Protein AF-A0A524GTL2-F1 (afdb_monomer)

Radius of gyration: 24.65 Å; Cα contacts (8 Å, |Δi|>4): 822; chains: 1; bounding box: 61×49×67 Å

Nearest PDB structures (foldseek):
  7qe2-assembly1_A  TM=8.805E-01  e=3.936E-35  unidentified
  7qe1-assembly2_B  TM=8.884E-01  e=6.178E-34  unidentified
  7qea-assembly1_A  TM=8.733E-01  e=6.178E-34  synthetic construct
  7qe2-assembly2_B  TM=8.692E-01  e=3.198E-34  unidentified
  7qee-assembly1_A  TM=8.647E-01  e=1.814E-33  synthetic construct

Sequence (425 aa):
WSRVNGTFGEDAEWVAKMIREIVLGFQGEKLSPASVALTMKHFPGGGSGEKGQDSHFEWGKKEIYPGGMFRNNLIPFQSAVDAGTSAIMPYYSLPSGTEYEEVGYAFNKGILSDLLRTQMGFRGIINSDTGPIDRMPWGVESLSVTERYKKALEAGVNIFSGISDPSGILEAVNNKMVDISLIDNSVLLLLKEKFDLGLFENPYVDADAAEKVVNNEKFKERAALALRKSIVLLRNENNALPVKPGTKVYFESLQRNARPDQPAQANIYTANDNKYPVEFVKTPAEAGLVILWVTPTGNALFGSTRTPISLSLSKNSVNVEYVNKLSAGKATILVINYTNPWVIDEVYNDKTRANIKGVLATFGTTADALLDVITGKFDPSGKMPFATPVSDSAVDNQKEDVPGYLEGEGYALFNYNEGISYTKQ

pLDDT: mean 94.94, std 6.56, range [44.84, 98.88]

Mean predicted aligned error: 4.25 Å

Structure (mmCIF, N/CA/C/O backbone):
data_AF-A0A524GTL2-F1
#
_entry.id   AF-A0A524GTL2-F1
#
loop_
_atom_site.group_PDB
_atom_site.id
_atom_site.type_symbol
_atom_site.label_atom_id
_atom_site.label_alt_id
_atom_site.label_comp_id
_atom_site.label_asym_id
_atom_site.label_entity_id
_atom_site.label_seq_id
_atom_site.pdbx_PDB_ins_code
_atom_site.Cartn_x
_atom_site.Cartn_y
_atom_site.Cartn_z
_atom_site.occupancy
_atom_site.B_iso_or_equiv
_atom_site.auth_seq_id
_atom_site.auth_comp_id
_atom_site.auth_asym_id
_atom_site.auth_atom_id
_atom_site.pdbx_PDB_model_num
ATOM 1 N N . TRP A 1 1 ? 7.852 4.822 7.003 1.00 87.94 1 TRP A N 1
ATOM 2 C CA . TRP A 1 1 ? 7.791 5.243 5.587 1.00 87.94 1 TRP A CA 1
ATOM 3 C C . TRP A 1 1 ? 6.389 5.728 5.243 1.00 87.94 1 TRP A C 1
ATOM 5 O O . TRP A 1 1 ? 5.437 5.182 5.771 1.00 87.94 1 TRP A O 1
ATOM 15 N N . SER A 1 2 ? 6.217 6.763 4.415 1.00 87.12 2 SER A N 1
ATOM 16 C CA . SER A 1 2 ? 4.901 7.399 4.180 1.00 87.12 2 SER A CA 1
ATOM 17 C C . SER A 1 2 ? 3.965 6.618 3.246 1.00 87.12 2 SER A C 1
ATOM 19 O O . SER A 1 2 ? 2.797 6.983 3.120 1.00 87.12 2 SER A O 1
ATOM 21 N N . ARG A 1 3 ? 4.458 5.558 2.593 1.00 91.19 3 ARG A N 1
ATOM 22 C CA . ARG A 1 3 ? 3.738 4.810 1.548 1.00 91.19 3 ARG A CA 1
ATOM 23 C C . ARG A 1 3 ? 3.329 3.393 1.967 1.00 91.19 3 ARG A C 1
ATOM 25 O O . ARG A 1 3 ? 2.987 2.591 1.104 1.00 91.19 3 ARG A O 1
ATOM 32 N N . VAL A 1 4 ? 3.334 3.082 3.268 1.00 92.06 4 VAL A N 1
ATOM 33 C CA . VAL A 1 4 ? 2.961 1.748 3.787 1.00 92.06 4 VAL A CA 1
ATOM 34 C C . VAL A 1 4 ? 1.544 1.344 3.367 1.00 92.06 4 VAL A C 1
ATOM 36 O O . VAL A 1 4 ? 1.322 0.206 2.981 1.00 92.06 4 VAL A O 1
ATOM 39 N N . ASN A 1 5 ? 0.589 2.275 3.335 1.00 90.56 5 ASN A N 1
ATOM 40 C CA . ASN A 1 5 ? -0.774 2.006 2.857 1.00 90.56 5 ASN A CA 1
ATOM 41 C C . ASN A 1 5 ? -0.875 1.667 1.354 1.00 90.56 5 ASN A C 1
ATOM 43 O O . ASN A 1 5 ? -1.958 1.326 0.887 1.00 90.56 5 ASN A O 1
ATOM 47 N N . GLY A 1 6 ? 0.216 1.800 0.596 1.00 92.12 6 GLY A N 1
ATOM 48 C CA . GLY A 1 6 ? 0.333 1.337 -0.786 1.00 92.12 6 GLY A CA 1
ATOM 49 C C . GLY A 1 6 ? 0.912 -0.075 -0.918 1.00 92.12 6 GLY A C 1
ATOM 50 O O . GLY A 1 6 ? 1.176 -0.495 -2.043 1.00 92.12 6 GLY A O 1
ATOM 51 N N . THR A 1 7 ? 1.149 -0.783 0.193 1.00 94.56 7 THR A N 1
ATOM 52 C CA . THR A 1 7 ? 1.686 -2.152 0.226 1.00 94.56 7 THR A CA 1
ATOM 53 C C . THR A 1 7 ? 0.664 -3.143 0.796 1.00 94.56 7 THR A C 1
ATOM 55 O O . THR A 1 7 ? -0.445 -2.772 1.180 1.00 94.56 7 THR A O 1
ATOM 58 N N . PHE A 1 8 ? 1.035 -4.427 0.838 1.00 95.31 8 PHE A N 1
ATOM 59 C CA . PHE A 1 8 ? 0.186 -5.522 1.324 1.00 95.31 8 PHE A CA 1
ATOM 60 C C . PHE A 1 8 ? 0.637 -6.108 2.673 1.00 95.31 8 PHE A C 1
ATOM 62 O O . PHE A 1 8 ? 0.138 -7.157 3.081 1.00 95.31 8 PHE A O 1
ATOM 69 N N . GLY A 1 9 ? 1.560 -5.437 3.369 1.00 95.25 9 GLY A N 1
ATOM 70 C CA . GLY A 1 9 ? 2.116 -5.897 4.642 1.00 95.25 9 GLY A CA 1
ATOM 71 C C . GLY A 1 9 ? 3.628 -6.086 4.620 1.00 95.25 9 GLY A C 1
ATOM 72 O O . GLY A 1 9 ? 4.304 -5.628 3.700 1.00 95.25 9 GLY A O 1
ATOM 73 N N . GLU A 1 10 ? 4.141 -6.744 5.658 1.00 96.19 10 GLU A N 1
ATOM 74 C CA . GLU A 1 10 ? 5.584 -6.924 5.889 1.00 96.19 10 GLU A CA 1
ATOM 75 C C . GLU A 1 10 ? 6.111 -8.337 5.573 1.00 96.19 10 GLU A C 1
ATOM 77 O O . GLU A 1 10 ? 7.320 -8.539 5.531 1.00 96.19 10 GLU A O 1
ATOM 82 N N . ASP A 1 11 ? 5.231 -9.315 5.329 1.00 97.06 11 ASP A N 1
ATOM 83 C CA . ASP A 1 11 ? 5.621 -10.688 4.977 1.00 97.06 11 ASP A CA 1
ATOM 84 C C . ASP A 1 11 ? 5.718 -10.874 3.459 1.00 97.06 11 ASP A C 1
ATOM 86 O O . ASP A 1 11 ? 4.713 -10.897 2.744 1.00 97.06 11 ASP A O 1
ATOM 90 N N . ALA A 1 12 ? 6.940 -11.030 2.957 1.00 97.31 12 ALA A N 1
ATOM 91 C CA . ALA A 1 12 ? 7.216 -11.064 1.525 1.00 97.31 12 ALA A CA 1
ATOM 92 C C . ALA A 1 12 ? 6.508 -12.218 0.784 1.00 97.31 12 ALA A C 1
ATOM 94 O O . ALA A 1 12 ? 6.062 -12.037 -0.349 1.00 97.31 12 ALA A O 1
ATOM 95 N N . GLU A 1 13 ? 6.345 -13.377 1.427 1.00 97.94 13 GLU A N 1
ATOM 96 C CA . GLU A 1 13 ? 5.665 -14.549 0.856 1.00 97.94 13 GLU A CA 1
ATOM 97 C C . GLU A 1 13 ? 4.151 -14.337 0.733 1.00 97.94 13 GLU A C 1
ATOM 99 O O . GLU A 1 13 ? 3.527 -14.680 -0.276 1.00 97.94 13 GLU A O 1
ATOM 104 N N . TRP A 1 14 ? 3.528 -13.739 1.748 1.00 97.38 14 TRP A N 1
ATOM 105 C CA . TRP A 1 14 ? 2.128 -13.339 1.690 1.00 97.38 14 TRP A CA 1
ATOM 106 C C . TRP A 1 14 ? 1.883 -12.277 0.621 1.00 97.38 14 TRP A C 1
ATOM 108 O O . TRP A 1 14 ? 0.950 -12.410 -0.179 1.00 97.38 14 TRP A O 1
ATOM 118 N N . VAL A 1 15 ? 2.758 -11.270 0.540 1.00 97.81 15 VAL A N 1
ATOM 119 C CA . VAL A 1 15 ? 2.696 -10.260 -0.520 1.00 97.81 15 VAL A CA 1
ATOM 120 C C . VAL A 1 15 ? 2.851 -10.918 -1.896 1.00 97.81 15 VAL A C 1
ATOM 122 O O . VAL A 1 15 ? 2.058 -10.630 -2.790 1.00 97.81 15 VAL A O 1
ATOM 125 N N . ALA A 1 16 ? 3.779 -11.861 -2.077 1.00 98.62 16 ALA A N 1
ATOM 126 C CA . ALA A 1 16 ? 3.943 -12.597 -3.332 1.00 98.62 16 ALA A CA 1
ATOM 127 C C . ALA A 1 16 ? 2.675 -13.341 -3.771 1.00 98.62 16 ALA A C 1
ATOM 129 O O . ALA A 1 16 ? 2.325 -13.295 -4.955 1.00 98.62 16 ALA A O 1
ATOM 130 N N . LYS A 1 17 ? 1.953 -13.977 -2.839 1.00 98.56 17 LYS A N 1
ATOM 131 C CA . LYS A 1 17 ? 0.665 -14.630 -3.134 1.00 98.56 17 LYS A CA 1
ATOM 132 C C . LYS A 1 17 ? -0.374 -13.623 -3.618 1.00 98.56 17 LYS A C 1
ATOM 134 O O . LYS A 1 17 ? -1.024 -13.869 -4.627 1.00 98.56 17 LYS A O 1
ATOM 139 N N . MET A 1 18 ? -0.503 -12.473 -2.953 1.00 97.94 18 MET A N 1
ATOM 140 C CA . MET A 1 18 ? -1.433 -11.427 -3.397 1.00 97.94 18 MET A CA 1
ATOM 141 C C . MET A 1 18 ? -1.066 -10.867 -4.770 1.00 97.94 18 MET A C 1
ATOM 143 O O . MET A 1 18 ? -1.935 -10.709 -5.626 1.00 97.94 18 MET A O 1
ATOM 147 N N . ILE A 1 19 ? 0.218 -10.581 -4.989 1.00 98.38 19 ILE A N 1
ATOM 148 C CA . ILE A 1 19 ? 0.713 -10.019 -6.244 1.00 98.38 19 ILE A CA 1
ATOM 149 C C . ILE A 1 19 ? 0.426 -10.949 -7.422 1.00 98.38 19 ILE A C 1
ATOM 151 O O . ILE A 1 19 ? -0.027 -10.471 -8.462 1.00 98.38 19 ILE A O 1
ATOM 155 N N . ARG A 1 20 ? 0.599 -12.265 -7.251 1.00 98.62 20 ARG A N 1
ATOM 156 C CA . ARG A 1 20 ? 0.225 -13.248 -8.274 1.00 98.62 20 ARG A CA 1
ATOM 157 C C . ARG A 1 20 ? -1.241 -13.113 -8.679 1.00 98.62 20 ARG A C 1
ATOM 159 O O . ARG A 1 20 ? -1.534 -12.997 -9.866 1.00 98.62 20 ARG A O 1
ATOM 166 N N . GLU A 1 21 ? -2.149 -13.094 -7.705 1.00 98.38 21 GLU A N 1
ATOM 167 C CA . GLU A 1 21 ? -3.589 -13.012 -7.972 1.00 98.38 21 GLU A CA 1
ATOM 168 C C . GLU A 1 21 ? -3.996 -11.665 -8.584 1.00 98.38 21 GLU A C 1
ATOM 170 O O . GLU A 1 21 ? -4.882 -11.618 -9.435 1.00 98.38 21 GLU A O 1
ATOM 175 N N . ILE A 1 22 ? -3.327 -10.567 -8.216 1.00 98.12 22 ILE A N 1
ATOM 176 C CA . ILE A 1 22 ? -3.539 -9.255 -8.845 1.00 98.12 22 ILE A CA 1
ATOM 177 C C . ILE A 1 22 ? -3.121 -9.298 -10.317 1.00 98.12 22 ILE A C 1
ATOM 179 O O . ILE A 1 22 ? -3.891 -8.874 -11.179 1.00 98.12 22 ILE A O 1
ATOM 183 N N . VAL A 1 23 ? -1.936 -9.836 -10.622 1.00 98.50 23 VAL A N 1
ATOM 184 C CA . VAL A 1 23 ? -1.455 -9.952 -12.006 1.00 98.50 23 VAL A CA 1
ATOM 185 C C . VAL A 1 23 ? -2.403 -10.809 -12.837 1.00 98.50 23 VAL A C 1
ATOM 187 O O . VAL A 1 23 ? -2.877 -10.349 -13.874 1.00 98.50 23 VAL A O 1
ATOM 190 N N . LEU A 1 24 ? -2.755 -12.004 -12.361 1.00 98.44 24 LEU A N 1
ATOM 191 C CA . LEU A 1 24 ? -3.663 -12.901 -13.080 1.00 98.44 24 LEU A CA 1
ATOM 192 C C . LEU A 1 24 ? -5.078 -12.321 -13.210 1.00 98.44 24 LEU A C 1
ATOM 194 O O . LEU A 1 24 ? -5.721 -12.513 -14.238 1.00 98.44 24 LEU A O 1
ATOM 198 N N . GLY A 1 25 ? -5.558 -11.583 -12.207 1.00 97.94 25 GLY A N 1
ATOM 199 C CA . GLY A 1 25 ? -6.886 -10.975 -12.221 1.00 97.94 25 GLY A CA 1
ATOM 200 C C . GLY A 1 25 ? -7.049 -9.864 -13.261 1.00 97.94 25 GLY A C 1
ATOM 201 O O . GLY A 1 25 ? -8.108 -9.769 -13.877 1.00 97.94 25 GLY A O 1
ATOM 202 N N . PHE A 1 26 ? -6.017 -9.039 -13.473 1.00 98.19 26 PHE A N 1
ATOM 203 C CA . PHE A 1 26 ? -6.049 -7.963 -14.473 1.00 98.19 26 PHE A CA 1
ATOM 204 C C . PHE A 1 26 ? -5.565 -8.409 -15.854 1.00 98.19 26 PHE A C 1
ATOM 206 O O . PHE A 1 26 ? -6.129 -7.990 -16.864 1.00 98.19 26 PHE A O 1
ATOM 213 N N . GLN A 1 27 ? -4.524 -9.241 -15.918 1.00 98.06 27 GLN A N 1
ATOM 214 C CA . GLN A 1 27 ? -3.888 -9.607 -17.183 1.00 98.06 27 GLN A CA 1
ATOM 215 C C . GLN A 1 27 ? -4.369 -10.943 -17.751 1.00 98.06 27 GLN A C 1
ATOM 217 O O . GLN A 1 27 ? -4.301 -11.125 -18.965 1.00 98.06 27 GLN A O 1
ATOM 222 N N . GLY A 1 28 ? -4.837 -11.866 -16.908 1.00 97.38 28 GLY A N 1
ATOM 223 C CA . GLY A 1 28 ? -4.909 -13.290 -17.239 1.00 97.38 28 GLY A CA 1
ATOM 224 C C . GLY A 1 28 ? -3.524 -13.951 -17.263 1.00 97.38 28 GLY A C 1
ATOM 225 O O . GLY A 1 28 ? -2.511 -13.317 -16.980 1.00 97.38 28 GLY A O 1
ATOM 226 N N . GLU A 1 29 ? -3.466 -15.234 -17.633 1.00 95.69 29 GLU A N 1
ATOM 227 C CA . GLU A 1 29 ? -2.191 -15.959 -17.814 1.00 95.69 29 GLU A CA 1
ATOM 228 C C . GLU A 1 29 ? -1.361 -15.420 -18.993 1.00 95.69 29 GLU A C 1
ATOM 230 O O . GLU A 1 29 ? -0.150 -15.627 -19.064 1.00 95.69 29 GLU A O 1
ATOM 235 N N . LYS A 1 30 ? -2.027 -14.759 -19.947 1.00 95.50 30 LYS A N 1
ATOM 236 C CA . LYS A 1 30 ? -1.441 -14.077 -21.103 1.00 95.50 30 LYS A CA 1
ATOM 237 C C . LYS A 1 30 ? -2.279 -12.847 -21.424 1.00 95.50 30 LYS A C 1
ATOM 239 O O . LYS A 1 30 ? -3.502 -12.898 -21.300 1.00 95.50 30 LYS A O 1
ATOM 244 N N . LEU A 1 31 ? -1.624 -11.788 -21.895 1.00 97.75 31 LEU A N 1
ATOM 245 C CA . LEU A 1 31 ? -2.317 -10.605 -22.394 1.00 97.75 31 LEU A CA 1
ATOM 246 C C . LEU A 1 31 ? -3.233 -10.957 -23.572 1.00 97.75 31 LEU A C 1
ATOM 248 O O . LEU A 1 31 ? -2.922 -11.815 -24.399 1.00 97.75 31 LEU A O 1
ATOM 252 N N . SER A 1 32 ? -4.372 -10.281 -23.605 1.00 96.88 32 SER A N 1
ATOM 253 C CA . SER A 1 32 ? -5.416 -10.403 -24.613 1.00 96.88 32 SER A CA 1
ATOM 254 C C . SER A 1 32 ? -6.155 -9.065 -24.743 1.00 96.88 32 SER A C 1
ATOM 256 O O . SER A 1 32 ? -6.003 -8.205 -23.871 1.00 96.88 32 SER A O 1
ATOM 258 N N . PRO A 1 33 ? -7.053 -8.902 -25.729 1.00 95.94 33 PRO A N 1
ATOM 259 C CA . PRO A 1 33 ? -7.898 -7.709 -25.828 1.00 95.94 33 PRO A CA 1
ATOM 260 C C . PRO A 1 33 ? -8.838 -7.462 -24.635 1.00 95.94 33 PRO A C 1
ATOM 262 O O . PRO A 1 33 ? -9.408 -6.383 -24.518 1.00 95.94 33 PRO A O 1
ATOM 265 N N . ALA A 1 34 ? -9.027 -8.449 -23.751 1.00 93.31 34 ALA A N 1
ATOM 266 C CA . ALA A 1 34 ? -9.810 -8.300 -22.521 1.00 93.31 34 ALA A CA 1
ATOM 267 C C . ALA A 1 34 ? -8.952 -7.948 -21.290 1.00 93.31 34 ALA A C 1
ATOM 269 O O . ALA A 1 34 ? -9.491 -7.754 -20.200 1.00 93.31 34 ALA A O 1
ATOM 270 N N . SER A 1 35 ? -7.628 -7.910 -21.444 1.00 96.88 35 SER A N 1
ATOM 271 C CA . SER A 1 35 ? -6.674 -7.711 -20.357 1.00 96.88 35 SER A CA 1
ATOM 272 C C . SER A 1 35 ? -6.424 -6.227 -20.082 1.00 96.88 35 SER A C 1
ATOM 274 O O . SER A 1 35 ? -6.511 -5.379 -20.967 1.00 96.88 35 SER A O 1
ATOM 276 N N . VAL A 1 36 ? -6.007 -5.924 -18.855 1.00 96.94 36 VAL A N 1
ATOM 277 C CA . VAL A 1 36 ? -5.366 -4.656 -18.493 1.00 96.94 36 VAL A CA 1
ATOM 278 C C . VAL A 1 36 ? -3.912 -4.954 -18.146 1.00 96.94 36 VAL A C 1
ATOM 280 O O . VAL A 1 36 ? -3.643 -5.594 -17.131 1.00 96.94 36 VAL A O 1
ATOM 283 N N . ALA A 1 37 ? -2.973 -4.507 -18.982 1.00 98.00 37 ALA A N 1
ATOM 284 C CA . ALA A 1 37 ? -1.544 -4.660 -18.714 1.00 98.00 37 ALA A CA 1
ATOM 285 C C . ALA A 1 37 ? -1.134 -3.875 -17.455 1.00 98.00 37 ALA A C 1
ATOM 287 O O . ALA A 1 37 ? -1.457 -2.694 -17.305 1.00 98.00 37 ALA A O 1
ATOM 288 N N . LEU A 1 38 ? -0.426 -4.536 -16.538 1.00 98.19 38 LEU A N 1
ATOM 289 C CA . LEU A 1 38 ? 0.009 -3.958 -15.272 1.00 98.19 38 LEU A CA 1
ATOM 290 C C . LEU A 1 38 ? 1.479 -3.545 -15.310 1.00 98.19 38 LEU A C 1
ATOM 292 O O . LEU A 1 38 ? 2.327 -4.205 -15.910 1.00 98.19 38 LEU A O 1
ATOM 296 N N . THR A 1 39 ? 1.786 -2.480 -14.568 1.00 98.12 39 THR A N 1
ATOM 297 C CA . THR A 1 39 ? 3.154 -2.124 -14.180 1.00 98.12 39 THR A CA 1
ATOM 298 C C . THR A 1 39 ? 3.351 -2.403 -12.694 1.00 98.12 39 THR A C 1
ATOM 300 O O . THR A 1 39 ? 2.794 -1.696 -11.851 1.00 98.12 39 THR A O 1
ATOM 303 N N . MET A 1 40 ? 4.150 -3.418 -12.366 1.00 97.81 40 MET A N 1
ATOM 304 C CA . MET A 1 40 ? 4.504 -3.743 -10.986 1.00 97.81 40 MET A CA 1
ATOM 305 C C . MET A 1 40 ? 5.538 -2.749 -10.451 1.00 97.81 40 MET A C 1
ATOM 307 O O . MET A 1 40 ? 6.499 -2.421 -11.151 1.00 97.81 40 MET A O 1
ATOM 311 N N . LYS A 1 41 ? 5.360 -2.256 -9.220 1.00 97.25 41 LYS A N 1
ATOM 312 C CA . LYS A 1 41 ? 6.210 -1.188 -8.677 1.00 97.25 41 LYS A CA 1
ATOM 313 C C . LYS A 1 41 ? 6.375 -1.233 -7.153 1.00 97.25 41 LYS A C 1
ATOM 315 O O . LYS A 1 41 ? 5.486 -1.712 -6.461 1.00 97.25 41 LYS A O 1
ATOM 320 N N . HIS A 1 42 ? 7.459 -0.702 -6.589 1.00 97.44 42 HIS A N 1
ATOM 321 C CA . HIS A 1 42 ? 8.635 -0.135 -7.273 1.00 97.44 42 HIS A CA 1
ATOM 322 C C . HIS A 1 42 ? 9.821 -1.071 -7.027 1.00 97.44 42 HIS A C 1
ATOM 324 O O . HIS A 1 42 ? 10.095 -1.398 -5.879 1.00 97.44 42 HIS A O 1
ATOM 330 N N . PHE A 1 43 ? 10.458 -1.566 -8.086 1.00 98.62 43 PHE A N 1
ATOM 331 C CA . PHE A 1 43 ? 11.513 -2.577 -8.019 1.00 98.62 43 PHE A CA 1
ATOM 332 C C . PHE A 1 43 ? 12.842 -1.972 -7.533 1.00 98.62 43 PHE A C 1
ATOM 334 O O . PHE A 1 43 ? 13.206 -0.899 -8.021 1.00 98.62 43 PHE A O 1
ATOM 341 N N . PRO A 1 44 ? 13.599 -2.636 -6.638 1.00 96.56 44 PRO A N 1
ATOM 342 C CA . PRO A 1 44 ? 13.373 -3.963 -6.051 1.00 96.56 44 PRO A CA 1
ATOM 343 C C . PRO A 1 44 ? 12.563 -3.961 -4.746 1.00 96.56 44 PRO A C 1
ATOM 345 O O . PRO A 1 44 ? 12.362 -5.015 -4.158 1.00 96.56 44 PRO A O 1
ATOM 348 N N . GLY A 1 45 ? 12.111 -2.801 -4.289 1.00 93.75 45 GLY A N 1
ATOM 349 C CA . GLY A 1 45 ? 11.430 -2.568 -3.023 1.00 93.75 45 GLY A CA 1
ATOM 350 C C . GLY A 1 45 ? 11.471 -1.072 -2.715 1.00 93.75 45 GLY A C 1
ATOM 351 O O . GLY A 1 45 ? 12.130 -0.323 -3.428 1.00 93.75 45 GLY A O 1
ATOM 352 N N . GLY A 1 46 ? 10.710 -0.638 -1.710 1.00 90.81 46 GLY A N 1
ATOM 353 C CA . GLY A 1 46 ? 10.760 0.739 -1.192 1.00 90.81 46 GLY A CA 1
ATOM 354 C C . GLY A 1 46 ? 10.794 0.829 0.335 1.00 90.81 46 GLY A C 1
ATOM 355 O O . GLY A 1 46 ? 10.893 1.919 0.896 1.00 90.81 46 GLY A O 1
ATOM 356 N N . GLY A 1 47 ? 10.629 -0.312 1.015 1.00 90.00 47 GLY A N 1
ATOM 357 C CA . GLY A 1 47 ? 10.406 -0.372 2.459 1.00 90.00 47 GLY A CA 1
ATOM 358 C C . GLY A 1 47 ? 11.656 -0.088 3.287 1.00 90.00 47 GLY A C 1
ATOM 359 O O . GLY A 1 47 ? 11.526 0.380 4.412 1.00 90.00 47 GLY A O 1
ATOM 360 N N . SER A 1 48 ? 12.839 -0.296 2.705 1.00 94.88 48 SER A N 1
ATOM 361 C CA . SER A 1 48 ? 14.156 -0.190 3.345 1.00 94.88 48 SER A CA 1
ATOM 362 C C . SER A 1 48 ? 14.791 1.205 3.235 1.00 94.88 48 SER A C 1
ATOM 364 O O . SER A 1 48 ? 16.003 1.370 3.402 1.00 94.88 48 SER A O 1
ATOM 366 N N . GLY A 1 49 ? 13.990 2.230 2.925 1.00 95.62 49 GLY A N 1
ATOM 367 C CA . GLY A 1 49 ? 14.456 3.615 2.870 1.00 95.62 49 GLY A CA 1
ATOM 368 C C . GLY A 1 49 ? 15.046 4.057 4.211 1.00 95.62 49 GLY A C 1
ATOM 369 O O . GLY A 1 49 ? 14.407 3.886 5.250 1.00 95.62 49 GLY A O 1
ATOM 370 N N . GLU A 1 50 ? 16.241 4.653 4.191 1.00 95.44 50 GLU A N 1
ATOM 371 C CA . GLU A 1 50 ? 16.956 5.109 5.391 1.00 95.44 50 GLU A CA 1
ATOM 372 C C . GLU A 1 50 ? 16.042 5.995 6.259 1.00 95.44 50 GLU A C 1
ATOM 374 O O . GLU A 1 50 ? 15.481 6.995 5.788 1.00 95.44 50 GLU A O 1
ATOM 379 N N . LYS A 1 51 ? 15.855 5.618 7.535 1.00 93.38 51 LYS A N 1
ATOM 380 C CA . LYS A 1 51 ? 14.952 6.305 8.486 1.00 93.38 51 LYS A CA 1
ATOM 381 C C . LYS A 1 51 ? 13.496 6.426 8.003 1.00 93.38 51 LYS A C 1
ATOM 383 O O . LYS A 1 51 ? 12.762 7.329 8.416 1.00 93.38 51 LYS A O 1
ATOM 388 N N . GLY A 1 52 ? 13.081 5.563 7.077 1.00 92.75 52 GLY A N 1
ATOM 389 C CA . GLY A 1 52 ? 11.767 5.569 6.444 1.00 92.75 52 GLY A CA 1
ATOM 390 C C . GLY A 1 52 ? 11.475 6.799 5.577 1.00 92.75 52 GLY A C 1
ATOM 391 O O . GLY A 1 52 ? 10.302 7.040 5.276 1.00 92.75 52 GLY A O 1
ATOM 392 N N . GLN A 1 53 ? 12.482 7.600 5.215 1.00 93.94 53 GLN A N 1
ATOM 393 C CA . GLN A 1 53 ? 12.308 8.785 4.372 1.00 93.94 53 GLN A CA 1
ATOM 394 C C . GLN A 1 53 ? 12.020 8.393 2.920 1.00 93.94 53 GLN A C 1
ATOM 396 O O . GLN A 1 53 ? 12.416 7.330 2.456 1.00 93.94 53 GLN A O 1
ATOM 401 N N . ASP A 1 54 ? 11.305 9.256 2.200 1.00 94.00 54 ASP A N 1
ATOM 402 C CA . ASP A 1 54 ? 10.893 8.959 0.830 1.00 94.00 54 ASP A CA 1
ATOM 403 C C . ASP A 1 54 ? 11.857 9.534 -0.217 1.00 94.00 54 ASP A C 1
ATOM 405 O O . ASP A 1 54 ? 12.352 10.658 -0.091 1.00 94.00 54 ASP A O 1
ATOM 409 N N . SER A 1 55 ? 12.085 8.764 -1.277 1.00 94.94 55 SER A N 1
ATOM 410 C CA . SER A 1 55 ? 13.110 9.012 -2.292 1.00 94.94 55 SER A CA 1
ATOM 411 C C . SER A 1 55 ? 12.743 10.059 -3.339 1.00 94.94 55 SER A C 1
ATOM 413 O O . SER A 1 55 ? 13.553 10.338 -4.220 1.00 94.94 55 SER A O 1
ATOM 415 N N . HIS A 1 56 ? 11.578 10.703 -3.224 1.00 94.88 56 HIS A N 1
ATOM 416 C CA . HIS A 1 56 ? 11.336 11.980 -3.908 1.00 94.88 56 HIS A CA 1
ATOM 417 C C . HIS A 1 56 ? 12.253 13.104 -3.401 1.00 94.88 56 HIS A C 1
ATOM 419 O O . HIS A 1 56 ? 12.387 14.131 -4.065 1.00 94.88 56 HIS A O 1
ATOM 425 N N . PHE A 1 57 ? 12.878 12.930 -2.235 1.00 94.81 57 PHE A N 1
ATOM 426 C CA . PHE A 1 57 ? 13.732 13.932 -1.614 1.00 94.81 57 PHE A CA 1
ATOM 427 C C . PHE A 1 57 ? 15.165 13.436 -1.464 1.00 94.81 57 PHE A C 1
ATOM 429 O O . PHE A 1 57 ? 15.410 12.260 -1.199 1.00 94.81 57 PHE A O 1
ATOM 436 N N . GLU A 1 58 ? 16.119 14.366 -1.534 1.00 94.81 58 GLU A N 1
ATOM 437 C CA . GLU A 1 58 ? 17.547 14.057 -1.418 1.00 94.81 58 GLU A CA 1
ATOM 438 C C . GLU A 1 58 ? 17.883 13.312 -0.114 1.00 94.81 58 GLU A C 1
ATOM 440 O O . GLU A 1 58 ? 18.700 12.397 -0.107 1.00 94.81 58 GLU A O 1
ATOM 445 N N . TRP A 1 59 ? 17.229 13.661 0.996 1.00 94.75 59 TRP A N 1
ATOM 446 C CA . TRP A 1 59 ? 17.458 13.027 2.300 1.00 94.75 59 TRP A CA 1
ATOM 447 C C . TRP A 1 59 ? 16.799 11.649 2.458 1.00 94.75 59 TRP A C 1
ATOM 449 O O . TRP A 1 59 ? 17.004 11.016 3.488 1.00 94.75 59 TRP A O 1
ATOM 459 N N . GLY A 1 60 ? 15.996 11.206 1.486 1.00 95.00 60 GLY A N 1
ATOM 460 C CA . GLY A 1 60 ? 15.384 9.874 1.445 1.00 95.00 60 GLY A CA 1
ATOM 461 C C . GLY A 1 60 ? 15.856 9.033 0.261 1.00 95.00 60 GLY A C 1
ATOM 462 O O . GLY A 1 60 ? 15.230 8.030 -0.071 1.00 95.00 60 GLY A O 1
ATOM 463 N N . LYS A 1 61 ? 16.934 9.440 -0.423 1.00 96.50 61 LYS A N 1
ATOM 464 C CA . LYS A 1 61 ? 17.399 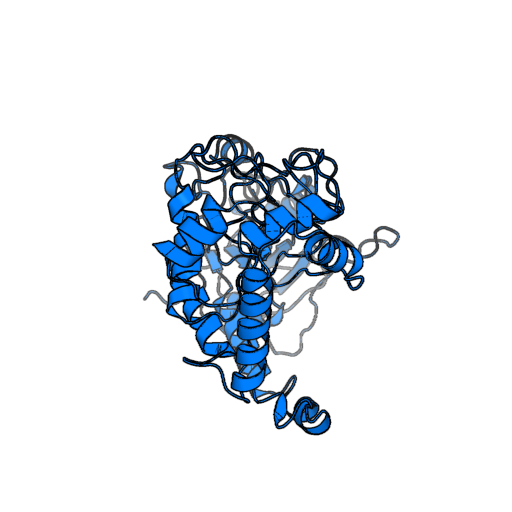8.771 -1.647 1.00 96.50 61 LYS A CA 1
ATOM 465 C C . LYS A 1 61 ? 18.015 7.392 -1.423 1.00 96.50 61 LYS A C 1
ATOM 467 O O . LYS A 1 61 ? 18.140 6.637 -2.380 1.00 96.50 61 LYS A O 1
ATOM 472 N N . LYS A 1 62 ? 18.418 7.068 -0.195 1.00 97.88 62 LYS A N 1
ATOM 473 C CA . LYS A 1 62 ? 19.117 5.823 0.127 1.00 97.88 62 LYS A CA 1
ATOM 474 C C . LYS A 1 62 ? 18.152 4.751 0.605 1.00 97.88 62 LYS A C 1
ATOM 476 O O . LYS A 1 62 ? 17.372 4.991 1.523 1.00 97.88 62 LYS A O 1
ATOM 481 N N . GLU A 1 63 ? 18.292 3.561 0.047 1.00 97.62 63 GLU A N 1
ATOM 482 C CA . GLU A 1 63 ? 17.875 2.325 0.700 1.00 97.62 63 GLU A CA 1
ATOM 483 C C . GLU A 1 63 ? 19.080 1.643 1.329 1.00 97.62 63 GLU A C 1
ATOM 485 O O . GLU A 1 63 ? 20.156 1.600 0.729 1.00 97.62 63 GLU A O 1
ATOM 490 N N . ILE A 1 64 ? 18.888 1.122 2.537 1.00 97.69 64 ILE A N 1
ATOM 491 C CA . ILE A 1 64 ? 19.923 0.456 3.324 1.00 97.69 64 ILE A CA 1
ATOM 492 C C . ILE A 1 64 ? 19.406 -0.882 3.838 1.00 97.69 64 ILE A C 1
ATOM 494 O O . ILE A 1 64 ? 18.215 -1.052 4.068 1.00 97.69 64 ILE A O 1
ATOM 498 N N . TYR A 1 65 ? 20.313 -1.839 4.023 1.00 97.38 65 TYR A N 1
ATOM 499 C CA . TYR A 1 65 ? 19.951 -3.218 4.365 1.00 97.38 65 TYR A CA 1
ATOM 500 C C . TYR A 1 65 ? 20.723 -3.734 5.592 1.00 97.38 65 TYR A C 1
ATOM 502 O O . TYR A 1 65 ? 21.491 -4.694 5.478 1.00 97.38 65 TYR A O 1
ATOM 510 N N . PRO A 1 66 ? 20.593 -3.091 6.770 1.00 96.75 66 PRO A N 1
ATOM 511 C CA . PRO A 1 66 ? 21.325 -3.485 7.980 1.00 96.75 66 PRO A CA 1
ATOM 512 C C . PRO A 1 66 ? 20.949 -4.880 8.518 1.00 96.75 66 PRO A C 1
ATOM 514 O O . PRO A 1 66 ? 21.691 -5.462 9.316 1.00 96.75 66 PRO A O 1
ATOM 517 N N . GLY A 1 67 ? 19.803 -5.428 8.114 1.00 96.12 67 GLY A N 1
ATOM 518 C CA . GLY A 1 67 ? 19.364 -6.797 8.368 1.00 96.12 67 GLY A CA 1
ATOM 519 C C . GLY A 1 67 ? 19.803 -7.812 7.312 1.00 96.12 67 GLY A C 1
ATOM 520 O O . GLY A 1 67 ? 19.628 -9.010 7.526 1.00 96.12 67 GLY A O 1
ATOM 521 N N . GLY A 1 68 ? 20.383 -7.369 6.193 1.00 96.12 68 GLY A N 1
ATOM 522 C CA . GLY A 1 68 ? 20.779 -8.238 5.084 1.00 96.12 68 GLY A CA 1
ATOM 523 C C . GLY A 1 68 ? 19.598 -8.806 4.286 1.00 96.12 68 GLY A C 1
ATOM 524 O O . GLY A 1 68 ? 19.747 -9.824 3.613 1.00 96.12 68 GLY A O 1
ATOM 525 N N . MET A 1 69 ? 18.428 -8.164 4.336 1.00 95.75 69 MET A N 1
ATOM 526 C CA . MET A 1 69 ? 17.170 -8.657 3.759 1.00 95.75 69 MET A CA 1
ATOM 527 C C . MET A 1 69 ? 16.860 -8.086 2.368 1.00 95.75 69 MET A C 1
ATOM 529 O O . MET A 1 69 ? 15.711 -8.089 1.920 1.00 95.75 69 MET A O 1
ATOM 533 N N . PHE A 1 70 ? 17.878 -7.650 1.618 1.00 96.62 70 PHE A N 1
ATOM 534 C CA . PHE A 1 70 ? 17.706 -7.221 0.222 1.00 96.62 70 PHE A CA 1
ATOM 535 C C . PHE A 1 70 ? 16.944 -8.266 -0.609 1.00 96.62 70 PHE A C 1
ATOM 537 O O . PHE A 1 70 ? 15.997 -7.940 -1.321 1.00 96.62 70 PHE A O 1
ATOM 544 N N . ARG A 1 71 ? 17.295 -9.551 -0.466 1.00 95.69 71 ARG A N 1
ATOM 545 C CA . ARG A 1 71 ? 16.656 -10.641 -1.222 1.00 95.69 71 ARG A CA 1
ATOM 546 C C . ARG A 1 71 ? 15.183 -10.845 -0.863 1.00 95.69 71 ARG A C 1
ATOM 548 O O . ARG A 1 71 ? 14.418 -11.204 -1.752 1.00 95.69 71 ARG A O 1
ATOM 555 N N . ASN A 1 72 ? 14.762 -10.561 0.372 1.00 95.56 72 ASN A N 1
ATOM 556 C CA . ASN A 1 72 ? 13.354 -10.658 0.770 1.00 95.56 72 ASN A CA 1
ATOM 557 C C . ASN A 1 72 ? 12.472 -9.705 -0.045 1.00 95.56 72 ASN A C 1
ATOM 559 O O . ASN A 1 72 ? 11.362 -10.068 -0.428 1.00 95.56 72 ASN A O 1
ATOM 563 N N . ASN A 1 73 ? 12.988 -8.519 -0.376 1.00 95.62 73 ASN A N 1
ATOM 564 C CA . ASN A 1 73 ? 12.261 -7.522 -1.159 1.00 95.62 73 ASN A CA 1
ATOM 565 C C . ASN A 1 73 ? 11.992 -7.996 -2.604 1.00 95.62 73 ASN A C 1
ATOM 567 O O . ASN A 1 73 ? 11.019 -7.569 -3.218 1.00 95.62 73 ASN A O 1
ATOM 571 N N . LEU A 1 74 ? 12.779 -8.948 -3.125 1.00 98.12 74 LEU A N 1
ATOM 572 C CA . LEU A 1 74 ? 12.619 -9.491 -4.479 1.00 98.12 74 LEU A CA 1
ATOM 573 C C . LEU A 1 74 ? 11.491 -10.523 -4.604 1.00 98.12 74 LEU A C 1
ATOM 575 O O . LEU A 1 74 ? 11.000 -10.738 -5.712 1.00 98.12 74 LEU A O 1
ATOM 579 N N . ILE A 1 75 ? 11.079 -11.163 -3.504 1.00 98.56 75 ILE A N 1
ATOM 580 C CA . ILE A 1 75 ? 10.123 -12.285 -3.515 1.00 98.56 75 ILE A CA 1
ATOM 581 C C . ILE A 1 75 ? 8.784 -11.894 -4.181 1.00 98.56 75 ILE A C 1
ATOM 583 O O . ILE A 1 75 ? 8.353 -12.596 -5.103 1.00 98.56 75 ILE A O 1
ATOM 587 N N . PRO A 1 76 ? 8.151 -10.747 -3.847 1.00 98.44 76 PRO A N 1
ATOM 588 C CA . PRO A 1 76 ? 6.943 -10.301 -4.541 1.00 98.44 76 PRO A CA 1
ATOM 589 C C . PRO A 1 76 ? 7.138 -10.047 -6.036 1.00 98.44 76 PRO A C 1
ATOM 591 O O . PRO A 1 76 ? 6.247 -10.335 -6.835 1.00 98.44 76 PRO A O 1
ATOM 594 N N . PHE A 1 77 ? 8.301 -9.524 -6.431 1.00 98.75 77 PHE A N 1
ATOM 595 C CA . PHE A 1 77 ? 8.598 -9.243 -7.833 1.00 98.75 77 PHE A CA 1
ATOM 596 C C . PHE A 1 77 ? 8.848 -10.516 -8.630 1.00 98.75 77 PHE A C 1
ATOM 598 O O . PHE A 1 77 ? 8.378 -10.596 -9.760 1.00 98.75 77 PHE A O 1
ATOM 605 N N . GLN A 1 78 ? 9.506 -11.529 -8.053 1.00 98.81 78 GLN A N 1
ATOM 606 C CA . GLN A 1 78 ? 9.628 -12.830 -8.711 1.00 98.81 78 GLN A CA 1
ATOM 607 C C . GLN A 1 78 ? 8.242 -13.428 -8.970 1.00 98.81 78 GLN A C 1
ATOM 609 O O . GLN A 1 78 ? 7.957 -13.838 -10.089 1.00 98.81 78 GLN A O 1
ATOM 614 N N . SER A 1 79 ? 7.338 -13.364 -7.988 1.00 98.75 79 SER A N 1
ATOM 615 C CA . SER A 1 79 ? 5.950 -13.807 -8.167 1.00 98.75 79 SER A CA 1
ATOM 616 C C . SER A 1 79 ? 5.220 -13.043 -9.281 1.00 98.75 79 SER A C 1
ATOM 618 O O . SER A 1 79 ? 4.491 -13.642 -10.073 1.00 98.75 79 SER A O 1
ATOM 620 N N . ALA A 1 80 ? 5.451 -11.730 -9.403 1.00 98.62 80 ALA A N 1
ATOM 621 C CA . ALA A 1 80 ? 4.914 -10.928 -10.503 1.00 98.62 80 ALA A CA 1
ATOM 622 C C . ALA A 1 80 ? 5.475 -11.355 -11.870 1.00 98.62 80 ALA A C 1
ATOM 624 O O . ALA A 1 80 ? 4.722 -11.436 -12.841 1.00 98.62 80 ALA A O 1
ATOM 625 N N . VAL A 1 81 ? 6.782 -11.629 -11.949 1.00 98.69 81 VAL A N 1
ATOM 626 C CA . VAL A 1 81 ? 7.447 -12.123 -13.164 1.00 98.69 81 VAL A CA 1
ATOM 627 C C . VAL A 1 81 ? 6.883 -13.488 -13.560 1.00 98.69 81 VAL A C 1
ATOM 629 O O . VAL A 1 81 ? 6.483 -13.664 -14.709 1.00 98.69 81 VAL A O 1
ATOM 632 N N . ASP A 1 82 ? 6.757 -14.410 -12.607 1.00 98.56 82 ASP A N 1
ATOM 633 C CA . ASP A 1 82 ? 6.223 -15.759 -12.824 1.00 98.56 82 ASP A CA 1
ATOM 634 C C . ASP A 1 82 ? 4.733 -15.747 -13.204 1.00 98.56 82 ASP A C 1
ATOM 636 O O . ASP A 1 82 ? 4.248 -16.641 -13.898 1.00 98.56 82 ASP A O 1
ATOM 640 N N . ALA A 1 83 ? 3.982 -14.739 -12.748 1.00 98.50 83 ALA A N 1
ATOM 641 C CA . ALA A 1 83 ? 2.596 -14.497 -13.148 1.00 98.50 83 ALA A CA 1
ATOM 642 C C . ALA A 1 83 ? 2.471 -13.781 -14.508 1.00 98.50 83 ALA A C 1
ATOM 644 O O . ALA A 1 83 ? 1.361 -13.623 -15.010 1.00 98.50 83 ALA A O 1
ATOM 645 N N . GLY A 1 84 ? 3.587 -13.355 -15.109 1.00 97.88 84 GLY A N 1
ATOM 646 C CA . GLY A 1 84 ? 3.616 -12.727 -16.426 1.00 97.88 84 GLY A CA 1
ATOM 647 C C . GLY A 1 84 ? 3.305 -11.230 -16.429 1.00 97.88 84 GLY A C 1
ATOM 648 O O . GLY A 1 84 ? 2.741 -10.748 -17.409 1.00 97.88 84 GLY A O 1
ATOM 649 N N . THR A 1 85 ? 3.638 -10.481 -15.365 1.00 98.50 85 THR A N 1
ATOM 650 C CA . THR A 1 85 ? 3.452 -9.014 -15.323 1.00 98.50 85 THR A CA 1
ATOM 651 C C . THR A 1 85 ? 4.027 -8.345 -16.575 1.00 98.50 85 THR A C 1
ATOM 653 O O . THR A 1 85 ? 5.145 -8.656 -16.988 1.00 98.50 85 THR A O 1
ATOM 656 N N . SER A 1 86 ? 3.274 -7.429 -17.189 1.00 98.50 86 SER A N 1
ATOM 657 C CA . SER A 1 86 ? 3.673 -6.836 -18.473 1.00 98.50 86 SER A CA 1
ATOM 658 C C . SER A 1 86 ? 4.842 -5.862 -18.332 1.00 98.50 86 SER A C 1
ATOM 660 O O . SER A 1 86 ? 5.790 -5.867 -1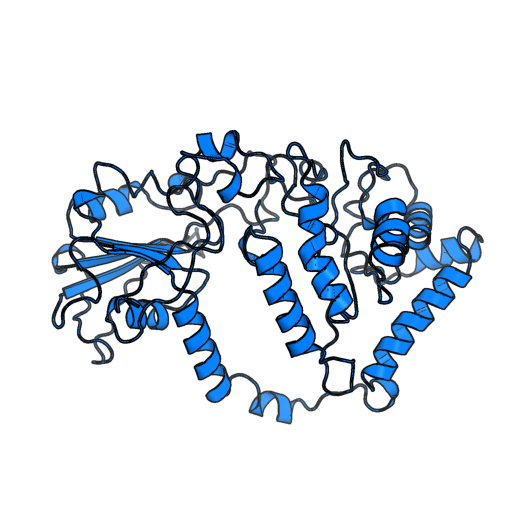9.123 1.00 98.50 86 SER A O 1
ATOM 662 N N . ALA A 1 87 ? 4.806 -5.047 -17.279 1.00 98.69 87 ALA A N 1
ATOM 663 C CA . ALA A 1 87 ? 5.819 -4.045 -17.009 1.00 98.69 87 ALA A CA 1
ATOM 664 C C . ALA A 1 87 ? 6.274 -4.060 -15.544 1.00 98.69 87 ALA A C 1
ATOM 666 O O . ALA A 1 87 ? 5.536 -4.469 -14.642 1.00 98.69 87 ALA A O 1
ATOM 667 N N . ILE A 1 88 ? 7.493 -3.574 -15.313 1.00 98.81 88 ILE A N 1
ATOM 668 C CA . ILE A 1 88 ? 8.068 -3.301 -13.992 1.00 98.81 88 ILE A CA 1
ATOM 669 C C . ILE A 1 88 ? 8.621 -1.878 -13.980 1.00 98.81 88 ILE A C 1
ATOM 671 O O . ILE A 1 88 ? 9.194 -1.407 -14.962 1.00 98.81 88 ILE A O 1
ATOM 675 N N . MET A 1 89 ? 8.447 -1.192 -12.857 1.00 98.75 89 MET A N 1
ATOM 676 C CA . MET A 1 89 ? 8.931 0.164 -12.632 1.00 98.75 89 MET A CA 1
ATOM 677 C C . MET A 1 89 ? 9.954 0.164 -11.496 1.00 98.75 89 MET A C 1
ATOM 679 O O . MET A 1 89 ? 9.605 -0.303 -10.410 1.00 98.75 89 MET A O 1
ATOM 683 N N . PRO A 1 90 ? 11.198 0.634 -11.709 1.00 98.38 90 PRO A N 1
ATOM 684 C CA . PRO A 1 90 ? 12.181 0.743 -10.651 1.00 98.38 90 PRO A CA 1
ATOM 685 C C . PRO A 1 90 ? 11.825 1.865 -9.684 1.00 98.38 90 PRO A C 1
ATOM 687 O O . PRO A 1 90 ? 11.102 2.799 -10.026 1.00 98.38 90 PRO A O 1
ATOM 690 N N . TYR A 1 91 ? 12.337 1.765 -8.464 1.00 97.06 91 TYR A N 1
ATOM 691 C CA . TYR A 1 91 ? 12.177 2.815 -7.473 1.00 97.06 91 TYR A CA 1
ATOM 692 C C . TYR A 1 91 ? 13.162 3.968 -7.701 1.00 97.06 91 TYR A C 1
ATOM 694 O O . TYR A 1 91 ? 14.176 3.818 -8.382 1.00 97.06 91 TYR A O 1
ATOM 702 N N . TYR A 1 92 ? 12.859 5.142 -7.143 1.00 96.44 92 TYR A N 1
ATOM 703 C CA . TYR A 1 92 ? 13.703 6.328 -7.304 1.00 96.44 92 TYR A CA 1
ATOM 704 C C . TYR A 1 92 ? 15.037 6.196 -6.568 1.00 96.44 92 TYR A C 1
ATOM 706 O O . TYR A 1 92 ? 16.019 6.793 -6.996 1.00 96.44 92 TYR A O 1
ATOM 714 N N . SER A 1 93 ? 15.054 5.462 -5.451 1.00 97.31 93 SER A N 1
ATOM 715 C CA . SER A 1 93 ? 16.196 5.321 -4.546 1.00 97.31 93 SER A CA 1
ATOM 716 C C . SER A 1 93 ? 17.414 4.653 -5.187 1.00 97.31 93 SER A C 1
ATOM 718 O O . SER A 1 93 ? 17.366 4.141 -6.306 1.00 97.31 93 SER A O 1
ATOM 720 N N . LEU A 1 94 ? 18.514 4.660 -4.434 1.00 98.00 94 LEU A N 1
ATOM 721 C CA . LEU A 1 94 ? 19.746 3.936 -4.725 1.00 98.00 94 LEU A CA 1
ATOM 722 C C . LEU A 1 94 ? 20.061 2.902 -3.624 1.00 98.00 94 LEU A C 1
ATOM 724 O O . LEU A 1 94 ? 19.728 3.146 -2.457 1.00 98.00 94 LEU A O 1
ATOM 728 N N . PRO A 1 95 ? 20.734 1.786 -3.960 1.00 97.88 95 PRO A N 1
ATOM 729 C CA . PRO A 1 95 ? 21.074 0.724 -3.012 1.00 97.88 95 PRO A CA 1
ATOM 730 C C . PRO A 1 95 ? 22.394 1.022 -2.275 1.00 97.88 95 PRO A C 1
ATOM 732 O O . PRO A 1 95 ? 23.471 0.614 -2.715 1.00 97.88 95 PRO A O 1
ATOM 735 N N . SER A 1 96 ? 22.333 1.733 -1.147 1.00 97.50 96 SER A N 1
ATOM 736 C CA . SER A 1 96 ? 23.538 2.198 -0.449 1.00 97.50 96 SER A CA 1
ATOM 737 C C . SER A 1 96 ? 24.201 1.099 0.383 1.00 97.50 96 SER A C 1
ATOM 739 O O . SER A 1 96 ? 23.532 0.338 1.081 1.00 97.50 96 SER A O 1
ATOM 741 N N . GLY A 1 97 ? 25.533 1.022 0.324 1.00 95.62 97 GLY A N 1
ATOM 742 C CA . GLY A 1 97 ? 26.322 0.028 1.058 1.00 95.62 97 GLY A CA 1
ATOM 743 C C . GLY A 1 97 ? 26.124 -1.414 0.578 1.00 95.62 97 GLY A C 1
ATOM 744 O O . GLY A 1 97 ? 26.416 -2.348 1.323 1.00 95.62 97 GLY A O 1
ATOM 745 N N . THR A 1 98 ? 25.615 -1.603 -0.642 1.00 96.38 98 THR A N 1
ATOM 746 C CA . THR A 1 98 ? 25.436 -2.920 -1.273 1.00 96.38 98 THR A CA 1
ATOM 747 C C . THR A 1 98 ? 26.548 -3.211 -2.290 1.00 96.38 98 THR A C 1
ATOM 749 O O . THR A 1 98 ? 27.451 -2.402 -2.488 1.00 96.38 98 THR A O 1
ATOM 752 N N . GLU A 1 99 ? 26.496 -4.372 -2.951 1.00 96.38 99 GLU A N 1
ATOM 753 C CA . GLU A 1 99 ? 27.399 -4.708 -4.067 1.00 96.38 99 GLU A CA 1
ATOM 754 C C . GLU A 1 99 ? 27.080 -3.953 -5.372 1.00 96.38 99 GLU A C 1
ATOM 756 O O . GLU A 1 99 ? 27.885 -3.955 -6.304 1.00 96.38 99 GLU A O 1
ATOM 761 N N . TYR A 1 100 ? 25.905 -3.322 -5.456 1.00 98.06 100 TYR A N 1
ATOM 762 C CA . TYR A 1 100 ? 25.452 -2.612 -6.646 1.00 98.06 100 TYR A CA 1
ATOM 763 C C . TYR A 1 100 ? 25.963 -1.170 -6.661 1.00 98.06 100 TYR A C 1
ATOM 765 O O . TYR A 1 100 ? 26.237 -0.569 -5.626 1.00 98.06 100 TYR A O 1
ATOM 773 N N . GLU A 1 101 ? 26.054 -0.592 -7.859 1.00 98.44 101 GLU A N 1
ATOM 774 C CA . GLU A 1 101 ? 26.419 0.816 -8.031 1.00 98.44 101 GLU A CA 1
ATOM 775 C C . GLU A 1 101 ? 25.454 1.730 -7.246 1.00 98.44 101 GLU A C 1
ATOM 777 O O . GLU A 1 101 ? 24.236 1.581 -7.352 1.00 98.44 101 GLU A O 1
ATOM 782 N N . GLU A 1 102 ? 25.978 2.698 -6.486 1.00 98.06 102 GLU A N 1
ATOM 783 C CA . GLU A 1 102 ? 25.182 3.651 -5.693 1.00 98.06 102 GLU A CA 1
ATOM 784 C C . GLU A 1 102 ? 24.557 4.760 -6.564 1.00 98.06 102 GLU A C 1
ATOM 786 O O . GLU A 1 102 ? 24.783 5.955 -6.375 1.00 98.06 102 GLU A O 1
ATOM 791 N N . VAL A 1 103 ? 23.749 4.353 -7.538 1.00 98.69 103 VAL A N 1
ATOM 792 C CA . VAL A 1 103 ? 22.945 5.217 -8.411 1.00 98.69 103 VAL A CA 1
ATOM 793 C C . VAL A 1 103 ? 21.481 4.809 -8.331 1.00 98.69 103 VAL A C 1
ATOM 795 O O . VAL A 1 103 ? 21.172 3.660 -8.003 1.00 98.69 103 VAL A O 1
ATOM 798 N N . GLY A 1 104 ? 20.579 5.743 -8.645 1.00 98.50 104 GLY A N 1
ATOM 799 C CA . GLY A 1 104 ? 19.142 5.477 -8.683 1.00 98.50 104 GLY A CA 1
ATOM 800 C C . GLY A 1 104 ? 18.821 4.234 -9.520 1.00 98.50 104 GLY A C 1
ATOM 801 O O . GLY A 1 104 ? 19.464 4.011 -10.550 1.00 98.50 104 GLY A O 1
ATOM 802 N N . TYR A 1 105 ? 17.842 3.416 -9.120 1.00 98.56 105 TYR A N 1
ATOM 803 C CA . TYR A 1 105 ? 17.626 2.111 -9.766 1.00 98.56 105 TYR A CA 1
ATOM 804 C C . TYR A 1 105 ? 17.312 2.191 -11.262 1.00 98.56 105 TYR A C 1
ATOM 806 O O . TYR A 1 105 ? 17.678 1.279 -11.999 1.00 98.56 105 TYR A O 1
ATOM 814 N N . ALA A 1 106 ? 16.725 3.292 -11.741 1.00 98.50 106 ALA A N 1
ATOM 815 C CA . ALA A 1 106 ? 16.533 3.544 -13.174 1.00 98.50 106 ALA A CA 1
ATOM 816 C C . ALA A 1 106 ? 17.854 3.595 -13.978 1.00 98.50 106 ALA A C 1
ATOM 818 O O . ALA A 1 106 ? 17.848 3.391 -15.188 1.00 98.50 106 ALA A O 1
ATOM 819 N N . PHE A 1 107 ? 18.984 3.849 -13.316 1.00 98.75 107 PHE A N 1
ATOM 820 C CA . PHE A 1 107 ? 20.325 3.929 -13.900 1.00 98.75 107 PHE A CA 1
ATOM 821 C C . PHE A 1 107 ? 21.201 2.710 -13.577 1.00 98.75 107 PHE A C 1
ATOM 823 O O . PHE A 1 107 ? 22.359 2.659 -13.996 1.00 98.75 107 PHE A O 1
ATOM 830 N N . ASN A 1 108 ? 20.686 1.746 -12.809 1.00 98.75 108 ASN A N 1
ATOM 831 C CA . ASN A 1 108 ? 21.486 0.676 -12.227 1.00 98.75 108 ASN A CA 1
ATOM 832 C C . ASN A 1 108 ? 21.436 -0.599 -13.084 1.00 98.75 108 ASN A C 1
ATOM 834 O O . ASN A 1 108 ? 20.495 -1.392 -13.007 1.00 98.75 108 ASN A O 1
ATOM 838 N N . LYS A 1 109 ? 22.475 -0.814 -13.900 1.00 98.62 109 LYS A N 1
ATOM 839 C CA . LYS A 1 109 ? 22.568 -1.974 -14.803 1.00 98.62 109 LYS A CA 1
ATOM 840 C C . LYS A 1 109 ? 22.608 -3.315 -14.060 1.00 98.62 109 LYS A C 1
ATOM 842 O O . LYS A 1 109 ? 21.951 -4.256 -14.501 1.00 98.62 109 LYS A O 1
ATOM 847 N N . GLY A 1 110 ? 23.310 -3.387 -12.927 1.00 98.69 110 GLY A N 1
ATOM 848 C CA . GLY A 1 110 ? 23.383 -4.608 -12.116 1.00 98.69 110 GLY A CA 1
ATOM 849 C C . GLY A 1 110 ? 22.012 -5.042 -11.590 1.00 98.69 110 GLY A C 1
ATOM 850 O O . GLY A 1 110 ? 21.685 -6.225 -11.572 1.00 98.69 110 GLY A O 1
ATOM 851 N N . ILE A 1 111 ? 21.161 -4.078 -11.239 1.00 98.75 111 ILE A N 1
ATOM 852 C CA . ILE A 1 111 ? 19.801 -4.343 -10.759 1.00 98.75 111 ILE A CA 1
ATOM 853 C C . ILE A 1 111 ? 18.832 -4.638 -11.916 1.00 98.75 111 ILE A C 1
ATOM 855 O O . ILE A 1 111 ? 18.074 -5.606 -11.863 1.00 98.75 111 ILE A O 1
ATOM 859 N N . LEU A 1 112 ? 18.832 -3.828 -12.977 1.00 98.88 112 LEU A N 1
ATOM 860 C CA . LEU A 1 112 ? 17.830 -3.947 -14.043 1.00 98.88 112 LEU A CA 1
ATOM 861 C C . LEU A 1 112 ? 18.167 -5.014 -15.090 1.00 98.88 112 LEU A C 1
ATOM 863 O O . LEU A 1 112 ? 17.298 -5.789 -15.488 1.00 98.88 112 LEU A O 1
ATOM 867 N N . SER A 1 113 ? 19.413 -5.074 -15.552 1.00 98.44 113 SER A N 1
ATOM 868 C CA . SER A 1 113 ? 19.823 -6.034 -16.580 1.00 98.44 113 SER A CA 1
ATOM 869 C C . SER A 1 113 ? 20.253 -7.364 -15.970 1.00 98.44 113 SER A C 1
ATOM 871 O O . SER A 1 113 ? 19.750 -8.421 -16.365 1.00 98.44 113 SER A O 1
ATOM 873 N N . ASP A 1 114 ? 21.152 -7.332 -14.989 1.00 98.69 114 ASP A N 1
ATOM 874 C CA . ASP A 1 114 ? 21.754 -8.569 -14.486 1.00 98.69 114 ASP A CA 1
ATOM 875 C C . ASP A 1 114 ? 20.800 -9.286 -13.521 1.00 98.69 114 ASP A C 1
ATOM 877 O O . ASP A 1 114 ? 20.508 -10.469 -13.700 1.00 98.69 114 ASP A O 1
ATOM 881 N N . LEU A 1 115 ? 20.235 -8.582 -12.540 1.00 98.81 115 LEU A N 1
ATOM 882 C CA . LEU A 1 115 ? 19.289 -9.178 -11.598 1.00 98.81 115 LEU A CA 1
ATOM 883 C C . LEU A 1 115 ? 17.896 -9.381 -12.219 1.00 98.81 115 LEU A C 1
ATOM 885 O O . LEU A 1 115 ? 17.453 -10.519 -12.360 1.00 98.81 115 LEU A O 1
ATOM 889 N N . LEU A 1 116 ? 17.199 -8.312 -12.616 1.00 98.81 116 LEU A N 1
ATOM 890 C CA . LEU A 1 116 ? 15.798 -8.420 -13.041 1.00 98.81 116 LEU A CA 1
ATOM 891 C C . LEU A 1 116 ? 15.621 -9.175 -14.367 1.00 98.81 116 LEU A C 1
ATOM 893 O O . LEU A 1 116 ? 14.832 -10.119 -14.454 1.00 98.81 116 LEU A O 1
ATOM 897 N N . ARG A 1 117 ? 16.329 -8.774 -15.430 1.00 98.38 117 ARG A N 1
ATOM 898 C CA . ARG A 1 117 ? 16.181 -9.447 -16.731 1.00 98.38 117 ARG A CA 1
ATOM 899 C C . ARG A 1 117 ? 16.849 -10.815 -16.740 1.00 98.38 117 ARG A C 1
ATOM 901 O O . ARG A 1 117 ? 16.222 -11.785 -17.167 1.00 98.38 117 ARG A O 1
ATOM 908 N N . THR A 1 118 ? 18.101 -10.913 -16.304 1.00 98.62 118 THR A N 1
ATOM 909 C CA . THR A 1 118 ? 18.869 -12.154 -16.477 1.00 98.62 118 THR A CA 1
ATOM 910 C C . THR A 1 118 ? 18.551 -13.178 -15.393 1.00 98.62 118 THR A C 1
ATOM 912 O O . THR A 1 118 ? 18.076 -14.261 -15.727 1.00 98.62 118 THR A O 1
ATOM 915 N N . GLN A 1 119 ? 18.755 -12.849 -14.113 1.00 98.62 119 GLN A N 1
ATOM 916 C CA . GLN A 1 119 ? 18.570 -13.811 -13.017 1.00 98.62 119 GLN A CA 1
ATOM 917 C C . GLN A 1 119 ? 17.092 -14.123 -12.742 1.00 98.62 119 GLN A C 1
ATOM 919 O O . GLN A 1 119 ? 16.739 -15.290 -12.611 1.00 98.62 119 GLN A O 1
ATOM 924 N N . MET A 1 120 ? 16.227 -13.105 -12.677 1.00 98.75 120 MET A N 1
ATOM 925 C CA . MET A 1 120 ? 14.799 -13.284 -12.364 1.00 98.75 120 MET A CA 1
ATOM 926 C C . MET A 1 120 ? 13.951 -13.647 -13.590 1.00 98.75 120 MET A C 1
ATOM 928 O O . MET A 1 120 ? 12.799 -14.051 -13.453 1.00 98.75 120 MET A O 1
ATOM 932 N N . GLY A 1 121 ? 14.505 -13.513 -14.798 1.00 98.69 121 GLY A N 1
ATOM 933 C CA . GLY A 1 121 ? 13.842 -13.940 -16.027 1.00 98.69 121 GLY A CA 1
ATOM 934 C C . GLY A 1 121 ? 12.797 -12.965 -16.574 1.00 98.69 121 GLY A C 1
ATOM 935 O O . GLY A 1 121 ? 12.023 -13.352 -17.447 1.00 98.69 121 GLY A O 1
ATOM 936 N N . PHE A 1 122 ? 12.774 -11.701 -16.139 1.00 98.75 122 PHE A N 1
ATOM 937 C CA . PHE A 1 122 ? 11.802 -10.730 -16.646 1.00 98.75 122 PHE A CA 1
ATOM 938 C C . PHE A 1 122 ? 12.004 -10.436 -18.142 1.00 98.75 122 PHE A C 1
ATOM 940 O O . PHE A 1 122 ? 13.125 -10.214 -18.616 1.00 98.75 122 PHE A O 1
ATOM 947 N N . ARG A 1 123 ? 10.908 -10.435 -18.909 1.00 97.25 123 ARG A N 1
ATOM 948 C CA . ARG A 1 123 ? 10.906 -10.215 -20.371 1.00 97.25 123 ARG A CA 1
ATOM 949 C C . ARG A 1 123 ? 10.051 -9.033 -20.817 1.00 97.25 123 ARG A C 1
ATOM 951 O O . ARG A 1 123 ? 9.983 -8.766 -22.010 1.00 97.25 123 ARG A O 1
ATOM 958 N N . GLY A 1 124 ? 9.409 -8.348 -19.878 1.00 98.25 124 GLY A N 1
ATOM 959 C CA . GLY A 1 124 ? 8.528 -7.230 -20.166 1.00 98.25 124 GLY A CA 1
ATOM 960 C C . GLY A 1 124 ? 9.246 -5.885 -20.259 1.00 98.25 124 GLY A C 1
ATOM 961 O O . GLY A 1 124 ? 10.477 -5.788 -20.388 1.00 98.25 124 GLY A O 1
ATOM 962 N N . ILE A 1 125 ? 8.428 -4.842 -20.175 1.00 98.81 125 ILE A N 1
ATOM 963 C CA . ILE A 1 125 ? 8.821 -3.438 -20.279 1.00 98.81 125 ILE A CA 1
ATOM 964 C C . ILE A 1 125 ? 9.364 -2.946 -18.933 1.00 98.81 125 ILE A C 1
ATOM 966 O O . ILE A 1 125 ? 8.743 -3.150 -17.891 1.00 98.81 125 ILE A O 1
ATOM 970 N N . ILE A 1 126 ? 10.497 -2.243 -18.946 1.00 98.81 126 ILE A N 1
ATOM 971 C CA . ILE A 1 126 ? 10.976 -1.481 -17.786 1.00 98.81 126 ILE A CA 1
ATOM 972 C C . ILE A 1 126 ? 10.601 -0.007 -17.977 1.00 98.81 126 ILE A C 1
ATOM 974 O O . ILE A 1 126 ? 11.101 0.657 -18.886 1.00 98.81 126 ILE A O 1
ATOM 978 N N . ASN A 1 127 ? 9.709 0.500 -17.130 1.00 98.12 127 ASN A N 1
ATOM 979 C CA . ASN A 1 127 ? 9.245 1.889 -17.129 1.00 98.12 127 ASN A CA 1
ATOM 980 C C . ASN A 1 127 ? 9.990 2.673 -16.047 1.00 98.12 127 ASN A C 1
ATOM 982 O O . ASN A 1 127 ? 9.894 2.286 -14.898 1.00 98.12 127 ASN A O 1
ATOM 986 N N . SER A 1 128 ? 10.662 3.779 -16.371 1.00 96.88 128 SER A N 1
ATOM 987 C CA . SER A 1 128 ? 11.535 4.522 -15.449 1.00 96.88 128 SER A CA 1
ATOM 988 C C . SER A 1 128 ? 10.893 5.030 -14.158 1.00 96.88 128 SER A C 1
ATOM 990 O O . SER A 1 128 ? 11.634 5.323 -13.231 1.00 96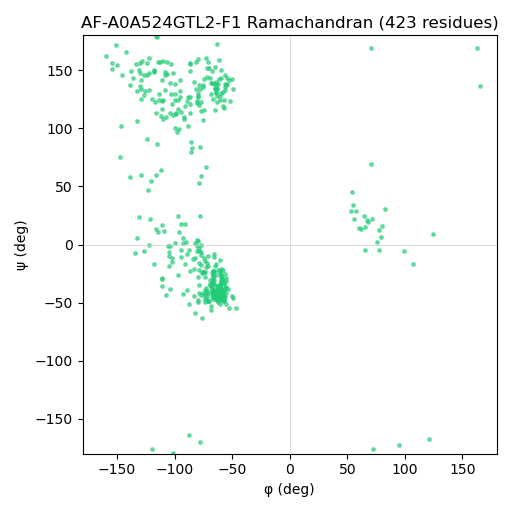.88 128 SER A O 1
ATOM 992 N N . ASP A 1 129 ? 9.567 5.182 -14.107 1.00 95.19 129 ASP A N 1
ATOM 993 C CA . ASP A 1 129 ? 8.873 6.122 -13.210 1.00 95.19 129 ASP A CA 1
ATOM 994 C C . ASP A 1 129 ? 9.091 7.599 -13.612 1.00 95.19 129 ASP A C 1
ATOM 996 O O . ASP A 1 129 ? 9.869 7.917 -14.514 1.00 95.19 129 ASP A O 1
ATOM 1000 N N . THR A 1 130 ? 8.341 8.515 -13.004 1.00 94.38 130 THR A N 1
ATOM 1001 C CA . THR A 1 130 ? 8.349 9.953 -13.284 1.00 94.38 130 THR A CA 1
ATOM 1002 C C . THR A 1 130 ? 9.429 10.655 -12.480 1.00 94.38 130 THR A C 1
ATOM 1004 O O . THR A 1 130 ? 9.384 10.659 -11.254 1.00 94.38 130 THR A O 1
ATOM 1007 N N . GLY A 1 131 ? 10.365 11.317 -13.158 1.00 93.25 131 GLY A N 1
ATOM 1008 C CA . GLY A 1 131 ? 11.345 12.179 -12.497 1.00 93.25 131 GLY A CA 1
ATOM 1009 C C . GLY A 1 131 ? 12.803 11.703 -12.395 1.00 93.25 131 GLY A C 1
ATOM 1010 O O . GLY A 1 131 ? 13.638 12.570 -12.143 1.00 93.25 131 GLY A O 1
ATOM 1011 N N . PRO A 1 132 ? 13.194 10.421 -12.585 1.00 95.50 132 PRO A N 1
ATOM 1012 C CA . PRO A 1 132 ? 14.604 10.034 -12.447 1.00 95.50 132 PRO A CA 1
ATOM 1013 C C . PRO A 1 132 ? 15.572 10.827 -13.333 1.00 95.50 132 PRO A C 1
ATOM 1015 O O . PRO A 1 132 ? 16.706 11.061 -12.937 1.00 95.50 132 PRO A O 1
ATOM 1018 N N . ILE A 1 133 ? 15.141 11.268 -14.519 1.00 95.81 133 ILE A N 1
ATOM 1019 C CA . ILE A 1 133 ? 16.002 12.005 -15.456 1.00 95.81 133 ILE A CA 1
ATOM 1020 C C . ILE A 1 133 ? 16.246 13.455 -15.011 1.00 95.81 133 ILE A C 1
ATOM 1022 O O . ILE A 1 133 ? 17.378 13.943 -15.091 1.00 95.81 133 ILE A O 1
ATOM 1026 N N . ASP A 1 134 ? 15.205 14.152 -14.553 1.00 92.44 134 ASP A N 1
ATOM 1027 C CA . ASP A 1 134 ? 15.193 15.605 -14.349 1.00 92.44 134 ASP A CA 1
ATOM 1028 C C . ASP A 1 134 ? 15.138 16.031 -12.873 1.00 92.44 134 ASP A C 1
ATOM 1030 O O . ASP A 1 134 ? 15.763 17.026 -12.510 1.00 92.44 134 ASP A O 1
ATOM 1034 N N . ARG A 1 135 ? 14.426 15.292 -12.015 1.00 93.75 135 ARG A N 1
ATOM 1035 C CA . ARG A 1 135 ? 14.131 15.695 -10.626 1.00 93.75 135 ARG A CA 1
ATOM 1036 C C . ARG A 1 135 ? 14.905 14.907 -9.580 1.00 93.75 135 ARG A C 1
ATOM 1038 O O . ARG A 1 135 ? 15.421 15.500 -8.639 1.00 93.75 135 ARG A O 1
ATOM 1045 N N . MET A 1 136 ? 14.988 13.590 -9.753 1.00 95.88 136 MET A N 1
ATOM 1046 C CA . MET A 1 136 ? 15.629 12.665 -8.813 1.00 95.88 136 MET A CA 1
ATOM 1047 C C . MET A 1 136 ? 16.784 11.879 -9.468 1.00 95.88 136 MET A C 1
ATOM 1049 O O . MET A 1 136 ? 16.764 10.647 -9.439 1.00 95.88 136 MET A O 1
ATOM 1053 N N . PRO A 1 137 ? 17.795 12.537 -10.078 1.00 97.25 137 PRO A N 1
ATOM 1054 C CA . PRO A 1 137 ? 18.915 11.863 -10.738 1.00 97.25 137 PRO A CA 1
ATOM 1055 C C . PRO A 1 137 ? 19.956 11.363 -9.722 1.00 97.25 137 PRO A C 1
ATOM 1057 O O . PRO A 1 137 ? 21.135 11.707 -9.803 1.00 97.25 137 PRO A O 1
ATOM 1060 N N . TRP A 1 138 ? 19.519 10.596 -8.720 1.00 98.31 138 TRP A N 1
ATOM 1061 C CA . TRP A 1 138 ? 20.349 10.229 -7.575 1.00 98.31 138 TRP A CA 1
ATOM 1062 C C . TRP A 1 138 ? 21.600 9.448 -7.988 1.00 98.31 138 TRP A C 1
ATOM 1064 O O . TRP A 1 138 ? 21.517 8.448 -8.704 1.00 98.31 138 TRP A O 1
ATOM 1074 N N . GLY A 1 139 ? 22.761 9.915 -7.524 1.00 97.94 139 GLY A N 1
ATOM 1075 C CA . GLY A 1 139 ? 24.077 9.341 -7.826 1.00 97.94 139 GLY A CA 1
ATOM 1076 C C . GLY A 1 139 ? 24.624 9.698 -9.215 1.00 97.94 139 GLY A C 1
ATOM 1077 O O . GLY A 1 139 ? 25.758 9.348 -9.533 1.00 97.94 139 GLY A O 1
ATOM 1078 N N . VAL A 1 140 ? 23.846 10.391 -10.051 1.00 98.38 140 VAL A N 1
ATOM 1079 C CA . VAL A 1 140 ? 24.224 10.808 -11.412 1.00 98.38 140 VAL A CA 1
ATOM 1080 C C . VAL A 1 140 ? 23.945 12.293 -11.650 1.00 98.38 140 VAL A C 1
ATOM 1082 O O . VAL A 1 140 ? 23.784 12.743 -12.787 1.00 98.38 140 VAL A O 1
ATOM 1085 N N . GLU A 1 141 ? 23.900 13.077 -10.573 1.00 97.75 141 GLU A N 1
ATOM 1086 C CA . GLU A 1 141 ? 23.580 14.502 -10.600 1.00 97.75 141 GLU A CA 1
ATOM 1087 C C . GLU A 1 141 ? 24.557 15.293 -11.494 1.00 97.75 141 GLU A C 1
ATOM 1089 O O . GLU A 1 141 ? 24.161 16.276 -12.119 1.00 97.75 141 GLU A O 1
ATOM 1094 N N . SER A 1 142 ? 25.812 14.843 -11.604 1.00 97.75 142 SER A N 1
ATOM 1095 C CA . SER A 1 142 ? 26.855 15.461 -12.434 1.00 97.75 142 SER A CA 1
ATOM 1096 C C . SER A 1 142 ? 26.738 15.169 -13.933 1.00 97.75 142 SER A C 1
ATOM 1098 O O . SER A 1 142 ? 27.337 15.893 -14.726 1.00 97.75 142 SER 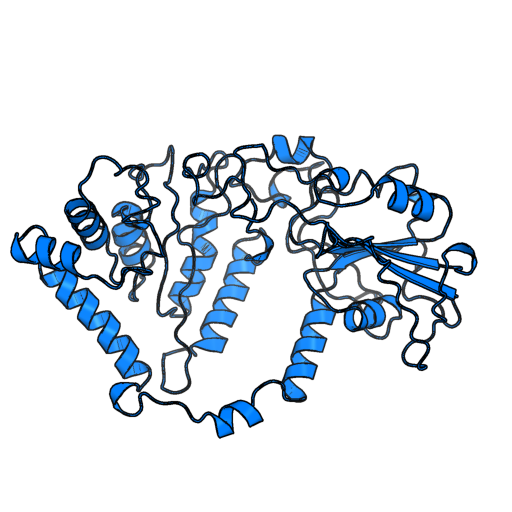A O 1
ATOM 1100 N N . LEU A 1 143 ? 25.986 14.137 -14.332 1.00 97.94 143 LEU A N 1
ATOM 1101 C CA . LEU A 1 143 ? 25.768 13.817 -15.741 1.00 97.94 143 LEU A CA 1
ATOM 1102 C C . LEU A 1 143 ? 24.843 14.850 -16.384 1.00 97.94 143 LEU A C 1
ATOM 1104 O O . LEU A 1 143 ? 23.871 15.301 -15.769 1.00 97.94 143 LEU A O 1
ATOM 1108 N N . SER A 1 144 ? 25.099 15.164 -17.652 1.00 96.06 144 SER A N 1
ATOM 1109 C CA . SER A 1 144 ? 24.131 15.865 -18.494 1.00 96.06 144 SER A CA 1
ATOM 1110 C C . SER A 1 144 ? 22.847 15.043 -18.651 1.00 96.06 144 SER A C 1
ATOM 1112 O O . SER A 1 144 ? 22.832 13.822 -18.489 1.00 96.06 144 SER A O 1
ATOM 1114 N N . VAL A 1 145 ? 21.745 15.704 -19.012 1.00 95.00 145 VAL A N 1
ATOM 1115 C CA . VAL A 1 145 ? 20.458 15.030 -19.265 1.00 95.00 145 VAL A CA 1
ATOM 1116 C C . VAL A 1 145 ? 20.606 13.918 -20.315 1.00 95.00 145 VAL A C 1
ATOM 1118 O O . VAL A 1 145 ? 20.097 12.814 -20.126 1.00 95.00 145 VAL A O 1
ATOM 1121 N N . THR A 1 146 ? 21.363 14.171 -21.380 1.00 95.88 146 THR A N 1
ATOM 1122 C CA . THR A 1 146 ? 21.612 13.217 -22.471 1.00 95.88 146 THR A CA 1
ATOM 1123 C C . THR A 1 146 ? 22.434 12.010 -22.002 1.00 95.88 146 THR A C 1
ATOM 1125 O O . THR A 1 146 ? 22.118 10.868 -22.342 1.00 95.88 146 THR A O 1
ATOM 1128 N N . GLU A 1 147 ? 23.427 12.214 -21.132 1.00 97.50 147 GLU A N 1
ATOM 1129 C CA . GLU A 1 147 ? 24.170 11.116 -20.492 1.00 97.50 147 GLU A CA 1
ATOM 1130 C C . GLU A 1 147 ? 23.303 10.299 -19.519 1.00 97.50 147 GLU A C 1
ATOM 1132 O O . GLU A 1 147 ? 23.480 9.083 -19.416 1.00 97.50 147 GLU A O 1
ATOM 1137 N N . ARG A 1 148 ? 22.325 10.919 -18.845 1.00 97.75 148 ARG A N 1
ATOM 1138 C CA . ARG A 1 148 ? 21.358 10.196 -17.998 1.00 97.75 148 ARG A CA 1
ATOM 1139 C C . ARG A 1 148 ? 20.444 9.300 -18.830 1.00 97.75 148 ARG A C 1
ATOM 1141 O O . ARG A 1 148 ? 20.246 8.143 -18.459 1.00 97.75 148 ARG A O 1
ATOM 1148 N N . TYR A 1 149 ? 19.948 9.780 -19.974 1.00 97.38 149 TYR A N 1
ATOM 1149 C CA . TYR A 1 149 ? 19.202 8.940 -20.920 1.00 97.38 149 TYR A CA 1
ATOM 1150 C C . TYR A 1 149 ? 20.038 7.757 -21.403 1.00 97.38 149 TYR A C 1
ATOM 1152 O O . TYR A 1 149 ? 19.563 6.622 -21.353 1.00 97.38 149 TYR A O 1
ATOM 1160 N N . LYS A 1 150 ? 21.296 8.004 -21.799 1.00 97.69 150 LYS A N 1
ATOM 1161 C CA . LYS A 1 150 ? 22.242 6.943 -22.172 1.00 97.69 150 LYS A CA 1
ATOM 1162 C C . LYS A 1 150 ? 22.346 5.885 -21.073 1.00 97.69 150 LYS A C 1
ATOM 1164 O O . LYS A 1 150 ? 22.115 4.709 -21.340 1.00 97.69 150 LYS A O 1
ATOM 1169 N N . LYS A 1 151 ? 22.654 6.298 -19.839 1.00 98.56 151 LYS A N 1
ATOM 1170 C CA . LYS A 1 151 ? 22.860 5.369 -18.720 1.00 98.56 151 LYS A CA 1
ATOM 1171 C C . LYS A 1 151 ? 21.594 4.568 -18.391 1.00 98.56 151 LYS A C 1
ATOM 1173 O O . LYS A 1 151 ? 21.691 3.370 -18.151 1.00 98.56 151 LYS A O 1
ATOM 1178 N N . ALA A 1 152 ? 20.414 5.189 -18.418 1.00 98.38 152 ALA A N 1
ATOM 1179 C CA . ALA A 1 152 ? 19.148 4.496 -18.170 1.00 98.38 152 ALA A CA 1
ATOM 1180 C C . ALA A 1 152 ? 18.797 3.477 -19.273 1.00 98.38 152 ALA A C 1
ATOM 1182 O O . ALA A 1 152 ? 18.380 2.355 -18.971 1.00 98.38 152 ALA A O 1
ATOM 1183 N N . LEU A 1 153 ? 19.016 3.829 -20.546 1.00 98.19 153 LEU A N 1
ATOM 1184 C CA . LEU A 1 153 ? 18.848 2.908 -21.679 1.00 98.19 153 LEU A CA 1
ATOM 1185 C C . LEU A 1 153 ? 19.795 1.705 -21.561 1.00 98.19 153 LEU A C 1
ATOM 1187 O O . LEU A 1 153 ? 19.358 0.563 -21.680 1.00 98.19 153 LEU A O 1
ATOM 1191 N N . GLU A 1 154 ? 21.074 1.948 -21.263 1.00 98.31 154 GLU A N 1
ATOM 1192 C CA . GLU A 1 154 ? 22.084 0.898 -21.063 1.00 98.31 154 GLU A CA 1
ATOM 1193 C C . GLU A 1 154 ? 21.821 0.034 -19.817 1.00 98.31 154 GLU A C 1
ATOM 1195 O O . GLU A 1 154 ? 22.231 -1.129 -19.780 1.00 98.31 154 GLU A O 1
ATOM 1200 N N . ALA A 1 155 ? 21.139 0.577 -18.802 1.00 98.69 155 ALA A N 1
ATOM 1201 C CA . ALA A 1 155 ? 20.686 -0.183 -17.642 1.00 98.69 155 ALA A CA 1
ATOM 1202 C C . ALA A 1 155 ? 19.497 -1.100 -17.976 1.00 98.69 155 ALA A C 1
ATOM 1204 O O . ALA A 1 155 ? 19.357 -2.159 -17.363 1.00 98.69 155 ALA A O 1
ATOM 1205 N N . GLY A 1 156 ? 18.678 -0.735 -18.968 1.00 98.12 156 GLY A N 1
ATOM 1206 C CA . GLY A 1 156 ? 17.591 -1.563 -19.497 1.00 98.12 156 GLY A CA 1
ATOM 1207 C C . GLY A 1 156 ? 16.204 -0.915 -19.486 1.00 98.12 156 GLY A C 1
ATOM 1208 O O . GLY A 1 156 ? 15.229 -1.626 -19.756 1.00 98.12 156 GLY A O 1
ATOM 1209 N N . VAL A 1 157 ? 16.096 0.383 -19.177 1.00 98.50 157 VAL A N 1
ATOM 1210 C CA . VAL A 1 157 ? 14.843 1.154 -19.255 1.00 98.50 157 VAL A CA 1
ATOM 1211 C C . VAL A 1 157 ? 14.343 1.205 -20.701 1.00 98.50 157 VAL A C 1
ATOM 1213 O O . VAL A 1 157 ? 15.113 1.462 -21.621 1.00 98.50 157 VAL A O 1
ATOM 1216 N N . ASN A 1 158 ? 13.041 0.980 -20.898 1.00 98.25 158 ASN A N 1
ATOM 1217 C CA . ASN A 1 158 ? 12.387 1.008 -22.212 1.00 98.25 158 ASN A CA 1
ATOM 1218 C C . ASN A 1 158 ? 11.437 2.196 -22.391 1.00 98.25 158 ASN A C 1
ATOM 1220 O O . ASN A 1 158 ? 11.210 2.630 -23.517 1.00 98.25 158 ASN A O 1
ATOM 1224 N N . ILE A 1 159 ? 10.851 2.696 -21.298 1.00 95.81 159 ILE A N 1
ATOM 1225 C CA . ILE A 1 159 ? 9.911 3.824 -21.309 1.00 95.81 159 ILE A CA 1
ATOM 1226 C C . ILE A 1 159 ? 10.345 4.851 -20.275 1.00 95.81 159 ILE A C 1
ATOM 1228 O O . ILE A 1 159 ? 10.593 4.498 -19.124 1.00 95.81 159 ILE A O 1
ATOM 1232 N N . PHE A 1 160 ? 10.357 6.120 -20.680 1.00 95.75 160 PHE A N 1
ATOM 1233 C CA . PHE A 1 160 ? 10.576 7.261 -19.800 1.00 95.75 160 PHE A CA 1
ATOM 1234 C C . PHE A 1 160 ? 9.239 7.934 -19.479 1.00 95.75 160 PHE A C 1
ATOM 1236 O O . PHE A 1 160 ? 8.598 8.501 -20.363 1.00 95.75 160 PHE A O 1
ATOM 1243 N N . SER A 1 161 ? 8.792 7.839 -18.226 1.00 94.19 161 SER A N 1
ATOM 1244 C CA . SER A 1 161 ? 7.506 8.402 -17.793 1.00 94.19 161 SER A CA 1
ATOM 1245 C C . SER A 1 161 ? 7.612 9.869 -17.375 1.00 94.19 161 SER A C 1
ATOM 1247 O O . SER A 1 161 ? 8.622 10.317 -16.838 1.00 94.19 161 SER A O 1
ATOM 1249 N N . GLY A 1 162 ? 6.525 10.618 -17.583 1.00 90.25 162 GLY A N 1
ATOM 1250 C CA . GLY A 1 162 ? 6.398 12.009 -17.135 1.00 90.25 162 GLY A CA 1
ATOM 1251 C C . GLY A 1 162 ? 7.104 13.049 -18.010 1.00 90.25 162 GLY A C 1
ATOM 1252 O O . GLY A 1 162 ? 7.112 14.223 -17.649 1.00 90.25 162 GLY A O 1
ATOM 1253 N N . ILE A 1 163 ? 7.659 12.641 -19.156 1.00 86.00 163 ILE A N 1
ATOM 1254 C CA . ILE A 1 163 ? 8.337 13.512 -20.123 1.00 86.00 163 ILE A CA 1
ATOM 1255 C C . ILE A 1 163 ? 7.755 13.237 -21.512 1.00 86.00 163 ILE A C 1
ATOM 1257 O O . ILE A 1 163 ? 7.731 12.096 -21.962 1.00 86.00 163 ILE A O 1
ATOM 1261 N N . SER A 1 164 ? 7.276 14.279 -22.195 1.00 88.19 164 SER A N 1
ATOM 1262 C CA . SER A 1 164 ? 6.769 14.183 -23.573 1.00 88.19 164 SER A CA 1
ATOM 1263 C C . SER A 1 164 ? 7.751 14.701 -24.625 1.00 88.19 164 SER A C 1
ATOM 1265 O O . SER A 1 164 ? 7.508 14.510 -25.812 1.00 88.19 164 SER A O 1
ATOM 1267 N N . ASP A 1 165 ? 8.824 15.382 -24.211 1.00 90.50 165 ASP A N 1
ATOM 1268 C CA . ASP A 1 165 ? 9.871 15.869 -25.111 1.00 90.50 165 ASP A CA 1
ATOM 1269 C C . ASP A 1 165 ? 10.939 14.778 -25.339 1.00 90.50 165 ASP A C 1
ATOM 1271 O O . ASP A 1 165 ? 11.661 14.433 -24.400 1.00 90.50 165 ASP A O 1
ATOM 1275 N N . PRO A 1 166 ? 11.070 14.227 -26.563 1.00 91.19 166 PRO A N 1
ATOM 1276 C CA . PRO A 1 166 ? 12.040 13.179 -26.865 1.00 91.19 166 PRO A CA 1
ATOM 1277 C C . PRO A 1 166 ? 13.451 13.716 -27.158 1.00 91.19 166 PRO A C 1
ATOM 1279 O O . PRO A 1 166 ? 14.333 12.917 -27.479 1.00 91.19 166 PRO A O 1
ATOM 1282 N N . SER A 1 167 ? 13.680 15.035 -27.095 1.00 92.44 167 SER A N 1
ATOM 1283 C CA . SER A 1 167 ? 14.926 15.690 -27.521 1.00 92.44 167 SER A CA 1
ATOM 1284 C C . SER A 1 167 ? 16.192 15.039 -26.955 1.00 92.44 167 SER A C 1
ATOM 1286 O O . SER A 1 167 ? 17.104 14.733 -27.721 1.00 92.44 167 SER A O 1
ATOM 1288 N N . GLY A 1 168 ? 16.224 14.731 -25.656 1.00 91.19 168 GLY A N 1
ATOM 1289 C CA . GLY A 1 168 ? 17.385 14.097 -25.019 1.00 91.19 168 GLY A CA 1
ATOM 1290 C C . GLY A 1 168 ? 17.665 12.665 -25.498 1.00 91.19 168 GLY A C 1
ATOM 1291 O O . GLY A 1 168 ? 18.824 12.275 -25.627 1.00 91.19 168 GLY A O 1
ATOM 1292 N N . ILE A 1 169 ? 16.629 11.886 -25.832 1.00 93.19 169 ILE A N 1
ATOM 1293 C CA . ILE A 1 169 ? 16.801 10.541 -26.413 1.00 93.19 169 ILE A CA 1
ATOM 1294 C C . ILE A 1 169 ? 17.295 10.661 -27.858 1.00 93.19 169 ILE A C 1
ATOM 1296 O O . ILE A 1 169 ? 18.219 9.955 -28.259 1.00 93.19 169 ILE A O 1
ATOM 1300 N N . LEU A 1 170 ? 16.706 11.577 -28.636 1.00 95.12 170 LEU A N 1
ATO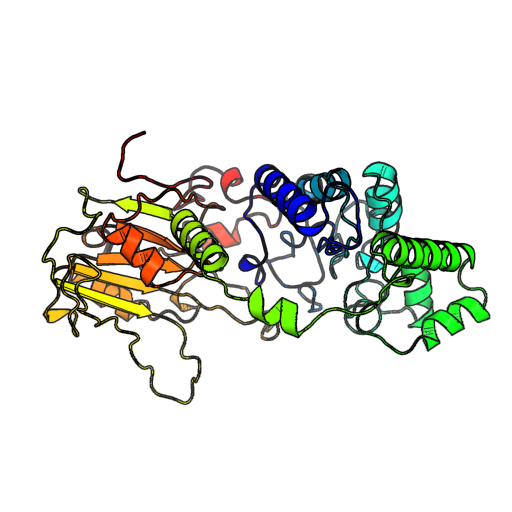M 1301 C CA . LEU A 1 170 ? 17.118 11.834 -30.017 1.00 95.12 170 LEU A CA 1
ATOM 1302 C C . LEU A 1 170 ? 18.572 12.298 -30.089 1.00 95.12 170 LEU A C 1
ATOM 1304 O O . LEU A 1 170 ? 19.312 11.839 -30.953 1.00 95.12 170 LEU A O 1
ATOM 1308 N N . GLU A 1 171 ? 18.998 13.170 -29.177 1.00 95.94 171 GLU A N 1
ATOM 1309 C CA . GLU A 1 171 ? 20.388 13.608 -29.085 1.00 95.94 171 GLU A CA 1
ATOM 1310 C C . GLU A 1 171 ? 21.325 12.429 -28.795 1.00 95.94 171 GLU A C 1
ATOM 1312 O O . GLU A 1 171 ? 22.307 12.246 -29.516 1.00 95.94 171 GLU A O 1
ATOM 1317 N N . ALA A 1 172 ? 20.997 11.583 -27.810 1.00 95.12 172 ALA A N 1
ATOM 1318 C CA . ALA A 1 172 ? 21.799 10.405 -27.484 1.00 95.12 172 ALA A CA 1
ATOM 1319 C C . ALA A 1 172 ? 21.958 9.460 -28.691 1.00 95.12 172 ALA A C 1
ATOM 1321 O O . ALA A 1 172 ? 23.051 8.951 -28.945 1.00 95.12 172 ALA A O 1
ATOM 1322 N N . VAL A 1 173 ? 20.894 9.255 -29.474 1.00 95.19 173 VAL A N 1
ATOM 1323 C CA . VAL A 1 173 ? 20.928 8.418 -30.684 1.00 95.19 173 VAL A CA 1
ATOM 1324 C C . VAL A 1 173 ? 21.715 9.086 -31.817 1.00 95.19 173 VAL A C 1
ATOM 1326 O O . VAL A 1 173 ? 22.606 8.463 -32.395 1.00 95.19 173 VAL A O 1
ATOM 1329 N N . ASN A 1 174 ? 21.442 10.358 -32.120 1.00 96.25 174 ASN A N 1
ATOM 1330 C CA . ASN A 1 174 ? 22.090 11.091 -33.214 1.00 96.25 174 ASN A CA 1
ATOM 1331 C C . ASN A 1 174 ? 23.600 11.243 -32.994 1.00 96.25 174 ASN A C 1
ATOM 1333 O O . ASN A 1 174 ? 24.382 11.125 -33.940 1.00 96.25 174 ASN A O 1
ATOM 1337 N N . ASN A 1 175 ? 24.012 11.427 -31.739 1.00 96.69 175 ASN A N 1
ATOM 1338 C CA . ASN A 1 175 ? 25.417 11.489 -31.342 1.00 96.69 175 ASN A CA 1
ATOM 1339 C C . ASN A 1 175 ? 26.063 10.099 -31.196 1.00 96.69 175 ASN A C 1
ATOM 1341 O O . ASN A 1 175 ? 27.226 10.011 -30.806 1.00 96.69 175 ASN A O 1
ATOM 1345 N N . LYS A 1 176 ? 25.339 9.012 -31.512 1.00 96.69 176 LYS A N 1
ATOM 1346 C CA . LYS A 1 176 ? 25.795 7.614 -31.394 1.00 96.69 176 LYS A CA 1
ATOM 1347 C C . LYS A 1 176 ? 26.283 7.260 -29.985 1.00 96.69 176 LYS A C 1
ATOM 1349 O O . LYS A 1 176 ? 27.211 6.472 -29.820 1.00 96.69 176 LYS A O 1
ATOM 1354 N N . MET A 1 177 ? 25.665 7.860 -28.969 1.00 97.31 177 MET A N 1
ATOM 1355 C CA . MET A 1 177 ? 25.983 7.614 -27.564 1.00 97.31 177 MET A CA 1
ATOM 1356 C C . MET A 1 177 ? 25.406 6.286 -27.070 1.00 97.31 177 MET A C 1
ATOM 1358 O O . MET A 1 177 ? 25.932 5.730 -26.114 1.00 97.31 177 MET A O 1
ATOM 1362 N N . VAL A 1 178 ? 24.339 5.787 -27.696 1.00 95.75 178 VAL A N 1
ATOM 1363 C CA . VAL A 1 178 ? 23.685 4.513 -27.364 1.00 95.75 178 VAL A CA 1
ATOM 1364 C C . VAL A 1 178 ? 23.670 3.585 -28.571 1.00 95.75 178 VAL A C 1
ATOM 1366 O O . VAL A 1 178 ? 23.566 4.043 -29.711 1.00 95.75 178 VAL A O 1
ATOM 1369 N N . ASP A 1 179 ? 23.746 2.278 -28.323 1.00 96.56 179 ASP A N 1
ATOM 1370 C CA . ASP A 1 179 ? 23.484 1.282 -29.359 1.00 96.56 179 ASP A CA 1
ATOM 1371 C C . ASP A 1 179 ? 22.001 1.339 -29.757 1.00 96.56 179 ASP A C 1
ATOM 1373 O O . ASP A 1 179 ? 21.110 1.220 -28.910 1.00 96.56 179 ASP A O 1
ATOM 1377 N N . ILE A 1 180 ? 21.738 1.515 -31.055 1.00 96.44 180 ILE A N 1
ATOM 1378 C CA . ILE A 1 180 ? 20.383 1.594 -31.607 1.00 96.44 180 ILE A CA 1
ATOM 1379 C C . ILE A 1 180 ? 19.574 0.321 -31.329 1.00 96.44 180 ILE A C 1
ATOM 1381 O O . ILE A 1 180 ? 18.356 0.396 -31.181 1.00 96.44 180 ILE A O 1
ATOM 1385 N N . SER A 1 181 ? 20.240 -0.823 -31.140 1.00 97.50 181 SER A N 1
ATOM 1386 C CA . SER A 1 181 ? 19.581 -2.084 -30.789 1.00 97.50 181 SER A CA 1
ATOM 1387 C C . SER A 1 181 ? 18.784 -2.005 -29.475 1.00 97.50 181 SER A C 1
ATOM 1389 O O . SER A 1 181 ? 17.763 -2.681 -29.328 1.00 97.50 181 SER A O 1
ATOM 1391 N N . LEU A 1 182 ? 19.182 -1.134 -28.535 1.00 97.44 182 LEU A N 1
ATOM 1392 C CA . LEU A 1 182 ? 18.444 -0.887 -27.289 1.00 97.44 182 LEU A CA 1
ATOM 1393 C C . LEU A 1 182 ? 17.111 -0.172 -27.547 1.00 97.44 182 LEU A C 1
ATOM 1395 O O . LEU A 1 182 ? 16.106 -0.454 -26.883 1.00 97.44 182 LEU A O 1
ATOM 1399 N N . ILE A 1 183 ? 17.092 0.733 -28.529 1.00 97.19 183 ILE A N 1
ATOM 1400 C CA . ILE A 1 183 ? 15.879 1.424 -28.972 1.00 97.19 183 ILE A CA 1
ATOM 1401 C C . ILE A 1 183 ? 14.976 0.444 -29.716 1.00 97.19 183 ILE A C 1
ATOM 1403 O O . ILE A 1 183 ? 13.804 0.334 -29.364 1.00 97.19 183 ILE A O 1
ATOM 1407 N N . ASP A 1 184 ? 15.524 -0.322 -30.661 1.00 98.12 184 ASP A N 1
ATOM 1408 C CA . ASP A 1 184 ? 14.769 -1.319 -31.428 1.00 98.12 184 ASP A CA 1
ATOM 1409 C C . ASP A 1 184 ? 14.110 -2.355 -30.509 1.00 98.12 184 ASP A C 1
ATOM 1411 O O . ASP A 1 184 ? 12.923 -2.654 -30.649 1.00 98.12 184 ASP A O 1
ATOM 1415 N N . ASN A 1 185 ? 14.841 -2.851 -29.505 1.00 98.00 185 ASN A N 1
ATOM 1416 C CA . ASN A 1 185 ? 14.290 -3.768 -28.512 1.00 98.00 185 ASN A CA 1
ATOM 1417 C C . ASN A 1 185 ? 13.189 -3.114 -27.660 1.00 98.00 185 ASN A C 1
ATOM 1419 O O . ASN A 1 185 ? 12.176 -3.747 -27.367 1.00 98.00 185 ASN A O 1
ATOM 1423 N N . SER A 1 186 ? 13.353 -1.845 -27.277 1.00 98.19 186 SER A N 1
ATOM 1424 C CA . SER A 1 186 ? 12.311 -1.113 -26.547 1.00 98.19 186 SER A CA 1
ATOM 1425 C C . SER A 1 186 ? 11.048 -0.983 -27.401 1.00 98.19 186 SER A C 1
ATOM 1427 O O . SER A 1 186 ? 9.969 -1.371 -26.962 1.00 98.19 186 SER A O 1
ATOM 1429 N N . VAL A 1 187 ? 11.180 -0.542 -28.655 1.00 98.19 187 VAL A N 1
ATOM 1430 C CA . VAL A 1 187 ? 10.065 -0.441 -29.609 1.00 98.19 187 VAL A CA 1
ATOM 1431 C C . VAL A 1 187 ? 9.382 -1.795 -29.805 1.00 98.19 187 VAL A C 1
ATOM 1433 O O . VAL A 1 187 ? 8.155 -1.857 -29.751 1.00 98.19 187 VAL A O 1
ATOM 1436 N N . LEU A 1 188 ? 10.143 -2.883 -29.957 1.00 98.56 188 LEU A N 1
ATOM 1437 C CA . LEU A 1 188 ? 9.600 -4.236 -30.075 1.00 98.56 188 LEU A CA 1
ATOM 1438 C C . LEU A 1 188 ? 8.721 -4.609 -28.874 1.00 98.56 188 LEU A C 1
ATOM 1440 O O . LEU A 1 188 ? 7.602 -5.075 -29.076 1.00 98.56 188 LEU A O 1
ATOM 1444 N N . LEU A 1 189 ? 9.193 -4.388 -27.643 1.00 98.44 189 LEU A N 1
ATOM 1445 C CA . LEU A 1 189 ? 8.432 -4.705 -26.428 1.00 98.44 189 LEU A CA 1
ATOM 1446 C C . LEU A 1 189 ? 7.130 -3.897 -26.343 1.00 98.44 189 LEU A C 1
ATOM 1448 O O . LEU A 1 189 ? 6.071 -4.469 -26.086 1.00 98.44 189 LEU A O 1
ATOM 1452 N N . LEU A 1 190 ? 7.193 -2.590 -26.618 1.00 98.19 190 LEU A N 1
ATOM 1453 C CA . LEU A 1 190 ? 6.017 -1.714 -26.605 1.00 98.19 190 LEU A CA 1
ATOM 1454 C C . LEU A 1 190 ? 5.000 -2.092 -27.688 1.00 98.19 190 LEU A C 1
ATOM 1456 O O . LEU A 1 190 ? 3.796 -2.077 -27.442 1.00 98.19 190 LEU A O 1
ATOM 1460 N N . LEU A 1 191 ? 5.463 -2.393 -28.904 1.00 98.56 191 LEU A N 1
ATOM 1461 C CA . LEU A 1 191 ? 4.579 -2.808 -29.991 1.00 98.56 191 LEU A CA 1
ATOM 1462 C C . LEU A 1 191 ? 3.959 -4.169 -29.692 1.00 98.56 191 LEU A C 1
ATOM 1464 O O . LEU A 1 191 ? 2.760 -4.330 -29.891 1.00 98.56 191 LEU A O 1
ATOM 1468 N N . LYS A 1 192 ? 4.742 -5.121 -29.173 1.00 98.19 192 LYS A N 1
ATOM 1469 C CA . LYS A 1 192 ? 4.244 -6.444 -28.798 1.00 98.19 192 LYS A CA 1
ATOM 1470 C C . LYS A 1 192 ? 3.119 -6.347 -27.765 1.00 98.19 192 LYS A C 1
ATOM 1472 O O . LYS A 1 192 ? 2.077 -6.949 -27.986 1.00 98.19 192 LYS A O 1
ATOM 1477 N N . GLU A 1 193 ? 3.294 -5.571 -26.693 1.00 98.12 193 GLU A N 1
ATOM 1478 C CA . GLU A 1 193 ? 2.239 -5.357 -25.688 1.00 98.12 193 GLU A CA 1
ATOM 1479 C C . GLU A 1 193 ? 0.958 -4.808 -26.338 1.00 98.12 193 GLU A C 1
ATOM 1481 O O . GLU A 1 193 ? -0.132 -5.328 -26.109 1.00 98.12 193 GLU A O 1
ATOM 1486 N N . LYS A 1 194 ? 1.085 -3.811 -27.224 1.00 98.19 194 LYS A N 1
ATOM 1487 C CA . LYS A 1 194 ? -0.054 -3.235 -27.958 1.00 98.19 194 LYS A CA 1
ATOM 1488 C C . LYS A 1 194 ? -0.747 -4.241 -28.883 1.00 98.19 194 LYS A C 1
ATOM 1490 O O . LYS A 1 194 ? -1.972 -4.206 -28.978 1.00 98.19 194 LYS A O 1
ATOM 1495 N N . PHE A 1 195 ? 0.008 -5.113 -29.555 1.00 98.19 195 PHE A N 1
ATOM 1496 C CA . PHE A 1 195 ? -0.546 -6.195 -30.378 1.00 98.19 195 PHE A CA 1
ATOM 1497 C C . PHE A 1 195 ? -1.251 -7.252 -29.528 1.00 98.19 195 PHE A C 1
ATOM 1499 O O . PHE A 1 195 ? -2.369 -7.636 -29.856 1.00 98.19 195 PHE A O 1
ATOM 1506 N N . ASP A 1 196 ? -0.647 -7.692 -28.420 1.00 97.69 196 ASP A N 1
ATOM 1507 C CA . ASP A 1 196 ? -1.268 -8.676 -27.525 1.00 97.69 196 ASP A CA 1
ATOM 1508 C C . ASP A 1 196 ? -2.596 -8.143 -26.941 1.00 97.69 196 ASP A C 1
ATOM 1510 O O . ASP A 1 196 ? -3.558 -8.893 -26.774 1.00 97.69 196 ASP A O 1
ATOM 1514 N N . LEU A 1 197 ? -2.668 -6.834 -26.670 1.00 98.06 197 LEU A N 1
ATOM 1515 C CA . LEU A 1 197 ? -3.875 -6.131 -26.218 1.00 98.06 197 LEU A CA 1
ATOM 1516 C C . LEU A 1 197 ? -4.876 -5.813 -27.348 1.00 98.06 197 LEU A C 1
ATOM 1518 O O . LEU A 1 197 ? -5.936 -5.256 -27.077 1.00 98.06 197 LEU A O 1
ATOM 1522 N N . GLY A 1 198 ? -4.567 -6.125 -28.609 1.00 97.38 198 GLY A N 1
ATOM 1523 C CA . GLY A 1 198 ? -5.448 -5.861 -29.753 1.00 97.38 198 GLY A CA 1
ATOM 1524 C C . GLY A 1 198 ? -5.659 -4.378 -30.081 1.00 97.38 198 GLY A C 1
ATOM 1525 O O . GLY A 1 198 ? -6.647 -4.021 -30.722 1.00 97.38 198 GLY A O 1
ATOM 1526 N N . LEU A 1 199 ? -4.754 -3.492 -29.646 1.00 97.69 199 LEU A N 1
ATOM 1527 C CA . LEU A 1 199 ? -4.902 -2.040 -29.829 1.00 97.69 199 LEU A CA 1
ATOM 1528 C C . LEU A 1 199 ? -4.708 -1.591 -31.284 1.00 97.69 199 LEU A C 1
ATOM 1530 O O . LEU A 1 199 ? -5.081 -0.472 -31.630 1.00 97.69 199 LEU A O 1
ATOM 1534 N N . PHE A 1 200 ? -4.128 -2.437 -32.139 1.00 97.44 200 PHE A N 1
ATOM 1535 C CA . PHE A 1 200 ? -4.045 -2.182 -33.580 1.00 97.44 200 PHE A CA 1
ATOM 1536 C C . PHE A 1 200 ? -5.365 -2.488 -34.292 1.00 97.44 200 PHE A C 1
ATOM 1538 O O . PHE A 1 200 ? -5.729 -1.778 -35.228 1.00 97.44 200 PHE A O 1
ATOM 1545 N N . GLU A 1 201 ? -6.095 -3.504 -33.833 1.00 96.44 201 GLU A N 1
ATOM 1546 C CA . GLU A 1 201 ? -7.406 -3.874 -34.366 1.00 96.44 201 GLU A CA 1
ATOM 1547 C C . GLU A 1 201 ? -8.504 -2.948 -33.839 1.00 96.44 201 GLU A C 1
ATOM 1549 O O . GLU A 1 201 ? -9.381 -2.532 -34.596 1.00 96.44 201 GLU A O 1
ATOM 1554 N N . ASN A 1 202 ? -8.456 -2.611 -32.549 1.00 95.44 202 ASN A N 1
ATOM 1555 C CA . ASN A 1 202 ? -9.379 -1.667 -31.937 1.00 95.44 202 ASN A CA 1
ATOM 1556 C C . ASN A 1 202 ? -8.696 -0.860 -30.815 1.00 95.44 202 ASN A C 1
ATOM 1558 O O . ASN A 1 202 ? -8.575 -1.351 -29.692 1.00 95.44 202 ASN A O 1
ATOM 1562 N N . PRO A 1 203 ? -8.305 0.400 -31.071 1.00 94.88 203 PRO A N 1
ATOM 1563 C CA . PRO A 1 203 ? -7.684 1.250 -30.058 1.00 94.88 203 PRO A CA 1
ATOM 1564 C C . PRO A 1 203 ? -8.696 1.910 -29.104 1.00 94.88 203 PRO A C 1
ATOM 1566 O O . PRO A 1 203 ? -8.287 2.675 -28.229 1.00 94.88 203 PRO A O 1
ATOM 1569 N N . TYR A 1 204 ? -10.003 1.681 -29.282 1.00 93.12 204 TYR A N 1
ATOM 1570 C CA . TYR A 1 204 ? -11.062 2.397 -28.570 1.00 93.12 204 TYR A CA 1
ATOM 1571 C C . TYR A 1 204 ? -11.867 1.500 -27.625 1.00 93.12 204 TYR A C 1
ATOM 1573 O O . TYR A 1 204 ? -11.975 0.286 -27.803 1.00 93.12 204 TYR A O 1
ATOM 1581 N N . VAL A 1 205 ? -12.487 2.139 -26.633 1.00 89.38 205 VAL A N 1
ATOM 1582 C CA . VAL A 1 205 ? -13.412 1.520 -25.674 1.00 89.38 205 VAL A CA 1
ATOM 1583 C C . VAL A 1 205 ? -14.847 1.989 -25.919 1.00 89.38 205 VAL A C 1
ATOM 1585 O O . VAL A 1 205 ? -15.067 3.063 -26.477 1.00 89.38 205 VAL A O 1
ATOM 1588 N N . ASP A 1 206 ? -15.822 1.201 -25.465 1.00 91.56 206 ASP A N 1
ATOM 1589 C CA . ASP A 1 206 ? -17.241 1.572 -25.457 1.00 91.56 206 ASP A CA 1
ATOM 1590 C C . ASP A 1 206 ? -17.604 2.229 -24.113 1.00 91.56 206 ASP A C 1
ATOM 1592 O O . ASP A 1 206 ? -17.661 1.568 -23.070 1.00 91.56 206 ASP A O 1
ATOM 1596 N N . ALA A 1 207 ? -17.824 3.546 -24.137 1.00 93.44 207 ALA A N 1
ATOM 1597 C CA . ALA A 1 207 ? -18.163 4.327 -22.950 1.00 93.44 207 ALA A CA 1
ATOM 1598 C C . ALA A 1 207 ? -19.552 3.972 -22.385 1.00 93.44 207 ALA A C 1
ATOM 1600 O O . ALA A 1 207 ? -19.698 3.837 -21.169 1.00 93.44 207 ALA A O 1
ATOM 1601 N N . ASP A 1 208 ? -20.543 3.731 -23.248 1.00 93.94 208 ASP A N 1
ATOM 1602 C CA . ASP A 1 208 ? -21.909 3.391 -22.835 1.00 93.94 208 ASP A CA 1
ATOM 1603 C C . ASP A 1 208 ? -21.960 1.996 -22.193 1.00 93.94 208 ASP A C 1
ATOM 1605 O O . ASP A 1 208 ? -22.737 1.736 -21.268 1.00 93.94 208 ASP A O 1
ATOM 1609 N N . ALA A 1 209 ? -21.128 1.065 -22.671 1.00 92.19 209 ALA A N 1
ATOM 1610 C CA . ALA A 1 209 ? -20.949 -0.230 -22.025 1.00 92.19 209 ALA A CA 1
ATOM 1611 C C . ALA A 1 209 ? -20.259 -0.093 -20.660 1.00 92.19 209 ALA A C 1
ATOM 1613 O O . ALA A 1 209 ? -20.674 -0.750 -19.701 1.00 92.19 209 ALA A O 1
ATOM 1614 N N . ALA A 1 210 ? -19.246 0.771 -20.544 1.00 92.50 210 ALA A N 1
ATOM 1615 C CA . ALA A 1 210 ? -18.535 0.997 -19.288 1.00 92.50 210 ALA A CA 1
ATOM 1616 C C . ALA A 1 210 ? -19.467 1.528 -18.185 1.00 92.50 210 ALA A C 1
ATOM 1618 O O . ALA A 1 210 ? -19.419 1.022 -17.062 1.00 92.50 210 ALA A O 1
ATOM 1619 N N . GLU A 1 211 ? -20.372 2.461 -18.498 1.00 91.75 211 GLU A N 1
ATOM 1620 C CA . GLU A 1 211 ? -21.352 2.986 -17.532 1.00 91.75 211 GLU A CA 1
ATOM 1621 C C . GLU A 1 211 ? -22.279 1.903 -16.961 1.00 91.75 211 GLU A C 1
ATOM 1623 O O . GLU A 1 211 ? -22.662 1.962 -15.794 1.00 91.75 211 GLU A O 1
ATOM 1628 N N . LYS A 1 212 ? -22.598 0.870 -17.749 1.00 90.94 212 LYS A N 1
ATOM 1629 C CA . LYS A 1 212 ? -23.417 -0.269 -17.296 1.00 90.94 212 LYS A CA 1
ATOM 1630 C C . LYS A 1 212 ? -22.641 -1.234 -16.396 1.00 90.94 212 LYS A C 1
ATOM 1632 O O . LYS A 1 212 ? -23.248 -1.986 -15.632 1.00 90.94 212 LYS A O 1
ATOM 1637 N N . VAL A 1 213 ? -21.311 -1.253 -16.503 1.00 91.69 213 VAL A N 1
ATOM 1638 C CA . VAL A 1 213 ? -20.427 -2.160 -15.754 1.00 91.69 213 VAL A CA 1
ATOM 1639 C C . VAL A 1 213 ? -19.937 -1.520 -14.456 1.00 91.69 213 VAL A C 1
ATOM 1641 O O . VAL A 1 213 ? -19.900 -2.191 -13.422 1.00 91.69 213 VAL A O 1
ATOM 1644 N N . VAL A 1 214 ? -19.556 -0.244 -14.480 1.00 93.06 214 VAL A N 1
ATOM 1645 C CA . VAL A 1 214 ? -19.013 0.462 -13.313 1.00 93.06 214 VAL A CA 1
ATOM 1646 C C . VAL A 1 214 ? -20.085 0.600 -12.229 1.00 93.06 214 VAL A C 1
ATOM 1648 O O . VAL A 1 214 ? -21.240 0.900 -12.502 1.00 93.06 214 VAL A O 1
ATOM 1651 N N . ASN A 1 215 ? -19.695 0.388 -10.966 1.00 91.69 215 ASN A N 1
ATOM 1652 C CA . ASN A 1 215 ? -20.565 0.576 -9.798 1.00 91.69 215 ASN A CA 1
ATOM 1653 C C . ASN A 1 215 ? -21.869 -0.259 -9.812 1.00 91.69 215 ASN A C 1
ATOM 1655 O O . ASN A 1 215 ? -22.877 0.141 -9.226 1.00 91.69 215 ASN A O 1
ATOM 1659 N N . ASN A 1 216 ? -21.862 -1.429 -10.460 1.00 94.25 216 ASN A N 1
ATOM 1660 C CA . ASN A 1 216 ? -22.994 -2.355 -10.408 1.00 94.25 216 ASN A CA 1
ATOM 1661 C C . ASN A 1 216 ? -23.114 -3.052 -9.034 1.00 94.25 216 ASN A C 1
ATOM 1663 O O . ASN A 1 216 ? -22.147 -3.144 -8.273 1.00 94.25 216 ASN A O 1
ATOM 1667 N N . GLU A 1 217 ? -24.296 -3.596 -8.736 1.00 95.31 217 GLU A N 1
ATOM 1668 C CA . GLU A 1 217 ? -24.594 -4.220 -7.437 1.00 95.31 217 GLU A CA 1
ATOM 1669 C C . GLU A 1 217 ? -23.694 -5.419 -7.111 1.00 95.31 217 GLU A C 1
ATOM 1671 O O . GLU A 1 217 ? -23.183 -5.520 -5.999 1.00 95.31 217 GLU A O 1
ATOM 1676 N N . LYS A 1 218 ? -23.376 -6.275 -8.088 1.00 95.56 218 LYS A N 1
ATOM 1677 C CA . LYS A 1 218 ? -22.480 -7.427 -7.880 1.00 95.56 218 LYS A CA 1
ATOM 1678 C C . LYS A 1 218 ? -21.068 -6.992 -7.472 1.00 95.56 218 LYS A C 1
ATOM 1680 O O . LYS A 1 218 ? -20.409 -7.662 -6.676 1.00 95.56 218 LYS A O 1
ATOM 1685 N N . PHE A 1 219 ? -20.570 -5.886 -8.022 1.00 95.25 219 PHE A N 1
ATOM 1686 C CA . PHE A 1 219 ? -19.273 -5.327 -7.642 1.00 95.25 219 PHE A CA 1
ATOM 1687 C C . PHE A 1 219 ? -19.330 -4.657 -6.271 1.00 95.25 219 PHE A C 1
ATOM 1689 O O . PHE A 1 219 ? -18.412 -4.862 -5.477 1.00 95.25 219 PHE A O 1
ATOM 1696 N N . LYS A 1 220 ? -20.420 -3.949 -5.946 1.00 95.38 220 LYS A N 1
ATOM 1697 C CA . LYS A 1 220 ? -20.646 -3.408 -4.597 1.00 95.38 220 LYS A CA 1
ATOM 1698 C C . LYS A 1 220 ? -20.697 -4.510 -3.541 1.00 95.38 220 LYS A C 1
ATOM 1700 O O . LYS A 1 220 ? -20.067 -4.368 -2.500 1.00 95.38 220 LYS A O 1
ATOM 1705 N N . GLU A 1 221 ? -21.365 -5.629 -3.813 1.00 96.50 221 GLU A N 1
ATOM 1706 C CA . GLU A 1 221 ? -21.416 -6.789 -2.913 1.00 96.50 221 GLU A CA 1
ATOM 1707 C C . GLU A 1 221 ? -20.025 -7.384 -2.661 1.00 96.50 221 GLU A C 1
ATOM 1709 O O . GLU A 1 221 ? -19.653 -7.647 -1.513 1.00 96.50 221 GLU A O 1
ATOM 1714 N N . ARG A 1 222 ? -19.223 -7.558 -3.722 1.00 96.75 222 ARG A N 1
ATOM 1715 C CA . ARG A 1 222 ? -17.835 -8.034 -3.609 1.00 96.75 222 ARG A CA 1
ATOM 1716 C C . ARG A 1 222 ? -16.958 -7.054 -2.834 1.00 96.75 222 ARG A C 1
ATOM 1718 O O . ARG A 1 222 ? -16.195 -7.490 -1.974 1.00 96.75 222 ARG A O 1
ATOM 1725 N N . ALA A 1 223 ? -17.097 -5.754 -3.090 1.00 96.69 223 ALA A N 1
ATOM 1726 C CA . ALA A 1 223 ? -16.390 -4.713 -2.354 1.00 96.69 223 ALA A CA 1
ATOM 1727 C C . ALA A 1 223 ? -16.787 -4.717 -0.869 1.00 96.69 223 ALA A C 1
ATOM 1729 O O . ALA A 1 223 ? -15.920 -4.776 -0.006 1.00 96.69 223 ALA A O 1
ATOM 1730 N N . ALA A 1 224 ? -18.084 -4.764 -0.553 1.00 97.12 224 ALA A N 1
ATOM 1731 C CA . ALA A 1 224 ? -18.579 -4.841 0.820 1.00 97.12 224 ALA A CA 1
ATOM 1732 C C . ALA A 1 224 ? -18.097 -6.108 1.546 1.00 97.12 224 ALA A C 1
ATOM 1734 O O . ALA A 1 224 ? -17.802 -6.076 2.740 1.00 97.12 224 ALA A O 1
ATOM 1735 N N . LEU A 1 225 ? -17.994 -7.243 0.846 1.00 98.19 225 LEU A N 1
ATOM 1736 C CA . LEU A 1 225 ? -17.394 -8.453 1.406 1.00 98.19 225 LEU A CA 1
ATOM 1737 C C . LEU A 1 225 ? -15.897 -8.270 1.692 1.00 98.19 225 LEU A C 1
ATOM 1739 O O . LEU A 1 225 ? -15.451 -8.646 2.773 1.00 98.19 225 LEU A O 1
ATOM 1743 N N . ALA A 1 226 ? -15.134 -7.686 0.765 1.00 97.75 226 ALA A N 1
ATOM 1744 C CA . ALA A 1 226 ? -13.710 -7.415 0.962 1.00 97.75 226 ALA A CA 1
ATOM 1745 C C . ALA A 1 226 ? -13.471 -6.468 2.151 1.00 97.75 226 ALA A C 1
ATOM 1747 O O . ALA A 1 226 ? -12.661 -6.779 3.020 1.00 97.75 226 ALA A O 1
ATOM 1748 N N . LEU A 1 227 ? -14.251 -5.386 2.247 1.00 98.31 227 LEU A N 1
ATOM 1749 C CA . LEU A 1 227 ? -14.201 -4.417 3.346 1.00 98.31 227 LEU A CA 1
ATOM 1750 C C . LEU A 1 227 ? -14.504 -5.033 4.718 1.00 98.31 227 LEU A C 1
ATOM 1752 O O . LEU A 1 227 ? -13.934 -4.608 5.719 1.00 98.31 227 LEU A O 1
ATOM 1756 N N . ARG A 1 228 ? -15.402 -6.023 4.782 1.00 98.50 228 ARG A N 1
ATOM 1757 C CA . ARG A 1 228 ? -15.695 -6.765 6.020 1.00 98.50 228 ARG A CA 1
ATOM 1758 C C . ARG A 1 228 ? -14.586 -7.755 6.366 1.00 98.50 228 ARG A C 1
ATOM 1760 O O . ARG A 1 228 ? -14.169 -7.827 7.518 1.00 98.50 228 ARG A O 1
ATOM 1767 N N . LYS A 1 229 ? -14.058 -8.467 5.364 1.00 98.06 229 LYS A N 1
ATOM 1768 C CA . LYS A 1 229 ? -12.945 -9.417 5.530 1.00 98.06 229 LYS A CA 1
ATOM 1769 C C . LYS A 1 229 ? -11.620 -8.753 5.911 1.00 98.06 229 LYS A C 1
ATOM 1771 O O . LYS A 1 229 ? -10.768 -9.436 6.469 1.00 98.06 229 LYS A O 1
ATOM 1776 N N . SER A 1 230 ? -11.439 -7.463 5.624 1.00 97.81 230 SER A N 1
ATOM 1777 C CA . SER A 1 230 ? -10.220 -6.721 5.969 1.00 97.81 230 SER A CA 1
ATOM 1778 C C . SER A 1 230 ? -10.190 -6.207 7.412 1.00 97.81 230 SER A C 1
ATOM 1780 O O . SER A 1 230 ? -9.151 -5.732 7.858 1.00 97.81 230 SER A O 1
ATOM 1782 N N . ILE A 1 231 ? -11.308 -6.244 8.142 1.00 98.75 231 ILE A N 1
ATOM 1783 C CA . ILE A 1 231 ? -11.370 -5.765 9.529 1.00 98.75 231 ILE A CA 1
ATOM 1784 C C . ILE A 1 231 ? -10.803 -6.837 10.460 1.00 98.75 231 ILE A C 1
ATOM 1786 O O . ILE A 1 231 ? -11.198 -8.004 10.397 1.00 98.75 231 ILE A O 1
ATOM 1790 N N . VAL A 1 232 ? -9.896 -6.428 11.345 1.00 98.81 232 VAL A N 1
ATOM 1791 C CA . VAL A 1 232 ? -9.212 -7.317 12.291 1.00 98.81 232 VAL A CA 1
ATOM 1792 C C . VAL A 1 232 ? -9.701 -7.014 13.698 1.00 98.81 232 VAL A C 1
ATOM 1794 O O . VAL A 1 232 ? -9.603 -5.878 14.159 1.00 98.81 232 VAL A O 1
ATOM 1797 N N . LEU A 1 233 ? -10.202 -8.025 14.404 1.00 98.81 233 LEU A N 1
ATOM 1798 C CA . LEU A 1 233 ? -10.493 -7.931 15.833 1.00 98.81 233 LEU A CA 1
ATOM 1799 C C . LEU A 1 233 ? -9.258 -8.373 16.624 1.00 98.81 233 LEU A C 1
ATOM 1801 O O . LEU A 1 233 ? -8.820 -9.512 16.501 1.00 98.81 233 LEU A O 1
ATOM 1805 N N . LEU A 1 234 ? -8.701 -7.478 17.436 1.00 98.56 234 LEU A N 1
ATOM 1806 C CA . LEU A 1 234 ? -7.431 -7.685 18.141 1.00 98.56 234 LEU A CA 1
ATOM 1807 C C . LEU A 1 234 ? -7.630 -7.997 19.621 1.00 98.56 234 LEU A C 1
ATOM 1809 O O . LEU A 1 234 ? -6.924 -8.821 20.194 1.00 98.56 234 LEU A O 1
ATOM 1813 N N . ARG A 1 235 ? -8.603 -7.352 20.263 1.00 98.12 235 ARG A N 1
ATOM 1814 C CA . ARG A 1 235 ? -8.954 -7.593 21.670 1.00 98.12 235 ARG A CA 1
ATOM 1815 C C . ARG A 1 235 ? -10.466 -7.664 21.810 1.00 98.12 235 ARG A C 1
ATOM 1817 O O . ARG A 1 235 ? -11.173 -6.915 21.136 1.00 98.12 235 ARG A O 1
ATOM 1824 N N . ASN A 1 236 ? -10.947 -8.539 22.687 1.00 97.75 236 ASN A N 1
ATOM 1825 C CA . ASN A 1 236 ? -12.370 -8.706 22.983 1.00 97.75 236 ASN A CA 1
ATOM 1826 C C . ASN A 1 236 ? -12.568 -9.104 24.453 1.00 97.75 236 ASN A C 1
ATOM 1828 O O . ASN A 1 236 ? -12.816 -10.263 24.788 1.00 97.75 236 ASN A O 1
ATOM 1832 N N . GLU A 1 237 ? -12.415 -8.132 25.343 1.00 97.25 237 GLU A N 1
ATOM 1833 C CA . GLU A 1 237 ? -12.447 -8.347 26.785 1.00 97.25 237 GLU A CA 1
ATOM 1834 C C . GLU A 1 237 ? -13.851 -8.734 27.248 1.00 97.25 237 GLU A C 1
ATOM 1836 O O . GLU A 1 237 ? -14.835 -8.051 26.954 1.00 97.25 237 GLU A O 1
ATOM 1841 N N . ASN A 1 238 ? -13.947 -9.821 28.017 1.00 94.19 238 ASN A N 1
ATOM 1842 C CA . ASN A 1 238 ? -15.209 -10.353 28.544 1.00 94.19 238 ASN A CA 1
ATOM 1843 C C . ASN A 1 238 ? -16.292 -10.591 27.470 1.00 94.19 238 ASN A C 1
ATOM 1845 O O . ASN A 1 238 ? -17.482 -10.509 27.778 1.00 94.19 238 ASN A O 1
ATOM 1849 N N . ASN A 1 239 ? -15.892 -10.879 26.224 1.00 95.25 239 ASN A N 1
ATOM 1850 C CA . ASN A 1 239 ? -16.799 -11.040 25.081 1.00 95.25 239 ASN A CA 1
ATOM 1851 C C . ASN A 1 239 ? -17.733 -9.828 24.892 1.00 95.25 239 ASN A C 1
ATOM 1853 O O . ASN A 1 239 ? -18.943 -9.979 24.719 1.00 95.25 239 ASN A O 1
ATOM 1857 N N . ALA A 1 240 ? -17.183 -8.614 24.982 1.00 96.50 240 ALA A N 1
ATOM 1858 C CA . ALA A 1 240 ? -17.939 -7.379 24.778 1.00 96.50 240 ALA A CA 1
ATOM 1859 C C . ALA A 1 240 ? -18.456 -7.205 23.340 1.00 96.50 240 ALA A C 1
ATOM 1861 O O . ALA A 1 240 ? -19.431 -6.483 23.127 1.00 96.50 240 ALA A O 1
ATOM 1862 N N . LEU A 1 241 ? -17.807 -7.858 22.373 1.00 97.69 241 LEU A N 1
ATOM 1863 C CA . LEU A 1 241 ? -18.244 -7.958 20.988 1.00 97.69 241 LEU A CA 1
ATOM 1864 C C . LEU A 1 241 ? -18.675 -9.401 20.651 1.00 97.69 241 LEU A C 1
ATOM 1866 O O . LEU A 1 241 ? -17.997 -10.338 21.088 1.00 97.69 241 LEU A O 1
ATOM 1870 N N . PRO A 1 242 ? -19.745 -9.587 19.851 1.00 98.06 242 PRO A N 1
ATOM 1871 C CA . PRO A 1 242 ? -20.573 -8.542 19.237 1.00 98.06 242 PRO A CA 1
ATOM 1872 C C . PRO A 1 242 ? -21.443 -7.785 20.254 1.00 98.06 242 PRO A C 1
ATOM 1874 O O . PRO A 1 242 ? -21.815 -8.314 21.302 1.00 98.06 242 PRO A O 1
ATOM 1877 N N . VAL A 1 243 ? -21.754 -6.522 19.953 1.00 97.62 243 VAL A N 1
ATOM 1878 C CA . VAL A 1 243 ? -22.511 -5.645 20.860 1.00 97.62 243 VAL A CA 1
ATOM 1879 C C . VAL A 1 243 ? -23.919 -6.192 21.089 1.00 97.62 243 VAL A C 1
ATOM 1881 O O . VAL A 1 243 ? -24.628 -6.555 20.150 1.00 97.62 243 VAL A O 1
ATOM 1884 N N . LYS A 1 244 ? -24.350 -6.209 22.355 1.00 96.75 244 LYS A N 1
ATOM 1885 C CA . LYS A 1 244 ? -25.680 -6.694 22.742 1.00 96.75 244 LYS A CA 1
ATOM 1886 C C . LYS A 1 244 ? -26.795 -5.818 22.150 1.00 96.75 244 LYS A C 1
ATOM 1888 O O . LYS A 1 244 ? -26.675 -4.587 22.198 1.00 96.75 244 LYS A O 1
ATOM 1893 N N . PRO A 1 245 ? -27.907 -6.415 21.683 1.00 97.38 245 PRO A N 1
ATOM 1894 C CA . PRO A 1 245 ? -29.058 -5.660 21.213 1.00 97.38 245 PRO A CA 1
ATOM 1895 C C . PRO A 1 245 ? -29.594 -4.652 22.241 1.00 97.38 245 PRO A C 1
ATOM 1897 O O . PRO A 1 245 ? -29.587 -4.922 23.441 1.00 97.38 245 PRO A O 1
ATOM 1900 N N . GLY A 1 246 ? -30.058 -3.493 21.774 1.00 96.81 246 GLY A N 1
ATOM 1901 C CA . GLY A 1 246 ? -30.586 -2.406 22.606 1.00 96.81 246 GLY A CA 1
ATOM 1902 C C . GLY A 1 246 ? -29.522 -1.579 23.335 1.00 96.81 246 GLY A C 1
ATOM 1903 O O . GLY A 1 246 ? -29.864 -0.664 24.082 1.00 96.81 246 GLY A O 1
ATOM 1904 N N . THR A 1 247 ? -28.230 -1.866 23.139 1.00 98.12 247 THR A N 1
ATOM 1905 C CA . THR A 1 247 ? -27.158 -1.039 23.709 1.00 98.12 247 THR A CA 1
ATOM 1906 C C . THR A 1 247 ? -27.204 0.365 23.108 1.00 98.12 247 THR A C 1
ATOM 1908 O O . THR A 1 247 ? -27.233 0.514 21.886 1.00 98.12 247 THR A O 1
ATOM 1911 N N . LYS A 1 248 ? -27.147 1.392 23.964 1.00 98.50 248 LYS A N 1
ATOM 1912 C CA . LYS A 1 248 ? -26.952 2.784 23.542 1.00 98.50 248 LYS A CA 1
ATOM 1913 C C . LYS A 1 248 ? -25.493 3.027 23.182 1.00 98.50 248 LYS A C 1
ATOM 1915 O O . LYS A 1 248 ? -24.626 2.949 24.058 1.00 98.50 248 LYS A O 1
ATOM 1920 N N . VAL A 1 249 ? -25.235 3.316 21.914 1.00 98.56 249 VAL A N 1
ATOM 1921 C CA . VAL A 1 249 ? -23.902 3.450 21.331 1.00 98.56 249 VAL A CA 1
ATOM 1922 C C . VAL A 1 249 ? -23.654 4.892 20.911 1.00 98.56 249 VAL A C 1
ATOM 1924 O O . VAL A 1 249 ? -24.388 5.449 20.101 1.00 98.56 249 VAL A O 1
ATOM 1927 N N . TYR A 1 250 ? -22.582 5.487 21.421 1.00 98.44 250 TYR A N 1
ATOM 1928 C CA . TYR A 1 250 ? -22.012 6.695 20.831 1.00 98.44 250 TYR A CA 1
ATOM 1929 C C . TYR A 1 250 ? -20.895 6.277 19.880 1.00 98.44 250 TYR A C 1
ATOM 1931 O O . TYR A 1 250 ? -19.899 5.718 20.333 1.00 98.44 250 TYR A O 1
ATOM 1939 N N . PHE A 1 251 ? -21.063 6.510 18.579 1.00 98.31 251 PHE A N 1
ATOM 1940 C CA . PHE A 1 251 ? -20.061 6.171 17.570 1.00 98.31 251 PHE A CA 1
ATOM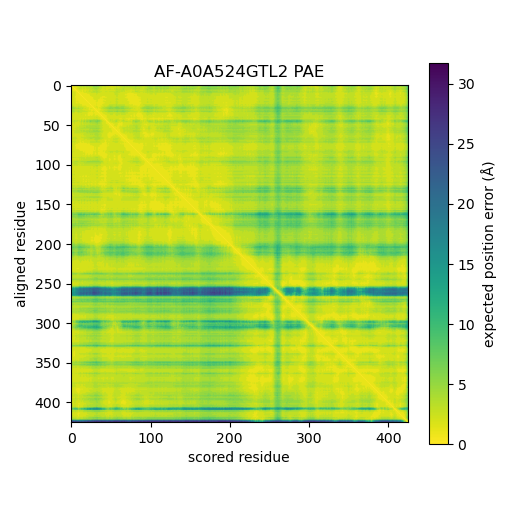 1941 C C . PHE A 1 251 ? -19.543 7.442 16.904 1.00 98.31 251 PHE A C 1
ATOM 1943 O O . PHE A 1 251 ? -20.276 8.127 16.192 1.00 98.31 251 PHE A O 1
ATOM 1950 N N . GLU A 1 252 ? -18.266 7.737 17.134 1.00 97.25 252 GLU A N 1
ATOM 1951 C CA . GLU A 1 252 ? -17.577 8.887 16.564 1.00 97.25 252 GLU A CA 1
ATOM 1952 C C . GLU A 1 252 ? -16.348 8.452 15.758 1.00 97.25 252 GLU A C 1
ATOM 1954 O O . GLU A 1 252 ? -15.526 7.653 16.217 1.00 97.25 252 GLU A O 1
ATOM 1959 N N . SER A 1 253 ? -16.217 9.015 14.555 1.00 95.56 253 SER A N 1
ATOM 1960 C CA . SER A 1 253 ? -15.020 8.901 13.724 1.00 95.56 253 SER A CA 1
ATOM 1961 C C . SER A 1 253 ? -14.126 10.128 13.908 1.00 95.56 253 SER A C 1
ATOM 1963 O O . SER A 1 253 ? -14.489 11.253 13.557 1.00 95.56 253 SER A O 1
ATOM 1965 N N . LEU A 1 254 ? -12.924 9.899 14.427 1.00 93.12 254 LEU A N 1
ATOM 1966 C CA . LEU A 1 254 ? -11.909 10.901 14.721 1.00 93.12 254 LEU A CA 1
ATOM 1967 C C . LEU A 1 254 ? -10.880 10.925 13.593 1.00 93.12 254 LEU A C 1
ATOM 1969 O O . LEU A 1 254 ? -9.981 10.089 13.534 1.00 93.12 254 LEU A O 1
ATOM 1973 N N . GLN A 1 255 ? -11.014 11.893 12.693 1.00 85.81 255 GLN A N 1
ATOM 1974 C CA . GLN A 1 255 ? -10.119 12.097 11.554 1.00 85.81 255 GLN A CA 1
ATOM 1975 C C . GLN A 1 255 ? -9.659 13.553 11.496 1.00 85.81 255 GLN A C 1
ATOM 1977 O O . GLN A 1 255 ? -10.340 14.446 12.005 1.00 85.81 255 GLN A O 1
ATOM 1982 N N . ARG A 1 256 ? -8.511 13.805 10.857 1.00 78.69 256 ARG A N 1
ATOM 1983 C CA . ARG A 1 256 ? -8.023 15.168 10.625 1.00 78.69 256 ARG A CA 1
ATOM 1984 C C . ARG A 1 256 ? -9.084 15.977 9.872 1.00 78.69 256 ARG A C 1
ATOM 1986 O O . ARG A 1 256 ? -9.627 15.511 8.871 1.00 78.69 256 ARG A O 1
ATOM 1993 N N . ASN A 1 257 ? -9.329 17.214 10.304 1.00 68.25 257 ASN A N 1
ATOM 1994 C CA . ASN A 1 257 ? -10.162 18.143 9.542 1.00 68.25 257 ASN A CA 1
ATOM 1995 C C . ASN A 1 257 ? -9.578 18.336 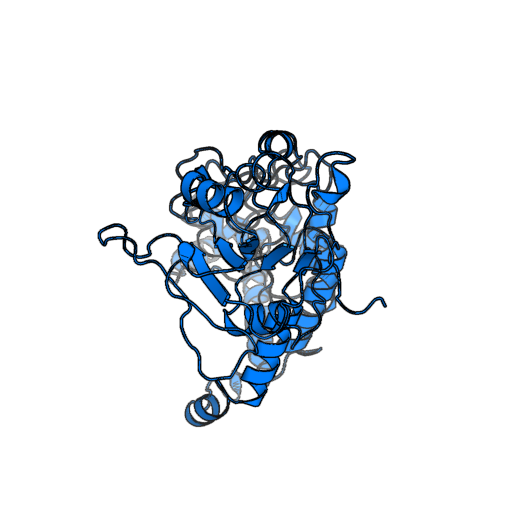8.140 1.00 68.25 257 ASN A C 1
ATOM 1997 O O . ASN A 1 257 ? -8.467 18.849 7.994 1.00 68.25 257 ASN A O 1
ATOM 2001 N N . ALA A 1 258 ? -10.353 17.987 7.114 1.00 62.34 258 ALA A N 1
ATOM 2002 C CA . ALA A 1 258 ? -9.980 18.226 5.720 1.00 62.34 258 ALA A CA 1
ATOM 2003 C C . ALA A 1 258 ? -9.831 19.727 5.398 1.00 62.34 258 ALA A C 1
ATOM 2005 O O . ALA A 1 258 ? -9.146 20.091 4.446 1.00 62.34 258 ALA A O 1
ATOM 2006 N N . ARG A 1 259 ? -10.465 20.591 6.201 1.00 62.91 259 ARG A N 1
ATOM 2007 C CA . ARG A 1 259 ? -10.425 22.055 6.112 1.00 62.91 259 ARG A CA 1
ATOM 2008 C C . ARG A 1 259 ? -9.962 22.628 7.453 1.00 62.91 259 ARG A C 1
ATOM 2010 O O . ARG A 1 259 ? -10.792 22.802 8.344 1.00 62.91 259 ARG A O 1
ATOM 2017 N N . PRO A 1 260 ? -8.647 22.838 7.651 1.00 63.62 260 PRO A N 1
ATOM 2018 C CA . PRO A 1 260 ? -8.100 23.334 8.918 1.00 63.62 260 PRO A CA 1
ATOM 2019 C C . PRO A 1 260 ? -8.633 24.719 9.311 1.00 63.62 260 PRO A C 1
ATOM 2021 O O . PRO A 1 260 ? -8.612 25.078 10.482 1.00 63.62 260 PRO A O 1
ATOM 2024 N N . ASP A 1 261 ? -9.102 25.481 8.324 1.00 69.06 261 ASP A N 1
ATOM 2025 C CA . ASP A 1 261 ? -9.733 26.794 8.436 1.00 69.06 261 ASP A CA 1
ATOM 2026 C C . ASP A 1 261 ? -11.174 26.746 8.975 1.00 69.06 261 ASP A C 1
ATOM 2028 O O . ASP A 1 261 ? -11.724 27.784 9.341 1.00 69.06 261 ASP A O 1
ATOM 2032 N N . GLN A 1 262 ? -11.788 25.560 9.056 1.00 58.34 262 GLN A N 1
ATOM 2033 C CA . GLN A 1 262 ? -13.130 25.372 9.604 1.00 58.34 262 GLN A CA 1
ATOM 2034 C C . GLN A 1 262 ? -13.090 24.669 10.971 1.00 58.34 262 GLN A C 1
ATOM 2036 O O . GLN A 1 262 ? -12.222 23.821 11.211 1.00 58.34 262 GLN A O 1
ATOM 2041 N N . PRO A 1 263 ? -14.042 24.974 11.880 1.00 58.06 263 PRO A N 1
ATOM 2042 C CA . PRO A 1 263 ? -14.178 24.242 13.133 1.00 58.06 263 PRO A CA 1
ATOM 2043 C C . PRO A 1 263 ? -14.333 22.744 12.866 1.00 58.06 263 PRO A C 1
ATOM 2045 O O . PRO A 1 263 ? -15.082 22.345 11.973 1.00 58.06 263 PRO A O 1
ATOM 2048 N N . ALA A 1 264 ? -13.650 21.915 13.659 1.00 64.12 264 ALA A N 1
ATOM 2049 C CA . ALA A 1 264 ? -13.839 20.470 13.603 1.00 64.12 264 ALA A CA 1
ATOM 2050 C C . ALA A 1 264 ? -15.308 20.132 13.857 1.00 64.12 264 ALA A C 1
ATOM 2052 O O . ALA A 1 264 ? -15.833 20.424 14.931 1.00 64.12 264 ALA A O 1
ATOM 2053 N N . GLN A 1 265 ? -15.971 19.524 12.875 1.00 64.12 265 GLN A N 1
ATOM 2054 C CA . GLN A 1 265 ? -17.265 18.898 13.101 1.00 64.12 265 GLN A CA 1
ATOM 2055 C C . GLN A 1 265 ? -17.031 17.458 13.543 1.00 64.12 265 GLN A C 1
ATOM 2057 O O . GLN A 1 265 ? -16.321 16.700 12.881 1.00 64.12 265 GLN A O 1
ATOM 2062 N N . ALA A 1 266 ? -17.627 17.096 14.677 1.00 75.50 266 ALA A N 1
ATOM 2063 C CA . ALA A 1 266 ? -17.619 15.726 15.157 1.00 75.50 266 ALA A CA 1
ATOM 2064 C C . ALA A 1 266 ? -18.370 14.839 14.151 1.00 75.50 266 ALA A C 1
ATOM 2066 O O . ALA A 1 266 ? -19.538 15.087 13.841 1.00 75.50 266 ALA A O 1
ATOM 2067 N 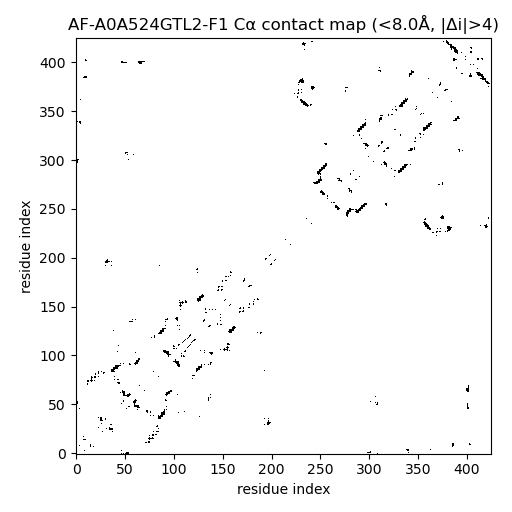N . ASN A 1 267 ? -17.706 13.803 13.634 1.00 89.62 267 ASN A N 1
ATOM 2068 C CA . ASN A 1 267 ? -18.321 12.852 12.708 1.00 89.62 267 ASN A CA 1
ATOM 2069 C C . ASN A 1 267 ? -19.024 11.762 13.518 1.00 89.62 267 ASN A C 1
ATOM 2071 O O . ASN A 1 267 ? -18.473 10.681 13.737 1.00 89.62 267 ASN A O 1
ATOM 2075 N N . ILE A 1 268 ? -20.222 12.086 14.007 1.00 94.31 268 ILE A N 1
ATOM 2076 C CA . ILE A 1 268 ? -21.010 11.219 14.887 1.00 94.31 268 ILE A CA 1
ATOM 2077 C C . ILE A 1 268 ? -22.046 10.457 14.059 1.00 94.31 268 ILE A C 1
ATOM 2079 O O . ILE A 1 268 ? -22.880 11.053 13.372 1.00 94.31 268 ILE A O 1
ATOM 2083 N N . TYR A 1 269 ? -22.027 9.132 14.159 1.00 94.94 269 TYR A N 1
ATOM 2084 C CA . TYR A 1 269 ? -23.040 8.278 13.554 1.00 94.94 269 TYR A CA 1
ATOM 2085 C C . TYR A 1 269 ? -24.318 8.303 14.404 1.00 94.94 269 TYR A C 1
ATOM 2087 O O . TYR A 1 269 ? -24.289 7.987 15.592 1.00 94.94 269 TYR A O 1
ATOM 2095 N N . THR A 1 270 ? -25.447 8.684 13.799 1.00 94.44 270 THR A N 1
ATOM 2096 C CA . THR A 1 270 ? -26.735 8.885 14.503 1.00 94.44 270 THR A CA 1
ATOM 2097 C C . THR A 1 270 ? -27.932 8.226 13.811 1.00 94.44 270 THR A C 1
ATOM 2099 O O . THR A 1 270 ? -29.074 8.418 14.230 1.00 94.44 270 THR A O 1
ATOM 2102 N N . ALA A 1 271 ? -27.698 7.456 12.744 1.00 93.94 271 ALA A N 1
ATOM 2103 C CA . ALA A 1 271 ? -28.771 6.834 11.978 1.00 93.94 271 ALA A CA 1
ATOM 2104 C C . ALA A 1 271 ? -29.372 5.636 12.736 1.00 93.94 271 ALA A C 1
ATOM 2106 O O . ALA A 1 271 ? -28.699 4.631 12.944 1.00 93.94 271 ALA A O 1
ATOM 2107 N N . ASN A 1 272 ? -30.648 5.747 13.114 1.00 93.88 272 ASN A N 1
ATOM 2108 C CA . ASN A 1 272 ? -31.445 4.697 13.761 1.00 93.88 272 ASN A CA 1
ATOM 2109 C C . ASN A 1 272 ? -32.555 4.209 12.811 1.00 93.88 272 ASN A C 1
ATOM 2111 O O . ASN A 1 272 ? -33.742 4.397 13.058 1.00 93.88 272 ASN A O 1
ATOM 2115 N N . ASP A 1 273 ? -32.155 3.618 11.690 1.00 94.88 273 ASP A N 1
ATOM 2116 C CA . ASP A 1 273 ? -33.011 3.135 10.594 1.00 94.88 273 ASP A CA 1
ATOM 2117 C C . ASP A 1 273 ? -33.380 1.641 10.720 1.00 94.88 273 ASP A C 1
ATOM 2119 O O . ASP A 1 273 ? -33.791 1.008 9.749 1.00 94.88 273 ASP A O 1
ATOM 2123 N N . ASN A 1 274 ? -33.225 1.062 11.918 1.00 92.12 274 ASN A N 1
ATOM 2124 C CA . ASN A 1 274 ? -33.359 -0.372 12.212 1.00 92.12 274 ASN A CA 1
ATOM 2125 C C . ASN A 1 274 ? -32.388 -1.283 11.442 1.00 92.12 274 ASN A C 1
ATOM 2127 O O . ASN A 1 274 ? -32.554 -2.505 11.451 1.00 92.12 274 ASN A O 1
ATOM 2131 N N . LYS A 1 275 ? -31.339 -0.733 10.813 1.00 95.94 275 LYS A N 1
ATOM 2132 C CA . LYS A 1 275 ? -30.300 -1.550 10.182 1.00 95.94 275 LYS A CA 1
ATOM 2133 C C . LYS A 1 275 ? -29.515 -2.345 11.217 1.00 95.94 275 LYS A C 1
ATOM 2135 O O . LYS A 1 275 ? -29.192 -3.497 10.954 1.00 95.94 275 LYS A O 1
ATOM 2140 N N . TYR A 1 276 ? -29.213 -1.775 12.379 1.00 97.19 276 TYR A N 1
ATOM 2141 C CA . TYR A 1 276 ? -28.415 -2.420 13.424 1.00 97.19 276 TYR A CA 1
ATOM 2142 C C . TYR A 1 276 ? -29.227 -2.596 14.711 1.00 97.19 276 TYR A C 1
ATOM 2144 O O . TYR A 1 276 ? -30.067 -1.751 15.008 1.00 97.19 276 TYR A O 1
ATOM 2152 N N . PRO A 1 277 ? -28.979 -3.652 15.510 1.00 96.19 277 PRO A N 1
ATOM 2153 C CA . PRO A 1 277 ? -29.742 -3.924 16.728 1.00 96.19 277 PRO A CA 1
ATOM 2154 C C . PRO A 1 277 ? -29.323 -3.031 17.912 1.00 96.19 277 PRO A C 1
ATOM 2156 O O . PRO A 1 277 ? -29.490 -3.425 19.059 1.00 96.19 277 PRO A O 1
ATOM 2159 N N . VAL A 1 278 ? -28.749 -1.854 17.671 1.00 97.56 278 VAL A N 1
ATOM 2160 C CA . VAL A 1 278 ? -28.262 -0.911 18.694 1.00 97.56 278 VAL A CA 1
ATOM 2161 C C . VAL A 1 278 ? -28.952 0.439 18.522 1.00 97.56 278 VAL A C 1
ATOM 2163 O O . VAL A 1 278 ? -29.468 0.737 17.450 1.00 97.56 278 VAL A O 1
ATOM 2166 N N . GLU A 1 279 ? -28.949 1.260 19.569 1.00 98.00 279 GLU A N 1
ATOM 2167 C CA . GLU A 1 279 ? -29.484 2.624 19.526 1.00 98.00 279 GLU A CA 1
ATOM 2168 C C . GLU A 1 279 ? -28.318 3.614 19.474 1.00 98.00 279 GLU A C 1
ATOM 2170 O O . GLU A 1 279 ? -27.558 3.734 20.434 1.00 98.00 279 GLU A O 1
ATOM 2175 N N . PHE A 1 280 ? -28.156 4.335 18.368 1.00 98.31 280 PHE A N 1
ATOM 2176 C CA . PHE A 1 280 ? -27.132 5.368 18.251 1.00 98.31 280 PHE A CA 1
ATOM 2177 C C . PHE A 1 280 ? -27.574 6.661 18.933 1.00 98.31 280 PHE A C 1
ATOM 2179 O O . PHE A 1 280 ? -28.641 7.201 18.630 1.00 98.31 280 PHE A O 1
ATOM 2186 N N . VAL A 1 281 ? -26.732 7.175 19.829 1.00 98.06 281 VAL A N 1
ATOM 2187 C CA . VAL A 1 281 ? -26.981 8.397 20.607 1.00 98.06 281 VAL A CA 1
ATOM 2188 C C . VAL A 1 281 ? -26.024 9.518 20.213 1.00 98.06 281 VAL A C 1
ATOM 2190 O O . VAL A 1 281 ? -24.933 9.281 19.695 1.00 98.06 281 VAL A O 1
ATOM 2193 N N . LYS A 1 282 ? -26.426 10.767 20.469 1.00 96.06 282 LYS A N 1
ATOM 2194 C CA . LYS A 1 282 ? -25.677 11.958 20.034 1.00 96.06 282 LYS A CA 1
ATOM 2195 C C . LYS A 1 282 ? -24.541 12.349 20.969 1.00 96.06 282 LYS A C 1
ATOM 2197 O O . LYS A 1 282 ? -23.654 13.083 20.547 1.00 96.06 282 LYS A O 1
ATOM 2202 N N . THR A 1 283 ? -24.582 11.919 22.229 1.00 96.12 283 THR A N 1
ATOM 2203 C CA . THR A 1 283 ? -23.589 12.313 23.233 1.00 96.12 283 THR A CA 1
ATOM 2204 C C . THR A 1 283 ? -23.019 11.102 23.976 1.00 96.12 283 THR A C 1
ATOM 2206 O O . THR A 1 283 ? -23.748 10.143 24.248 1.00 96.12 283 THR A O 1
ATOM 2209 N N . PRO A 1 284 ? -21.738 11.139 24.393 1.00 95.94 284 PRO A N 1
ATOM 2210 C CA . PRO A 1 284 ? -21.156 10.076 25.215 1.00 95.94 284 PRO A CA 1
ATOM 2211 C C . PRO A 1 284 ? -21.860 9.880 26.567 1.00 95.94 284 PRO A C 1
ATOM 2213 O O . PRO A 1 284 ? -21.788 8.801 27.157 1.00 95.94 284 PRO A O 1
ATOM 2216 N N . ALA A 1 285 ? -22.535 10.913 27.088 1.00 96.38 285 ALA A N 1
ATOM 2217 C CA . ALA A 1 285 ? -23.242 10.847 28.365 1.00 96.38 285 ALA A CA 1
ATOM 2218 C C . ALA A 1 285 ? -24.398 9.835 28.319 1.00 96.38 285 ALA A C 1
ATOM 2220 O O . ALA A 1 285 ? -24.532 9.028 29.241 1.00 96.38 285 ALA A O 1
ATOM 2221 N N . GLU A 1 286 ? -25.153 9.832 27.218 1.00 96.81 286 GLU A N 1
ATOM 2222 C CA . GLU A 1 286 ? -26.298 8.947 26.957 1.00 96.81 286 GLU A CA 1
ATOM 2223 C C . GLU A 1 286 ? -25.892 7.495 26.658 1.00 96.81 286 GLU A C 1
ATOM 2225 O O . GLU A 1 286 ? -26.718 6.585 26.755 1.00 96.81 286 GLU A O 1
ATOM 2230 N N . ALA A 1 287 ? -24.632 7.268 26.282 1.00 97.75 287 ALA A N 1
ATOM 2231 C CA . ALA A 1 287 ? -24.157 5.975 25.816 1.00 97.75 287 ALA A CA 1
ATOM 2232 C C . ALA A 1 287 ? -23.794 5.019 26.959 1.00 97.75 287 ALA A C 1
ATOM 2234 O O . ALA A 1 287 ? -23.157 5.404 27.949 1.00 97.75 287 ALA A O 1
ATOM 2235 N N . GLY A 1 288 ? -24.146 3.745 26.773 1.00 97.06 288 GLY A N 1
ATOM 2236 C CA . GLY A 1 288 ? -23.623 2.621 27.552 1.00 97.06 288 GLY A CA 1
ATOM 2237 C C . GLY A 1 288 ? -22.313 2.066 26.980 1.00 97.06 288 GLY A C 1
ATOM 2238 O O . GLY A 1 288 ? -21.527 1.480 27.721 1.00 97.06 288 GLY A O 1
ATOM 2239 N N . LEU A 1 289 ? -22.063 2.290 25.686 1.00 98.38 289 LEU A N 1
ATOM 2240 C CA . LEU A 1 289 ? -20.843 1.907 24.979 1.00 98.38 289 LEU A CA 1
ATOM 2241 C C . LEU A 1 289 ? -20.403 3.029 24.032 1.00 98.38 289 LEU A C 1
ATOM 2243 O O . LEU A 1 289 ? -21.222 3.612 23.324 1.00 98.38 289 LEU A O 1
ATOM 2247 N N . VAL A 1 290 ? -19.106 3.307 23.993 1.00 98.50 290 VAL A N 1
ATOM 2248 C CA . VAL A 1 290 ? -18.497 4.278 23.079 1.00 98.50 290 VAL A CA 1
ATOM 2249 C C . VAL A 1 290 ? -17.695 3.524 22.018 1.00 98.50 290 VAL A C 1
ATOM 2251 O O . VAL A 1 290 ? -16.941 2.615 22.345 1.00 98.50 290 VAL A O 1
ATOM 2254 N N . ILE A 1 291 ? -17.851 3.879 20.746 1.00 98.62 291 ILE A N 1
ATOM 2255 C CA . ILE A 1 291 ? -16.992 3.431 19.646 1.00 98.62 291 ILE A CA 1
ATOM 2256 C C . ILE A 1 291 ? -16.197 4.649 19.186 1.00 98.62 291 ILE A C 1
ATOM 2258 O O . ILE A 1 291 ? -16.780 5.622 18.704 1.00 98.62 291 ILE A O 1
ATOM 2262 N N . LEU A 1 292 ? -14.875 4.591 19.339 1.00 98.31 292 LEU A N 1
ATOM 2263 C CA . LEU A 1 292 ? -13.965 5.630 18.860 1.00 98.31 292 LEU A CA 1
ATOM 2264 C C . LEU A 1 292 ? -13.163 5.083 17.696 1.00 98.31 292 LEU A C 1
ATOM 2266 O O . LEU A 1 292 ? -12.280 4.247 17.889 1.00 98.31 292 LEU A O 1
ATOM 2270 N N . TRP A 1 293 ? -13.470 5.567 16.496 1.00 98.31 293 TRP A N 1
ATOM 2271 C CA . TRP A 1 293 ? -12.736 5.203 15.294 1.00 98.31 293 TRP A CA 1
ATOM 2272 C C . TRP A 1 293 ? -11.709 6.268 14.951 1.00 98.31 293 TRP A C 1
ATOM 2274 O O . TRP A 1 293 ? -12.015 7.297 14.357 1.00 98.31 293 TRP A O 1
ATOM 2284 N N . VAL A 1 294 ? -10.475 6.029 15.370 1.00 97.56 294 VAL A N 1
ATOM 2285 C CA . VAL A 1 294 ? -9.348 6.936 15.193 1.00 97.56 294 VAL A CA 1
ATOM 2286 C C . VAL A 1 294 ? -8.697 6.679 13.841 1.00 97.56 294 VAL A C 1
ATOM 2288 O O . VAL A 1 294 ? -8.294 5.557 13.538 1.00 97.56 294 VAL A O 1
ATOM 2291 N N . THR A 1 295 ? -8.548 7.735 13.048 1.00 95.75 295 THR A N 1
ATOM 2292 C CA . THR A 1 295 ? -7.829 7.733 11.771 1.00 95.75 295 THR A CA 1
ATOM 2293 C C . THR A 1 295 ? -6.612 8.647 11.877 1.00 95.75 295 THR A C 1
ATOM 2295 O O . THR A 1 295 ? -6.697 9.836 11.542 1.00 95.75 295 THR A O 1
ATOM 2298 N N . PRO A 1 296 ? -5.467 8.126 12.361 1.00 95.00 296 PRO A N 1
ATOM 2299 C CA . PRO A 1 296 ? -4.247 8.910 12.427 1.00 95.00 296 PRO A CA 1
ATOM 2300 C C . PRO A 1 296 ? -3.818 9.322 11.019 1.00 95.00 296 PRO A C 1
ATOM 2302 O O . PRO A 1 296 ? -3.914 8.558 10.055 1.00 95.00 296 PRO A O 1
ATOM 2305 N N . THR A 1 297 ? -3.380 10.567 10.896 1.00 89.88 297 THR A N 1
ATOM 2306 C CA . THR A 1 297 ? -2.972 11.180 9.635 1.00 89.88 297 THR A CA 1
ATOM 2307 C C . THR A 1 297 ? -1.639 11.878 9.845 1.00 89.88 297 THR A C 1
ATOM 2309 O O . THR A 1 297 ? -1.578 12.943 10.468 1.00 89.88 297 THR A O 1
ATOM 2312 N N . GLY A 1 298 ? -0.583 11.267 9.313 1.00 83.75 298 GLY A N 1
ATOM 2313 C CA . GLY A 1 298 ? 0.743 11.868 9.273 1.00 83.75 298 GLY A CA 1
ATOM 2314 C C . GLY A 1 298 ? 0.899 12.911 8.175 1.00 83.75 298 GLY A C 1
ATOM 2315 O O . GLY A 1 298 ? -0.064 13.330 7.524 1.00 83.75 298 GLY A O 1
ATOM 2316 N N . ASN A 1 299 ? 2.141 13.336 7.964 1.00 78.88 299 ASN A N 1
ATOM 2317 C CA . ASN A 1 299 ? 2.468 14.249 6.878 1.00 78.88 299 ASN A CA 1
ATOM 2318 C C . ASN A 1 299 ? 2.223 13.572 5.526 1.00 78.88 299 ASN A C 1
ATOM 2320 O O . ASN A 1 299 ? 2.623 12.428 5.304 1.00 78.88 299 ASN A O 1
ATOM 2324 N N . ALA A 1 300 ? 1.576 14.297 4.612 1.00 81.38 300 ALA A N 1
ATOM 2325 C CA . ALA A 1 300 ? 1.473 13.864 3.226 1.00 81.38 300 ALA A CA 1
ATOM 2326 C C . ALA A 1 300 ? 2.880 13.708 2.630 1.00 81.38 300 ALA A C 1
ATOM 2328 O O . ALA A 1 300 ? 3.790 14.446 3.006 1.00 81.38 300 ALA A O 1
ATOM 2329 N N . LEU A 1 301 ? 3.038 12.794 1.668 1.00 83.75 301 LEU A N 1
ATOM 2330 C CA . LEU A 1 301 ? 4.323 12.486 1.033 1.00 83.75 301 LEU A CA 1
ATOM 2331 C C . LEU A 1 301 ? 5.102 13.750 0.621 1.00 83.75 301 LEU A C 1
ATOM 2333 O O . LEU A 1 301 ? 6.225 13.960 1.072 1.00 83.75 301 LEU A O 1
ATOM 2337 N N . PHE A 1 302 ? 4.473 14.635 -0.158 1.00 85.69 302 PHE A N 1
ATOM 2338 C CA . PHE A 1 302 ? 5.096 15.873 -0.648 1.00 85.69 302 PHE A CA 1
ATOM 2339 C C . PHE A 1 302 ? 5.191 17.001 0.396 1.00 85.69 302 PHE A C 1
ATOM 2341 O O . PHE A 1 302 ? 5.705 18.073 0.100 1.00 85.69 302 PHE A O 1
ATOM 2348 N N . GLY A 1 303 ? 4.707 16.764 1.616 1.00 82.06 303 GLY A N 1
ATOM 2349 C CA . GLY A 1 303 ? 4.866 17.653 2.765 1.00 82.06 303 GLY A CA 1
ATOM 2350 C C . GLY A 1 303 ? 6.038 17.275 3.674 1.00 82.06 303 GLY A C 1
ATOM 2351 O O . GLY A 1 303 ? 6.108 17.789 4.788 1.00 82.06 303 GLY A O 1
ATOM 2352 N N . SER A 1 304 ? 6.920 16.355 3.259 1.00 84.94 304 SER A N 1
ATOM 2353 C CA . SER A 1 304 ? 8.098 15.976 4.049 1.00 84.94 304 SER A CA 1
ATOM 2354 C C . SER A 1 304 ? 9.063 17.153 4.224 1.00 84.94 304 SER A C 1
ATOM 2356 O O . SER A 1 304 ? 9.341 17.898 3.288 1.00 84.94 304 SER A O 1
ATOM 2358 N N . THR A 1 305 ? 9.597 17.307 5.436 1.00 84.69 305 THR A N 1
ATOM 2359 C CA . THR A 1 305 ? 10.461 18.431 5.836 1.00 84.69 305 THR A CA 1
ATOM 2360 C C . THR A 1 305 ? 11.840 17.977 6.318 1.00 84.69 305 THR A C 1
ATOM 2362 O O . THR A 1 305 ? 12.480 18.692 7.086 1.00 84.69 305 THR A O 1
ATOM 2365 N N . ARG A 1 306 ? 12.290 16.769 5.934 1.00 86.94 306 ARG A N 1
ATOM 2366 C CA . ARG A 1 306 ? 13.502 16.087 6.453 1.00 86.94 306 ARG A CA 1
ATOM 2367 C C . ARG A 1 306 ? 13.438 15.697 7.937 1.00 86.94 306 ARG A C 1
ATOM 2369 O O . ARG A 1 306 ? 14.340 15.038 8.450 1.00 86.94 306 ARG A O 1
ATOM 2376 N N . THR A 1 307 ? 12.376 16.079 8.637 1.00 87.75 307 THR A N 1
ATOM 2377 C CA . THR A 1 307 ? 12.166 15.715 10.038 1.00 87.75 307 THR A CA 1
ATOM 2378 C C . THR A 1 307 ? 11.912 14.209 10.190 1.00 87.75 307 THR A C 1
ATOM 2380 O O . THR A 1 307 ? 11.377 13.585 9.266 1.00 87.75 307 THR A O 1
ATOM 2383 N N . PRO A 1 308 ? 12.301 13.602 11.330 1.00 87.88 308 PRO A N 1
ATOM 2384 C CA . PRO A 1 308 ? 11.983 12.208 11.620 1.00 87.88 308 PRO A CA 1
ATOM 2385 C C . PRO A 1 308 ? 10.480 11.939 11.519 1.00 87.88 308 PRO A C 1
ATOM 2387 O O . PRO A 1 308 ? 9.659 12.736 11.978 1.00 87.88 308 PRO A O 1
ATOM 2390 N N . ILE A 1 309 ? 10.125 10.805 10.918 1.00 89.81 309 ILE A N 1
ATOM 2391 C CA . ILE A 1 309 ? 8.737 10.353 10.835 1.00 89.81 309 ILE A CA 1
ATOM 2392 C C . ILE A 1 309 ? 8.389 9.714 12.172 1.00 89.81 309 ILE A C 1
ATOM 2394 O O . ILE A 1 309 ? 9.096 8.828 12.636 1.00 89.81 309 ILE A O 1
ATOM 2398 N N . SER A 1 310 ? 7.293 10.150 12.780 1.00 92.25 310 SER A N 1
ATOM 2399 C CA . SER A 1 310 ? 6.814 9.573 14.031 1.00 92.25 310 SER A CA 1
ATOM 2400 C C . SER A 1 310 ? 5.573 8.723 13.797 1.00 92.25 310 SER A C 1
ATOM 2402 O O . SER A 1 310 ? 4.747 9.053 12.944 1.00 92.25 310 SER A O 1
ATOM 2404 N N . LEU A 1 311 ? 5.433 7.653 14.579 1.00 95.06 311 LEU A N 1
ATOM 2405 C CA . LEU A 1 311 ? 4.262 6.778 14.582 1.00 95.06 311 LEU A CA 1
ATOM 2406 C C . LEU A 1 311 ? 3.334 7.005 15.787 1.00 95.06 311 LEU A C 1
ATOM 2408 O O . LEU A 1 311 ? 2.277 6.374 15.833 1.00 95.06 311 LEU A O 1
ATOM 2412 N N . SER A 1 312 ? 3.667 7.915 16.712 1.00 96.00 312 SER A N 1
ATOM 2413 C CA . SER A 1 312 ? 2.790 8.268 17.838 1.00 96.00 312 SER A CA 1
ATOM 2414 C C . SER A 1 312 ? 1.559 9.034 17.358 1.00 96.00 312 SER A C 1
ATOM 2416 O O . SER A 1 312 ? 1.624 9.878 16.458 1.00 96.00 312 SER A O 1
ATOM 2418 N N . LEU A 1 313 ? 0.419 8.779 17.985 1.00 96.19 313 LEU A N 1
ATOM 2419 C CA . LEU A 1 313 ? -0.868 9.331 17.577 1.00 96.19 313 LEU A CA 1
ATOM 2420 C C . LEU A 1 313 ? -0.928 10.857 17.727 1.00 96.19 313 LEU A C 1
ATOM 2422 O O . LEU A 1 313 ? -1.413 11.543 16.822 1.00 96.19 313 LEU A O 1
ATOM 2426 N N . SER A 1 314 ? -0.397 11.405 18.822 1.00 94.81 314 SER A N 1
ATOM 2427 C CA . SER A 1 314 ? -0.394 12.851 19.102 1.00 94.81 314 SER A CA 1
ATOM 2428 C C . SER A 1 314 ? 0.333 13.673 18.033 1.00 94.81 314 SER A C 1
ATOM 2430 O O . SER A 1 314 ? -0.057 14.804 17.738 1.00 94.81 314 SER A O 1
ATOM 2432 N N . LYS A 1 315 ? 1.349 13.086 17.394 1.00 93.25 315 LYS A N 1
ATOM 2433 C CA . LYS A 1 315 ? 2.120 13.691 16.296 1.00 93.25 315 LYS A CA 1
ATOM 2434 C C . LYS A 1 315 ? 1.492 13.450 14.917 1.00 93.25 315 LYS A C 1
ATOM 2436 O O . LYS A 1 315 ? 1.959 14.006 13.928 1.00 93.25 315 LYS A O 1
ATOM 2441 N N . ASN A 1 316 ? 0.418 12.662 14.844 1.00 93.00 316 ASN A N 1
ATOM 2442 C CA . ASN A 1 316 ? -0.269 12.269 13.613 1.00 93.00 316 ASN A CA 1
ATOM 2443 C C . ASN A 1 316 ? -1.759 12.650 13.649 1.00 93.00 316 ASN A C 1
ATOM 2445 O O . ASN A 1 316 ? -2.639 11.874 13.276 1.00 93.00 316 ASN A O 1
ATOM 2449 N N . SER A 1 317 ? -2.042 13.889 14.063 1.00 91.00 317 SER A N 1
ATOM 2450 C CA . SER A 1 317 ? -3.377 14.510 14.018 1.00 91.00 317 SER A CA 1
ATOM 2451 C C . SER A 1 317 ? -4.448 13.848 14.900 1.00 91.00 317 SER A C 1
ATOM 2453 O O . SER A 1 317 ? -5.639 13.997 14.622 1.00 91.00 317 SER A O 1
ATOM 2455 N N . VAL A 1 318 ? -4.061 13.140 15.966 1.00 93.19 318 VAL A N 1
ATOM 2456 C CA . VAL A 1 318 ? -5.008 12.555 16.927 1.00 93.19 318 VAL A CA 1
ATOM 2457 C C . VAL A 1 318 ? -5.053 13.384 18.207 1.00 93.19 318 VAL A C 1
ATOM 2459 O O . VAL A 1 318 ? -4.030 13.637 18.840 1.00 93.19 318 VAL A O 1
ATOM 2462 N N . ASN A 1 319 ? -6.259 13.752 18.642 1.00 94.12 319 ASN A N 1
ATOM 2463 C CA . ASN A 1 319 ? -6.469 14.335 19.965 1.00 94.12 319 ASN A CA 1
ATOM 2464 C C . ASN A 1 319 ? -6.455 13.231 21.039 1.00 94.12 319 ASN A C 1
ATOM 2466 O O . ASN A 1 319 ? -7.497 12.709 21.438 1.00 94.12 319 ASN A O 1
ATOM 2470 N N . VAL A 1 320 ? -5.251 12.865 21.482 1.00 95.81 320 VAL A N 1
ATOM 2471 C CA . VAL A 1 320 ? -5.011 11.817 22.489 1.00 95.81 320 VAL A CA 1
ATOM 2472 C C . VAL A 1 320 ? -5.717 12.122 23.811 1.00 95.81 320 VAL A C 1
ATOM 2474 O O . VAL A 1 320 ? -6.290 11.221 24.419 1.00 95.81 320 VAL A O 1
ATOM 2477 N N . GLU A 1 321 ? -5.729 13.384 24.248 1.00 95.81 321 GLU A N 1
ATOM 2478 C CA . GLU A 1 321 ? -6.394 13.784 25.494 1.00 95.81 321 GLU A CA 1
ATOM 2479 C C . GLU A 1 321 ? -7.898 13.492 25.441 1.00 95.81 321 GLU A C 1
ATOM 2481 O O . GLU A 1 321 ? -8.453 12.919 26.378 1.00 95.81 321 GLU A O 1
ATOM 2486 N N . TYR A 1 322 ? -8.552 13.818 24.324 1.00 95.25 322 TYR A N 1
ATOM 2487 C CA . TYR A 1 322 ? -9.972 13.540 24.120 1.00 95.25 322 TYR A CA 1
ATOM 2488 C C . TYR A 1 322 ? -10.274 12.037 24.112 1.00 95.25 322 TYR A C 1
ATOM 2490 O O . TYR A 1 322 ? -11.178 11.587 24.823 1.00 95.25 322 TYR A O 1
ATOM 2498 N N . VAL A 1 323 ? -9.484 11.253 23.367 1.00 96.62 323 VAL A N 1
ATOM 2499 C CA . VAL A 1 323 ? -9.628 9.789 23.321 1.00 96.62 323 VAL A CA 1
ATOM 2500 C C . VAL A 1 323 ? -9.466 9.193 24.719 1.00 96.62 323 VAL A C 1
ATOM 2502 O O . VAL A 1 323 ? -10.295 8.384 25.142 1.00 96.62 323 VAL A O 1
ATOM 2505 N N . ASN A 1 324 ? -8.454 9.633 25.470 1.00 97.56 324 ASN A N 1
ATOM 2506 C CA . ASN A 1 324 ? -8.203 9.173 26.832 1.00 97.56 324 ASN A CA 1
ATOM 2507 C C . ASN A 1 324 ? -9.315 9.578 27.797 1.00 97.56 324 ASN A C 1
ATOM 2509 O O . ASN A 1 324 ? -9.757 8.750 28.590 1.00 97.56 324 ASN A O 1
ATOM 2513 N N . LYS A 1 325 ? -9.809 10.817 27.718 1.00 95.50 325 LYS A N 1
ATOM 2514 C CA . LYS A 1 325 ? -10.901 11.309 28.566 1.00 95.50 325 LYS A CA 1
ATOM 2515 C C . LYS A 1 325 ? -12.158 10.453 28.417 1.00 95.50 325 LYS A C 1
ATOM 2517 O O . LYS A 1 325 ? -12.767 10.088 29.420 1.00 95.50 325 LYS A O 1
ATOM 2522 N N . LEU A 1 326 ? -12.545 10.126 27.183 1.00 95.19 326 LEU A N 1
ATOM 2523 C CA . LEU A 1 326 ? -13.703 9.268 26.930 1.00 95.19 326 LEU A CA 1
ATOM 2524 C C . LEU A 1 326 ? -13.439 7.821 27.352 1.00 95.19 326 LEU A C 1
ATOM 2526 O O . LEU A 1 326 ? -14.238 7.242 28.091 1.00 95.19 326 LEU A O 1
ATOM 2530 N N . SER A 1 327 ? -12.294 7.268 26.944 1.00 96.75 327 SER A N 1
ATOM 2531 C CA . SER A 1 327 ? -11.943 5.869 27.206 1.00 96.75 327 SER A CA 1
ATOM 2532 C C . SER A 1 327 ? -11.717 5.585 28.690 1.00 96.75 327 SER A C 1
ATOM 2534 O O . SER A 1 327 ? -11.949 4.472 29.136 1.00 96.75 327 SER A O 1
ATOM 2536 N N . ALA A 1 328 ? -11.318 6.576 29.490 1.00 94.94 328 ALA A N 1
ATOM 2537 C CA . ALA A 1 328 ? -11.186 6.433 30.939 1.00 94.94 328 ALA A CA 1
ATOM 2538 C C . ALA A 1 328 ? -12.538 6.426 31.676 1.00 94.94 328 ALA A C 1
ATOM 2540 O O . ALA A 1 328 ? -12.613 5.905 32.785 1.00 94.94 328 ALA A O 1
ATOM 2541 N N . GLY A 1 329 ? -13.600 6.996 31.093 1.00 93.19 329 GLY A N 1
ATOM 2542 C CA . GLY A 1 329 ? -14.896 7.166 31.762 1.00 93.19 329 GLY A CA 1
ATOM 2543 C C . GLY A 1 329 ? -16.002 6.206 31.315 1.00 93.19 329 GLY A C 1
ATOM 2544 O O . GLY A 1 329 ? -17.005 6.065 32.015 1.00 93.19 329 GLY A O 1
ATOM 2545 N N . LYS A 1 330 ? -15.864 5.568 30.147 1.00 95.38 330 LYS A N 1
ATOM 2546 C CA . LYS A 1 330 ? -16.915 4.744 29.530 1.00 95.38 330 LYS A CA 1
ATOM 2547 C C . LYS A 1 330 ? -16.337 3.461 28.938 1.00 95.38 330 LYS A C 1
ATOM 2549 O O . LYS A 1 330 ? -15.214 3.447 28.439 1.00 95.38 330 LYS A O 1
ATOM 2554 N N . ALA A 1 331 ? -17.137 2.392 28.937 1.00 98.00 331 ALA A N 1
ATOM 2555 C CA . ALA A 1 331 ? -16.811 1.185 28.183 1.00 98.00 331 ALA A CA 1
ATOM 2556 C C . ALA A 1 331 ? -16.628 1.549 26.702 1.00 98.00 331 ALA A C 1
ATOM 2558 O O . ALA A 1 331 ? -17.519 2.158 26.107 1.00 98.00 331 ALA A O 1
ATOM 2559 N N . THR A 1 332 ? -15.473 1.206 26.135 1.00 98.75 332 THR A N 1
ATOM 2560 C CA . THR A 1 332 ? -15.047 1.715 24.826 1.00 98.75 332 THR A CA 1
ATOM 2561 C C . THR A 1 332 ? -14.599 0.590 23.900 1.00 98.75 332 THR A C 1
ATOM 2563 O O . THR A 1 332 ? -13.855 -0.298 24.309 1.00 98.75 332 THR A O 1
ATOM 2566 N N . ILE A 1 333 ? -15.022 0.637 22.641 1.00 98.81 333 ILE A N 1
ATOM 2567 C CA . ILE A 1 333 ? -14.417 -0.101 21.534 1.00 98.81 333 ILE A CA 1
ATOM 2568 C C . ILE A 1 333 ? -13.494 0.871 20.804 1.00 98.81 333 ILE A C 1
ATOM 2570 O O . ILE A 1 333 ? -13.956 1.850 20.212 1.00 98.81 333 ILE A O 1
ATOM 2574 N N . LEU A 1 334 ? -12.191 0.620 20.884 1.00 98.81 334 LEU A N 1
ATOM 2575 C CA . LEU A 1 334 ? -11.182 1.417 20.200 1.00 98.81 334 LEU A CA 1
ATOM 2576 C C . LEU A 1 334 ? -10.957 0.835 18.804 1.00 98.81 334 LEU A C 1
ATOM 2578 O O . LEU A 1 334 ? -10.611 -0.334 18.661 1.00 98.81 334 LEU A O 1
ATOM 2582 N N . VAL A 1 335 ? -11.133 1.645 17.768 1.00 98.81 335 VAL A N 1
ATOM 2583 C CA . VAL A 1 335 ? -10.891 1.237 16.384 1.00 98.81 335 VAL A CA 1
ATOM 2584 C C . VAL A 1 335 ? -9.817 2.140 15.805 1.00 98.81 335 VAL A C 1
ATOM 2586 O O . VAL A 1 335 ? -9.964 3.357 15.831 1.00 98.81 335 VAL A O 1
ATOM 2589 N N . ILE A 1 336 ? -8.741 1.565 15.279 1.00 98.62 336 ILE A N 1
ATOM 2590 C CA . ILE A 1 336 ? -7.641 2.323 14.675 1.00 98.62 336 ILE A CA 1
ATOM 2591 C C . ILE A 1 336 ? -7.606 2.028 13.175 1.00 98.62 336 ILE A C 1
ATOM 2593 O O . ILE A 1 336 ? -7.628 0.870 12.750 1.00 98.62 336 ILE A O 1
ATOM 2597 N N . ASN A 1 337 ? -7.570 3.074 12.353 1.00 97.94 337 ASN A N 1
ATOM 2598 C CA . ASN A 1 337 ? -7.335 2.949 10.921 1.00 97.94 337 ASN A CA 1
ATOM 2599 C C . ASN A 1 337 ? -5.829 2.978 10.627 1.00 97.94 337 ASN A C 1
ATOM 2601 O O . ASN A 1 337 ? -5.193 4.035 10.623 1.00 97.94 337 ASN A O 1
ATOM 2605 N N . TYR A 1 338 ? -5.261 1.801 10.386 1.00 97.12 338 TYR A N 1
ATOM 2606 C CA . TYR A 1 338 ? -3.835 1.588 10.189 1.00 97.12 338 TYR A CA 1
ATOM 2607 C C . TYR A 1 338 ? -3.426 1.835 8.729 1.00 97.12 338 TYR A C 1
ATOM 2609 O O . TYR A 1 338 ? -3.288 0.917 7.927 1.00 97.12 338 TYR A O 1
ATOM 2617 N N . THR A 1 339 ? -3.199 3.102 8.379 1.00 93.44 339 THR A N 1
ATOM 2618 C CA . THR A 1 339 ? -2.470 3.498 7.153 1.00 93.44 339 THR A CA 1
ATOM 2619 C C . THR A 1 339 ? -0.950 3.366 7.297 1.00 93.44 339 THR A C 1
ATOM 2621 O O . THR A 1 339 ? -0.230 3.359 6.304 1.00 93.44 339 THR A O 1
ATOM 2624 N N . ASN A 1 340 ? -0.472 3.255 8.534 1.00 94.31 340 ASN A N 1
ATOM 2625 C CA . ASN A 1 340 ? 0.883 2.899 8.949 1.00 94.31 340 ASN A CA 1
ATOM 2626 C C . ASN A 1 340 ? 0.777 2.016 10.204 1.00 94.31 340 ASN A C 1
ATOM 2628 O O . ASN A 1 340 ? -0.297 2.006 10.814 1.00 94.31 340 ASN A O 1
ATOM 2632 N N . PRO A 1 341 ? 1.846 1.314 10.628 1.00 95.56 341 PRO A N 1
ATOM 2633 C CA . PRO A 1 341 ? 1.874 0.551 11.878 1.00 95.56 341 PRO A CA 1
ATOM 2634 C C . PRO A 1 341 ? 1.938 1.491 13.096 1.00 95.56 341 PRO A C 1
ATOM 2636 O O . PRO A 1 341 ? 2.947 1.579 13.784 1.00 95.56 341 PRO A O 1
ATOM 2639 N N . TRP A 1 342 ? 0.868 2.252 13.333 1.00 97.19 342 TRP A N 1
ATOM 2640 C CA . TRP A 1 342 ? 0.801 3.272 14.378 1.00 97.19 342 TRP A CA 1
ATOM 2641 C C . TRP A 1 342 ? 1.112 2.708 15.768 1.00 97.19 342 TRP A C 1
ATOM 2643 O O . TRP A 1 342 ? 0.594 1.654 16.148 1.00 97.19 342 TRP A O 1
ATOM 2653 N N . VAL A 1 343 ? 1.894 3.461 16.542 1.00 97.88 343 VAL A N 1
ATOM 2654 C CA . VAL A 1 343 ? 2.103 3.218 17.972 1.00 97.88 343 VAL A CA 1
ATOM 2655 C C . VAL A 1 343 ? 0.894 3.798 18.705 1.00 97.88 343 VAL A C 1
ATOM 2657 O O . VAL A 1 343 ? 0.591 4.980 18.557 1.00 97.88 343 VAL A O 1
ATOM 2660 N N . ILE A 1 344 ? 0.173 2.972 19.468 1.00 98.00 344 ILE A N 1
ATOM 2661 C CA . ILE A 1 344 ? -1.104 3.365 20.099 1.00 98.00 344 ILE A CA 1
ATOM 2662 C C . ILE A 1 344 ? -1.057 3.401 21.633 1.00 98.00 344 ILE A C 1
ATOM 2664 O O . ILE A 1 344 ? -2.100 3.506 22.280 1.00 98.00 344 ILE A O 1
ATOM 2668 N N . ASP A 1 345 ? 0.128 3.296 22.230 1.00 96.81 345 ASP A N 1
ATOM 2669 C CA . ASP A 1 345 ? 0.340 3.294 23.683 1.00 96.81 345 ASP A CA 1
ATOM 2670 C C . ASP A 1 345 ? -0.227 4.554 24.366 1.00 96.81 345 ASP A C 1
ATOM 2672 O O . ASP A 1 345 ? -0.804 4.478 25.451 1.00 96.81 345 ASP A O 1
ATOM 2676 N N . GLU A 1 346 ? -0.200 5.697 23.682 1.00 97.75 346 GLU A N 1
ATOM 2677 C CA . GLU A 1 346 ? -0.794 6.956 24.135 1.00 97.75 346 GLU A CA 1
ATOM 2678 C C . GLU A 1 346 ? -2.290 6.852 24.481 1.00 97.75 346 GLU A C 1
ATOM 2680 O O . GLU A 1 346 ? -2.764 7.586 25.352 1.00 97.75 346 GLU A O 1
ATOM 2685 N N . VAL A 1 347 ? -3.030 5.940 23.835 1.00 97.75 347 VAL A N 1
ATOM 2686 C CA . VAL A 1 347 ? -4.479 5.742 24.043 1.00 97.75 347 VAL A CA 1
ATOM 2687 C C . VAL A 1 347 ? -4.854 4.359 24.576 1.00 97.75 347 VAL A C 1
ATOM 2689 O O . VAL A 1 347 ? -5.948 4.188 25.116 1.00 97.75 347 VAL A O 1
ATOM 2692 N N . TYR A 1 348 ? -3.953 3.379 24.476 1.00 97.62 348 TYR A N 1
ATOM 2693 C CA . TYR A 1 348 ? -4.122 2.006 24.960 1.00 97.62 348 TYR A CA 1
ATOM 2694 C C . TYR A 1 348 ? -3.114 1.664 26.078 1.00 97.62 348 TYR A C 1
ATOM 2696 O O . TYR A 1 348 ? -2.314 0.727 25.986 1.00 97.62 348 TYR A O 1
ATOM 2704 N N . ASN A 1 349 ? -3.177 2.424 27.172 1.00 95.19 349 ASN A N 1
ATOM 2705 C CA . ASN A 1 349 ? -2.291 2.327 28.342 1.00 95.19 349 ASN A CA 1
ATOM 2706 C C . ASN A 1 349 ? -3.047 1.927 29.617 1.00 95.19 349 ASN A C 1
ATOM 2708 O O . ASN A 1 349 ? -4.267 1.786 29.617 1.00 95.19 349 ASN A O 1
ATOM 2712 N N . ASP A 1 350 ? -2.330 1.800 30.732 1.00 93.69 350 ASP A N 1
ATOM 2713 C CA . ASP A 1 350 ? -2.870 1.362 32.025 1.00 93.69 350 ASP A CA 1
ATOM 2714 C C . ASP A 1 350 ? -4.044 2.207 32.546 1.00 93.69 350 ASP A C 1
ATOM 2716 O O . ASP A 1 350 ? -4.879 1.701 33.296 1.00 93.69 350 ASP A O 1
ATOM 2720 N N . LYS A 1 351 ? -4.160 3.479 32.135 1.00 93.50 351 LYS A N 1
ATOM 2721 C CA . LYS A 1 351 ? -5.253 4.365 32.570 1.00 93.50 351 LYS A CA 1
ATOM 2722 C C . LYS A 1 351 ? -6.556 4.121 31.808 1.00 93.50 351 LYS A C 1
ATOM 2724 O O . LYS A 1 351 ? -7.628 4.387 32.345 1.00 93.50 351 LYS A O 1
ATOM 2729 N N . THR A 1 352 ? -6.482 3.648 30.565 1.00 96.25 352 THR A N 1
ATOM 2730 C CA . THR A 1 352 ? -7.648 3.478 29.680 1.00 96.25 352 THR A CA 1
ATOM 2731 C C . THR A 1 352 ? -7.987 2.018 29.410 1.00 96.25 352 THR A C 1
ATOM 2733 O O . THR A 1 352 ? -9.160 1.682 29.243 1.00 96.25 352 THR A O 1
ATOM 2736 N N . ARG A 1 353 ? -6.990 1.125 29.419 1.00 94.81 353 ARG A N 1
ATOM 2737 C CA . ARG A 1 353 ? -7.114 -0.285 29.024 1.00 94.81 353 ARG A CA 1
ATOM 2738 C C . ARG A 1 353 ? -8.206 -1.031 29.785 1.00 94.81 353 ARG A C 1
ATOM 2740 O O . ARG A 1 353 ? -8.925 -1.811 29.178 1.00 94.81 353 ARG A O 1
ATOM 2747 N N . ALA A 1 354 ? -8.404 -0.745 31.073 1.00 96.06 354 ALA A N 1
ATOM 2748 C CA . ALA A 1 354 ? -9.460 -1.376 31.872 1.00 96.06 354 ALA A CA 1
ATOM 2749 C C . ALA A 1 354 ? -10.881 -1.124 31.324 1.00 96.06 354 ALA A C 1
ATOM 2751 O O . ALA A 1 354 ? -11.783 -1.946 31.513 1.00 96.06 354 ALA A O 1
ATOM 2752 N N . ASN A 1 355 ? -11.093 -0.003 30.634 1.00 97.69 355 ASN A N 1
ATOM 2753 C CA . ASN A 1 355 ? -12.378 0.397 30.064 1.00 97.69 355 ASN A CA 1
ATOM 2754 C C . ASN A 1 355 ? -12.474 0.160 28.554 1.00 97.69 355 ASN A C 1
ATOM 2756 O O . ASN A 1 355 ? -13.585 0.113 28.024 1.00 97.69 355 ASN A O 1
ATOM 2760 N N . ILE A 1 356 ? -11.351 -0.068 27.873 1.00 98.44 356 ILE A N 1
ATOM 2761 C CA . ILE A 1 356 ? -11.331 -0.506 26.478 1.00 98.44 356 ILE A CA 1
ATOM 2762 C C . ILE A 1 356 ? -11.705 -1.989 26.437 1.00 98.44 356 ILE A C 1
ATOM 2764 O O . ILE A 1 356 ? -10.948 -2.856 26.857 1.00 98.44 356 ILE A O 1
ATOM 2768 N N . LYS A 1 357 ? -12.921 -2.279 25.973 1.00 98.44 357 LYS A N 1
ATOM 2769 C CA . LYS A 1 357 ? -13.494 -3.630 25.938 1.00 98.44 357 LYS A CA 1
ATOM 2770 C C . LYS A 1 357 ? -13.223 -4.363 24.630 1.00 98.44 357 LYS A C 1
ATOM 2772 O O . LYS A 1 357 ? -13.343 -5.581 24.577 1.00 98.44 357 LYS A O 1
ATOM 2777 N N . GLY A 1 358 ? -12.838 -3.641 23.586 1.00 98.38 358 GLY A N 1
ATOM 2778 C CA . GLY A 1 358 ? -12.394 -4.237 22.338 1.00 98.38 358 GLY A CA 1
ATOM 2779 C C . GLY A 1 358 ? -11.466 -3.310 21.575 1.00 98.38 358 GLY A C 1
ATOM 2780 O O . GLY A 1 358 ? -11.567 -2.088 21.701 1.00 98.38 358 GLY A O 1
ATOM 2781 N N . VAL A 1 359 ? -10.572 -3.909 20.793 1.00 98.81 359 VAL A N 1
ATOM 2782 C CA . VAL A 1 359 ? -9.682 -3.194 19.873 1.00 98.81 359 VAL A CA 1
ATOM 2783 C C . VAL A 1 359 ? -9.838 -3.793 18.483 1.00 98.81 359 VAL A C 1
ATOM 2785 O O . VAL A 1 359 ? -9.735 -5.012 18.338 1.00 98.81 359 VAL A O 1
ATOM 2788 N N . LEU A 1 360 ? -10.083 -2.956 17.473 1.00 98.88 360 LEU A N 1
ATOM 2789 C CA . LEU A 1 360 ? -10.128 -3.367 16.069 1.00 98.88 360 LEU A CA 1
ATOM 2790 C C . LEU A 1 360 ? -9.141 -2.561 15.222 1.00 98.88 360 LEU A C 1
ATOM 2792 O O . LEU A 1 360 ? -8.959 -1.361 15.435 1.00 98.88 360 LEU A O 1
ATOM 2796 N N . ALA A 1 361 ? -8.564 -3.215 14.217 1.00 98.81 361 ALA A N 1
ATOM 2797 C CA . ALA A 1 361 ? -7.817 -2.568 13.148 1.00 98.81 361 ALA A CA 1
ATOM 2798 C C . ALA A 1 361 ? -8.647 -2.511 11.860 1.00 98.81 361 ALA A C 1
ATOM 2800 O O . ALA A 1 361 ? -9.336 -3.461 11.479 1.00 98.81 361 ALA A O 1
ATOM 2801 N N . THR A 1 362 ? -8.560 -1.368 11.186 1.00 98.62 362 THR A N 1
ATOM 2802 C CA . THR A 1 362 ? -9.191 -1.085 9.891 1.00 98.62 362 THR A CA 1
ATOM 2803 C C . THR A 1 362 ? -8.150 -0.544 8.910 1.00 98.62 362 THR A C 1
ATOM 2805 O O . THR A 1 362 ? -7.121 -0.023 9.334 1.00 98.62 362 THR A O 1
ATOM 2808 N N . PHE A 1 363 ? -8.412 -0.664 7.605 1.00 96.75 363 PHE A N 1
ATOM 2809 C CA . PHE A 1 363 ? -7.463 -0.328 6.533 1.00 96.75 363 PHE A CA 1
ATOM 2810 C C . PHE A 1 363 ? -8.171 0.403 5.381 1.00 96.75 363 PHE A C 1
ATOM 2812 O O . PHE A 1 363 ? -8.211 -0.080 4.256 1.00 96.75 363 PHE A O 1
ATOM 2819 N N . GLY A 1 364 ? -8.806 1.541 5.678 1.00 93.56 364 GLY A N 1
ATOM 2820 C CA . GLY A 1 364 ? -9.634 2.271 4.715 1.00 93.56 364 GLY A CA 1
ATOM 2821 C C . GLY A 1 364 ? -10.936 1.527 4.413 1.00 93.56 364 GLY A C 1
ATOM 2822 O O . GLY A 1 364 ? -11.122 0.998 3.323 1.00 93.56 364 GLY A O 1
ATOM 2823 N N . THR A 1 365 ? -11.838 1.470 5.395 1.00 96.44 365 THR A N 1
ATOM 2824 C CA . THR A 1 365 ? -13.138 0.787 5.274 1.00 96.44 365 THR A CA 1
ATOM 2825 C C . THR A 1 365 ? -14.314 1.745 5.473 1.00 96.44 365 THR A C 1
ATOM 2827 O O . THR A 1 365 ? -14.125 2.953 5.604 1.00 96.44 365 THR A O 1
ATOM 2830 N N . THR A 1 366 ? -15.540 1.225 5.467 1.00 96.50 366 THR A N 1
ATOM 2831 C CA . THR A 1 366 ? -16.768 1.999 5.694 1.00 96.50 366 THR A CA 1
ATOM 2832 C C . THR A 1 366 ? -17.322 1.774 7.098 1.00 96.50 366 THR A C 1
ATOM 2834 O O . THR A 1 366 ? -17.113 0.722 7.707 1.00 96.50 366 THR A O 1
ATOM 2837 N N . ALA A 1 367 ? -18.089 2.748 7.597 1.00 96.69 367 ALA A N 1
ATOM 2838 C CA . ALA A 1 367 ? -18.826 2.608 8.854 1.00 96.69 367 ALA A CA 1
ATOM 2839 C C . ALA A 1 367 ? -19.761 1.388 8.828 1.00 96.69 367 ALA A C 1
ATOM 2841 O O . ALA A 1 367 ? -19.847 0.669 9.814 1.00 96.69 367 ALA A O 1
ATOM 2842 N N . ASP A 1 368 ? -20.391 1.112 7.685 1.00 96.94 368 ASP A N 1
ATOM 2843 C CA . ASP A 1 368 ? -21.261 -0.050 7.503 1.00 96.94 368 ASP A CA 1
ATOM 2844 C C . ASP A 1 368 ? -20.524 -1.381 7.682 1.00 96.94 368 ASP A C 1
ATOM 2846 O O . ASP A 1 368 ? -21.001 -2.254 8.404 1.00 96.94 368 ASP A O 1
ATOM 2850 N N . ALA A 1 369 ? -19.350 -1.542 7.060 1.00 98.31 369 ALA A N 1
ATOM 2851 C CA . ALA A 1 369 ? -18.553 -2.756 7.211 1.00 98.31 369 ALA A CA 1
ATOM 2852 C C . ALA A 1 369 ? -18.079 -2.934 8.662 1.00 98.31 369 ALA A C 1
ATOM 2854 O O . ALA A 1 369 ? -18.126 -4.040 9.200 1.00 98.31 369 ALA A O 1
ATOM 2855 N N . LEU A 1 370 ? -17.674 -1.837 9.311 1.00 98.56 370 LEU A N 1
ATOM 2856 C CA . LEU A 1 370 ? -17.279 -1.837 10.717 1.00 98.56 370 LEU A CA 1
ATOM 2857 C C . LEU A 1 370 ? -18.442 -2.200 11.647 1.00 98.56 370 LEU A C 1
ATOM 2859 O O . LEU A 1 370 ? -18.276 -3.028 12.541 1.00 98.56 370 LEU A O 1
ATOM 2863 N N . LEU A 1 371 ? -19.624 -1.626 11.427 1.00 98.38 371 LEU A N 1
ATOM 2864 C CA . LEU A 1 371 ? -20.821 -1.913 12.214 1.00 98.38 371 LEU A CA 1
ATOM 2865 C C . LEU A 1 371 ? -21.347 -3.329 11.967 1.00 98.38 371 LEU A C 1
ATOM 2867 O O . LEU A 1 371 ? -21.801 -3.966 12.917 1.00 98.38 371 LEU A O 1
ATOM 2871 N N . ASP A 1 372 ? -21.240 -3.859 10.746 1.00 98.38 372 ASP A N 1
ATOM 2872 C CA . ASP A 1 372 ? -21.552 -5.262 10.455 1.00 98.38 372 ASP A CA 1
ATOM 2873 C C . ASP A 1 372 ? -20.698 -6.207 11.319 1.00 98.38 372 ASP A C 1
ATOM 2875 O O . ASP A 1 372 ? -21.232 -7.160 11.886 1.00 98.38 372 ASP A O 1
ATOM 2879 N N . VAL A 1 373 ? -19.403 -5.914 11.486 1.00 98.56 373 VAL A N 1
ATOM 2880 C CA . VAL A 1 373 ? -18.516 -6.672 12.384 1.00 98.56 373 VAL A CA 1
ATOM 2881 C C . VAL A 1 373 ? -18.897 -6.448 13.847 1.00 98.56 373 VAL A C 1
ATOM 2883 O O . VAL A 1 373 ? -19.240 -7.395 14.543 1.00 98.56 373 VAL A O 1
ATOM 2886 N N . ILE A 1 374 ? -18.926 -5.197 14.317 1.00 98.44 374 ILE A N 1
ATOM 2887 C CA . ILE A 1 374 ? -19.165 -4.853 15.732 1.00 98.44 374 ILE A CA 1
ATOM 2888 C C . ILE A 1 374 ? -20.499 -5.403 16.256 1.00 98.44 374 ILE A C 1
ATOM 2890 O O . ILE A 1 374 ? -20.599 -5.775 17.426 1.00 98.44 374 ILE A O 1
ATOM 2894 N N . THR A 1 375 ? -21.529 -5.464 15.412 1.00 97.69 375 THR A N 1
ATOM 2895 C CA . THR A 1 375 ? -22.861 -5.966 15.789 1.00 97.69 375 THR A CA 1
ATOM 2896 C C . THR A 1 375 ? -23.059 -7.457 15.513 1.00 97.69 375 THR A C 1
ATOM 2898 O O . THR A 1 375 ? -24.134 -7.985 15.785 1.00 97.69 375 THR A O 1
ATOM 2901 N N . GLY A 1 376 ? -22.037 -8.152 15.002 1.00 97.19 376 GLY A N 1
ATOM 2902 C CA . GLY A 1 376 ? -22.070 -9.597 14.768 1.00 97.19 376 GLY A CA 1
ATOM 2903 C C . GLY A 1 376 ? -22.840 -10.031 13.522 1.00 97.19 376 GLY A C 1
ATOM 2904 O O . GLY A 1 376 ? -23.090 -11.221 13.353 1.00 97.19 376 GLY A O 1
ATOM 2905 N N . LYS A 1 377 ? -23.200 -9.105 12.624 1.00 97.06 377 LYS A N 1
ATOM 2906 C CA . LYS A 1 377 ? -23.716 -9.464 11.291 1.00 97.06 377 LYS A CA 1
ATOM 2907 C C . LYS A 1 377 ? -22.651 -10.122 10.415 1.00 97.06 377 LYS A C 1
ATOM 2909 O O . LYS A 1 377 ? -22.992 -10.836 9.475 1.00 97.06 377 LYS A O 1
ATOM 2914 N N . PHE A 1 378 ? -21.381 -9.855 10.702 1.00 97.94 378 PHE A N 1
ATOM 2915 C CA . PHE A 1 378 ? -20.236 -10.479 10.060 1.00 97.94 378 PHE A CA 1
ATOM 2916 C C . PHE A 1 378 ? -19.232 -10.943 11.120 1.00 97.94 378 PHE A C 1
ATOM 2918 O O . PHE A 1 378 ? -18.890 -10.182 12.023 1.00 97.94 378 PHE A O 1
ATOM 2925 N N . ASP A 1 379 ? -18.757 -12.183 11.006 1.00 97.94 379 ASP A N 1
ATOM 2926 C CA . ASP A 1 379 ? -17.710 -12.725 11.879 1.00 97.94 379 ASP A CA 1
ATOM 2927 C C . ASP A 1 379 ? -16.337 -12.198 11.417 1.00 97.94 379 ASP A C 1
ATOM 2929 O O . ASP A 1 379 ? -15.984 -12.413 10.251 1.00 97.94 379 ASP A O 1
ATOM 2933 N N . PRO A 1 380 ? -15.567 -11.472 12.254 1.00 97.88 380 PRO A N 1
ATOM 2934 C CA . PRO A 1 380 ? -14.273 -10.942 11.846 1.00 97.88 380 PRO A CA 1
ATOM 2935 C C . PRO A 1 380 ? -13.317 -12.065 11.438 1.00 97.88 380 PRO A C 1
ATOM 2937 O O . PRO A 1 380 ? -13.106 -13.038 12.159 1.00 97.88 380 PRO A O 1
ATOM 2940 N N . SER A 1 381 ? -12.710 -11.898 10.264 1.00 97.69 381 SER A N 1
ATOM 2941 C CA . SER A 1 381 ? -11.776 -12.868 9.682 1.00 97.69 381 SER A CA 1
ATOM 2942 C C . SER A 1 381 ? -10.432 -12.258 9.291 1.00 97.69 381 SER A C 1
ATOM 2944 O O . SER A 1 381 ? -9.551 -12.982 8.829 1.00 97.69 381 SER A O 1
ATOM 2946 N N . GLY A 1 382 ? -10.292 -10.934 9.396 1.00 97.81 382 GLY A N 1
ATOM 2947 C CA . GLY A 1 382 ? -9.069 -10.238 9.031 1.00 97.81 382 GLY A CA 1
ATOM 2948 C C . GLY A 1 382 ? -7.914 -10.630 9.943 1.00 97.81 382 GLY A C 1
ATOM 2949 O O . GLY A 1 382 ? -8.110 -10.974 11.111 1.00 97.81 382 GLY A O 1
ATOM 2950 N N . LYS A 1 383 ? -6.701 -10.532 9.400 1.00 98.19 383 LYS A N 1
ATOM 2951 C CA . LYS A 1 383 ? -5.444 -10.733 10.118 1.00 98.19 383 LYS A CA 1
ATOM 2952 C C . LYS A 1 383 ? -4.545 -9.520 9.922 1.00 98.19 383 LYS A C 1
ATOM 2954 O O . LYS A 1 383 ? -4.575 -8.911 8.853 1.00 98.19 383 LYS A O 1
ATOM 2959 N N . MET A 1 384 ? -3.763 -9.169 10.939 1.00 98.31 384 MET A N 1
ATOM 2960 C CA . MET A 1 384 ? -2.814 -8.063 10.841 1.00 98.31 384 MET A CA 1
ATOM 2961 C C . MET A 1 384 ? -1.778 -8.335 9.741 1.00 98.31 384 MET A C 1
ATOM 2963 O O . MET A 1 384 ? -1.090 -9.356 9.808 1.00 98.31 384 MET A O 1
ATOM 2967 N N . PRO A 1 385 ? -1.628 -7.433 8.753 1.00 97.50 385 PRO A N 1
ATOM 2968 C CA . PRO A 1 385 ? -0.649 -7.593 7.678 1.00 97.50 385 PRO A CA 1
ATOM 2969 C C . PRO A 1 385 ? 0.780 -7.223 8.113 1.00 97.50 385 PRO A C 1
ATOM 2971 O O . PRO A 1 385 ? 1.722 -7.397 7.344 1.00 97.50 385 PRO A O 1
ATOM 2974 N N . PHE A 1 386 ? 0.943 -6.713 9.334 1.00 97.25 386 PHE A N 1
ATOM 2975 C CA . PHE A 1 386 ? 2.218 -6.378 9.958 1.00 97.25 386 PHE A CA 1
ATOM 2976 C C . PHE A 1 386 ? 2.108 -6.418 11.481 1.00 97.25 386 PHE A C 1
ATOM 2978 O O . PHE A 1 386 ? 1.023 -6.232 12.037 1.00 97.25 386 PHE A O 1
ATOM 2985 N N . ALA A 1 387 ? 3.235 -6.624 12.152 1.00 97.44 387 ALA A N 1
ATOM 2986 C CA . ALA A 1 387 ? 3.380 -6.375 13.570 1.00 97.44 387 ALA A CA 1
ATOM 2987 C C . ALA A 1 387 ? 3.322 -4.866 13.850 1.00 97.44 387 ALA A C 1
ATOM 2989 O O . ALA A 1 387 ? 3.885 -4.054 13.117 1.00 97.44 387 ALA A O 1
ATOM 2990 N N . THR A 1 388 ? 2.632 -4.468 14.918 1.00 97.56 388 THR A N 1
ATOM 2991 C CA . THR A 1 388 ? 2.582 -3.059 15.334 1.00 97.56 388 THR A CA 1
ATOM 2992 C C . THR A 1 388 ? 3.567 -2.814 16.472 1.00 97.56 388 THR A C 1
ATOM 2994 O O . THR A 1 388 ? 3.471 -3.523 17.476 1.00 97.56 388 THR A O 1
ATOM 2997 N N . PRO A 1 389 ? 4.436 -1.799 16.394 1.00 96.94 389 PRO A N 1
ATOM 2998 C CA . PRO A 1 389 ? 5.403 -1.483 17.440 1.00 96.94 389 PRO A CA 1
ATOM 2999 C C . PRO A 1 389 ? 4.726 -1.128 18.774 1.00 96.94 389 PRO A C 1
ATOM 3001 O O . PRO A 1 389 ? 3.701 -0.445 18.809 1.00 96.94 389 PRO A O 1
ATOM 3004 N N . VAL A 1 390 ? 5.321 -1.561 19.890 1.00 96.62 390 VAL A N 1
ATOM 3005 C CA . VAL A 1 390 ? 4.844 -1.236 21.250 1.00 96.62 390 VAL A CA 1
ATOM 3006 C C . VAL A 1 390 ? 5.125 0.206 21.674 1.00 96.62 390 VAL A C 1
ATOM 3008 O O . VAL A 1 390 ? 4.461 0.700 22.580 1.00 96.62 390 VAL A O 1
ATOM 3011 N N . SER A 1 391 ? 6.120 0.866 21.073 1.00 95.69 391 SER A N 1
ATOM 3012 C CA . SER A 1 391 ? 6.555 2.219 21.442 1.00 95.69 391 SER A CA 1
ATOM 3013 C C . SER A 1 391 ? 7.339 2.887 20.312 1.00 95.69 391 SER A C 1
ATOM 3015 O O . SER A 1 391 ? 7.892 2.194 19.459 1.00 95.69 391 SER A O 1
ATOM 3017 N N . ASP A 1 392 ? 7.476 4.216 20.357 1.00 93.25 392 ASP A N 1
ATOM 3018 C CA . ASP A 1 392 ? 8.399 4.960 19.482 1.00 93.25 392 ASP A CA 1
ATOM 3019 C C . ASP A 1 392 ? 9.837 4.408 19.579 1.00 93.25 392 ASP A C 1
ATOM 3021 O O . ASP A 1 392 ? 10.515 4.267 18.569 1.00 93.25 392 ASP A O 1
ATOM 3025 N N . SER A 1 393 ? 10.288 4.004 20.774 1.00 94.12 393 SER A N 1
ATOM 3026 C CA . SER A 1 393 ? 11.634 3.440 20.944 1.00 94.12 393 SER A CA 1
ATOM 3027 C C . SER A 1 393 ? 11.808 2.093 20.238 1.00 94.12 393 SER A C 1
ATOM 3029 O O . SER A 1 393 ? 12.913 1.788 19.800 1.00 94.12 393 SER A O 1
ATOM 3031 N N . ALA A 1 394 ? 10.752 1.284 20.119 1.00 95.44 394 ALA A N 1
ATOM 3032 C CA . ALA A 1 394 ? 10.807 0.051 19.333 1.00 95.44 394 ALA A CA 1
ATOM 3033 C C . ALA A 1 394 ? 10.956 0.358 17.834 1.00 95.44 394 ALA A C 1
ATOM 3035 O O . ALA A 1 394 ? 11.679 -0.346 17.141 1.00 95.44 394 ALA A O 1
ATOM 3036 N N . VAL A 1 395 ? 10.327 1.436 17.357 1.00 93.81 395 VAL A N 1
ATOM 3037 C CA . VAL A 1 395 ? 10.455 1.917 15.972 1.00 93.81 395 VAL A CA 1
ATOM 3038 C C . VAL A 1 395 ? 11.867 2.426 15.704 1.00 93.81 395 VAL A C 1
ATOM 3040 O O . VAL A 1 395 ? 12.467 2.047 14.708 1.00 93.81 395 VAL A O 1
ATOM 3043 N N . ASP A 1 396 ? 12.414 3.249 16.602 1.00 91.69 396 ASP A N 1
ATOM 3044 C CA . ASP A 1 396 ? 13.747 3.845 16.438 1.00 91.69 396 ASP A CA 1
ATOM 3045 C C . ASP A 1 396 ? 14.877 2.799 16.425 1.00 91.69 396 ASP A C 1
ATOM 3047 O O . ASP A 1 396 ? 15.938 3.045 15.856 1.00 91.69 396 ASP A O 1
ATOM 3051 N N . ASN A 1 397 ? 14.659 1.643 17.063 1.00 92.94 397 ASN A N 1
ATOM 3052 C CA . ASN A 1 397 ? 15.622 0.541 17.114 1.00 92.94 397 ASN A CA 1
ATOM 3053 C C . ASN A 1 397 ? 15.404 -0.522 16.022 1.00 92.94 397 ASN A C 1
ATOM 3055 O O . ASN A 1 397 ? 16.264 -1.389 15.862 1.00 92.94 397 ASN A O 1
ATOM 3059 N N . GLN A 1 398 ? 14.279 -0.473 15.300 1.00 93.94 398 GLN A N 1
ATOM 3060 C CA . GLN A 1 398 ? 13.980 -1.404 14.214 1.00 93.94 398 GLN A CA 1
ATOM 3061 C C . GLN A 1 398 ? 14.944 -1.186 13.047 1.00 93.94 398 GLN A C 1
ATOM 3063 O O . GLN A 1 398 ? 15.224 -0.053 12.653 1.00 93.94 398 GLN A O 1
ATOM 3068 N N . LYS A 1 399 ? 15.409 -2.281 12.448 1.00 95.00 399 LYS A N 1
ATOM 3069 C CA . LYS A 1 399 ? 16.202 -2.231 11.216 1.00 95.00 399 LYS A CA 1
ATOM 3070 C C . LYS A 1 399 ? 15.293 -1.991 10.014 1.00 95.00 399 LYS A C 1
ATOM 3072 O O . LYS A 1 399 ? 14.283 -2.670 9.856 1.00 95.00 399 LYS A O 1
ATOM 3077 N N . GLU A 1 400 ? 15.668 -1.071 9.129 1.00 94.56 400 GLU A N 1
ATOM 3078 C CA . GLU A 1 400 ? 14.809 -0.608 8.030 1.00 94.56 400 GLU A CA 1
ATOM 3079 C C . GLU A 1 400 ? 14.340 -1.717 7.076 1.00 94.56 400 GLU A C 1
ATOM 3081 O O . GLU A 1 400 ? 13.253 -1.625 6.508 1.00 94.56 400 GLU A O 1
ATOM 3086 N N . ASP A 1 401 ? 15.143 -2.763 6.889 1.00 95.50 401 ASP A N 1
ATOM 3087 C CA . ASP A 1 401 ? 14.844 -3.889 6.005 1.00 95.50 401 ASP A CA 1
ATOM 3088 C C . ASP A 1 401 ? 14.307 -5.131 6.733 1.00 95.50 401 ASP A C 1
ATOM 3090 O O . ASP A 1 401 ? 14.045 -6.140 6.076 1.00 95.50 401 ASP A O 1
ATOM 3094 N N . VAL A 1 402 ? 14.130 -5.082 8.058 1.00 95.56 402 VAL A N 1
ATOM 3095 C CA . VAL A 1 402 ? 13.656 -6.218 8.859 1.00 95.56 402 VAL A CA 1
ATOM 3096 C C . VAL A 1 402 ? 12.170 -6.043 9.209 1.00 95.56 402 VAL A C 1
ATOM 3098 O O . VAL A 1 402 ? 11.795 -5.057 9.852 1.00 95.56 402 VAL A O 1
ATOM 3101 N N . PRO A 1 403 ? 11.296 -6.991 8.812 1.00 95.44 403 PRO A N 1
ATOM 3102 C CA . PRO A 1 403 ? 9.896 -7.013 9.229 1.00 95.44 403 PRO A CA 1
ATOM 3103 C C . PRO A 1 403 ? 9.739 -7.017 10.751 1.00 95.44 403 PRO A C 1
ATOM 3105 O O . PRO A 1 403 ? 10.504 -7.679 11.455 1.00 95.44 403 PRO A O 1
ATOM 3108 N N . GLY A 1 404 ? 8.694 -6.367 11.265 1.00 95.12 404 GLY A N 1
ATOM 3109 C CA . GLY A 1 404 ? 8.464 -6.256 12.704 1.00 95.12 404 GLY A CA 1
ATOM 3110 C C . GLY A 1 404 ? 8.305 -7.612 13.400 1.00 95.12 404 GLY A C 1
ATOM 3111 O O . GLY A 1 404 ? 8.753 -7.782 14.532 1.00 95.12 404 GLY A O 1
ATOM 3112 N N . TYR A 1 405 ? 7.749 -8.622 12.718 1.00 94.62 405 TYR A N 1
ATOM 3113 C CA . TYR A 1 405 ? 7.655 -9.985 13.262 1.00 94.62 405 TYR A CA 1
ATOM 3114 C C . TYR A 1 405 ? 9.011 -10.694 13.471 1.00 94.62 405 TYR A C 1
ATOM 3116 O O . TYR A 1 405 ? 9.037 -11.748 14.108 1.00 94.62 405 TYR A O 1
ATOM 3124 N N . LEU A 1 406 ? 10.125 -10.149 12.959 1.00 95.50 406 LEU A N 1
ATOM 3125 C CA . LEU A 1 406 ? 11.484 -10.683 13.139 1.00 95.50 406 LEU A CA 1
ATOM 3126 C C . LEU A 1 406 ? 12.341 -9.892 14.143 1.00 95.50 406 LEU A C 1
ATOM 3128 O O . LEU A 1 406 ? 13.427 -10.356 14.483 1.00 95.50 406 LEU A O 1
ATOM 3132 N N . GLU A 1 407 ? 11.863 -8.757 14.661 1.00 90.31 407 GLU A N 1
ATOM 3133 C CA . GLU A 1 407 ? 12.584 -7.931 15.652 1.00 90.31 407 GLU A CA 1
ATOM 3134 C C . GLU A 1 407 ? 12.661 -8.581 17.054 1.00 90.31 407 GLU A C 1
ATOM 3136 O O . GLU A 1 407 ? 13.423 -8.146 17.916 1.00 90.31 407 GLU A O 1
ATOM 3141 N N . GLY A 1 408 ? 11.924 -9.675 17.278 1.00 84.12 408 GLY A N 1
ATOM 3142 C CA . GLY A 1 408 ? 12.000 -10.497 18.488 1.00 84.12 408 GLY A CA 1
ATOM 3143 C C . GLY A 1 408 ? 10.969 -10.153 19.568 1.00 84.12 408 GLY A C 1
ATOM 3144 O O . GLY A 1 408 ? 10.025 -9.385 19.362 1.00 84.12 408 GLY A O 1
ATOM 3145 N N . GLU A 1 409 ? 11.120 -10.784 20.736 1.00 83.12 409 GLU A N 1
ATOM 3146 C CA . GLU A 1 409 ? 10.202 -10.594 21.862 1.00 83.12 409 GLU A CA 1
ATOM 3147 C C . GLU A 1 409 ? 10.241 -9.144 22.368 1.00 83.12 409 GLU A C 1
ATOM 3149 O O . GLU A 1 409 ? 11.299 -8.602 22.679 1.00 83.12 409 GLU A O 1
ATOM 3154 N N . GLY A 1 410 ? 9.065 -8.521 22.475 1.00 86.19 410 GLY A N 1
ATOM 3155 C CA . GLY A 1 410 ? 8.914 -7.158 22.988 1.00 86.19 410 GLY A CA 1
ATOM 3156 C C . GLY A 1 410 ? 8.776 -6.064 21.927 1.00 86.19 410 GLY A C 1
ATOM 3157 O O . GLY A 1 410 ? 8.479 -4.934 22.304 1.00 86.19 410 GLY A O 1
ATOM 3158 N N . TYR A 1 411 ? 8.908 -6.367 20.629 1.00 95.25 411 TYR A N 1
ATOM 3159 C CA . TYR A 1 411 ? 8.622 -5.385 19.571 1.00 95.25 411 TYR A CA 1
ATOM 3160 C C . TYR A 1 411 ? 7.117 -5.136 19.392 1.00 95.25 411 TYR A C 1
ATOM 3162 O O . TYR A 1 411 ? 6.683 -3.988 19.297 1.00 95.25 411 TYR A O 1
ATOM 3170 N N . ALA A 1 412 ? 6.319 -6.206 19.326 1.00 96.50 412 ALA A N 1
ATOM 3171 C CA . ALA A 1 412 ? 4.948 -6.151 18.829 1.00 96.50 412 ALA A CA 1
ATOM 3172 C C . ALA A 1 412 ? 3.894 -5.984 19.940 1.00 96.50 412 ALA A C 1
ATOM 3174 O O . ALA A 1 412 ? 3.821 -6.784 20.872 1.00 96.50 412 ALA A O 1
ATOM 3175 N N . LEU A 1 413 ? 3.017 -4.982 19.809 1.00 96.75 413 LEU A N 1
ATOM 3176 C CA . LEU A 1 413 ? 1.770 -4.882 20.581 1.00 96.75 413 LEU A CA 1
ATOM 3177 C C . LEU A 1 413 ? 0.703 -5.843 20.033 1.00 96.75 413 LEU A C 1
ATOM 3179 O O . LEU A 1 413 ? 0.004 -6.515 20.795 1.00 96.75 413 LEU A O 1
ATOM 3183 N N . PHE A 1 414 ? 0.592 -5.882 18.706 1.00 97.50 414 PHE A N 1
ATOM 3184 C CA . PHE A 1 414 ? -0.189 -6.839 17.935 1.00 97.50 414 PHE A CA 1
ATOM 3185 C C . PHE A 1 414 ? 0.749 -7.482 16.923 1.00 97.50 414 PHE A C 1
ATOM 3187 O O . PHE A 1 414 ? 1.509 -6.782 16.253 1.00 97.50 414 PHE A O 1
ATOM 3194 N N . ASN A 1 415 ? 0.721 -8.805 16.837 1.00 97.38 415 ASN A N 1
ATOM 3195 C CA . ASN A 1 415 ? 1.633 -9.574 16.001 1.00 97.38 415 ASN A CA 1
ATOM 3196 C C . ASN A 1 415 ? 1.166 -9.602 14.543 1.00 97.38 415 ASN A C 1
ATOM 3198 O O . ASN A 1 415 ? -0.028 -9.490 14.252 1.00 97.38 415 ASN A O 1
ATOM 3202 N N . TYR A 1 416 ? 2.101 -9.843 13.622 1.00 97.06 416 TYR A N 1
ATOM 3203 C CA . TYR A 1 416 ? 1.749 -10.278 12.272 1.00 97.06 416 TYR A CA 1
ATOM 3204 C C . TYR A 1 416 ? 0.832 -11.508 12.334 1.00 97.06 416 TYR A C 1
ATOM 3206 O O . TYR A 1 416 ? 1.006 -12.391 13.176 1.00 97.06 416 TYR A O 1
ATOM 3214 N N . ASN A 1 417 ? -0.156 -11.559 11.440 1.00 97.00 417 ASN A N 1
ATOM 3215 C CA . ASN A 1 417 ? -1.155 -12.622 11.359 1.00 97.00 417 ASN A CA 1
ATOM 3216 C C . ASN A 1 417 ? -2.046 -12.773 12.618 1.00 97.00 417 ASN A C 1
ATOM 3218 O O . ASN A 1 417 ? -2.774 -13.758 12.768 1.00 97.00 417 ASN A O 1
ATOM 3222 N N . GLU A 1 418 ? -2.035 -11.794 13.528 1.00 97.75 418 GLU A N 1
ATOM 3223 C CA . GLU A 1 418 ? -2.948 -11.749 14.669 1.00 97.75 418 GLU A CA 1
ATOM 3224 C C . GLU A 1 418 ? -4.362 -11.339 14.230 1.00 97.75 418 GLU A C 1
ATOM 3226 O O . GLU A 1 418 ? -4.539 -10.497 13.352 1.00 97.75 418 GLU A O 1
ATOM 3231 N N . GLY A 1 419 ? -5.385 -11.939 14.842 1.00 97.88 419 GLY A N 1
ATOM 3232 C CA . GLY A 1 419 ? -6.791 -11.594 14.624 1.00 97.88 419 GLY A CA 1
ATOM 3233 C C . GLY A 1 419 ? -7.729 -12.664 15.180 1.00 97.88 419 GLY A C 1
ATOM 3234 O O . GLY A 1 419 ? -7.477 -13.859 15.006 1.00 97.88 419 GLY A O 1
ATOM 3235 N N . ILE A 1 420 ? -8.796 -12.243 15.853 1.00 96.81 420 ILE A N 1
ATOM 3236 C CA . ILE A 1 420 ? -9.748 -13.095 16.577 1.00 96.81 420 ILE A CA 1
ATOM 3237 C C . ILE A 1 420 ? -11.083 -13.146 15.816 1.00 96.81 420 ILE A C 1
ATOM 3239 O O . ILE A 1 420 ? -11.496 -12.147 15.232 1.00 96.81 420 ILE A O 1
ATOM 3243 N N . SER A 1 421 ? -11.769 -14.288 15.859 1.00 96.56 421 SER A N 1
ATOM 3244 C CA . SER A 1 421 ? -13.149 -14.476 15.388 1.00 96.56 421 SER A CA 1
ATOM 3245 C C . SER A 1 421 ? -14.125 -14.613 16.564 1.00 96.56 421 SER A C 1
ATOM 3247 O O . SER A 1 421 ? -13.733 -14.988 17.672 1.00 96.56 421 SER A O 1
ATOM 3249 N N . TYR A 1 422 ? -15.410 -14.329 16.347 1.00 93.62 422 TYR A N 1
ATOM 3250 C CA . TYR A 1 422 ? -16.461 -14.605 17.333 1.00 93.62 422 TYR A CA 1
ATOM 3251 C C . TYR A 1 422 ? -16.731 -16.100 17.456 1.00 93.62 422 TYR A C 1
ATOM 3253 O O . TYR A 1 422 ? -16.908 -16.619 18.560 1.00 93.62 422 TYR A O 1
ATOM 3261 N N . THR A 1 423 ? -16.736 -16.803 16.326 1.00 82.94 423 THR A N 1
ATOM 3262 C CA . THR A 1 423 ? -16.849 -18.258 16.315 1.00 82.94 423 THR A CA 1
ATOM 3263 C C . THR A 1 423 ? -15.475 -18.846 16.611 1.00 82.94 423 THR A C 1
ATOM 3265 O O . THR A 1 423 ? -14.513 -18.550 15.901 1.00 82.94 423 THR A O 1
ATOM 3268 N N . LYS A 1 424 ? -15.351 -19.682 17.649 1.00 60.16 424 LYS A N 1
ATOM 3269 C CA . LYS A 1 424 ? -14.149 -20.514 17.810 1.00 60.16 424 LYS A CA 1
ATOM 3270 C C . LYS A 1 424 ? -14.110 -21.495 16.635 1.00 60.16 424 LYS A C 1
ATOM 3272 O O . LYS A 1 424 ? -15.044 -22.284 16.504 1.00 60.16 424 LYS A O 1
ATOM 3277 N N . GLN A 1 425 ? -13.096 -21.376 15.776 1.00 44.84 425 GLN A N 1
ATOM 3278 C CA . GLN A 1 425 ? -12.824 -22.350 14.713 1.00 44.84 425 GLN A CA 1
ATOM 3279 C C . GLN A 1 425 ? -12.298 -23.659 15.291 1.00 44.84 425 GLN A C 1
ATOM 3281 O O . GLN A 1 425 ? -11.564 -23.595 16.308 1.00 44.84 425 GLN A O 1
#

Secondary structure (DSSP, 8-state):
-TTGGGS--S-HHHHHHHHHHHHHHHH-SS--TT----EEEEET-STTBGGG--TTSGGG-EE--TTS-HHHHHHHHHHHHHTT-SEEEE-SSEETTSSS-SS-GGG-HIIIIIIIIIIS---SEEEEEESTTTT--TT-TTS-HHHHHHHHHHHT--EEET----HHHHHHHHTT-S-HHHHHHHHHHHHHHHHHTTTTT-----HHHHHHHTT-HHHHHHHHHHHHHT-EEEEEGGG--SPPTT-EEEEEEEE--S-TTSPPPPEEE---SSSSSSEE-SSTTT-SEEEEEEE-----GGG--SPPP--BGGGTT--HHHHHHHHHHS-EEEEEE-SS--B-TTTSSTTTTTTEEEEEEESS--HHHHHHHHTTSS------SSPEESSHHHHHHS-TTS-GGGS-TTSEEE-TT--B-SS--

Foldseek 3Di:
DLQLLVALFQQLQVSLVVLLCVLCVQANLHHALRHDADEADAPLAQLQFDLSAALLDPLRQEGECPVVQSVSSNSNVLSNQNSPHQHYEHGLHAYPPDPWDRWGLLLTLCRQPVVVCPVSPHDHAYEHPAACLPRRRGPCPVDDSLVSLLSSLNSQHLHYPPDPDCVSVVVCVVVVVHDCVSNVSSVVRVVVSCVRSCCVVPVDDDPVVVVVVPPDPVVVVVVLVVQLQAKFWFFAAPNCPLPDAAFEEWEWEQDAPPCPVDPDDTRTDQDPPVPFRYHYDDDLVRGQEYEYEYEFAAADSVRDDSDRGFQERVRRRDPLVVLLVSLLPHQYAYEYEPSDLHQDCSNCDPNRVVRHRTYMYGHDHDPVSVSCGSNVVDWHNHFASAFRANDRVLVVPDRSSDTQQPSDPRGGPAHGRRGDTPDDD

Solvent-accessible surface area (backbone atoms only — not comparable to full-atom values): 22686 Å² total; per-residue (Å²): 86,84,59,49,65,78,56,76,56,57,50,40,69,63,35,14,56,51,40,27,53,52,36,36,72,40,21,36,86,56,69,30,68,87,35,48,84,46,69,49,74,38,42,64,48,74,71,23,14,45,85,31,34,57,35,93,36,85,87,10,28,41,26,38,48,87,60,68,35,65,68,52,44,39,44,30,52,48,32,27,44,78,31,54,43,44,24,38,20,34,24,55,29,18,47,45,96,55,97,52,68,63,25,13,38,44,50,21,36,63,57,42,38,49,39,39,33,59,70,62,59,45,83,56,43,30,33,36,44,68,37,44,76,82,73,39,34,45,74,46,72,88,50,53,64,37,54,43,47,39,41,16,43,75,8,53,42,53,40,73,41,90,61,90,76,59,63,46,57,51,47,25,50,74,70,61,67,42,68,64,66,60,54,54,52,28,51,50,51,56,4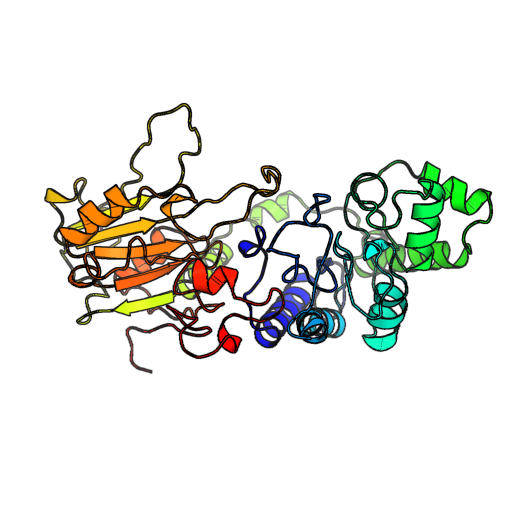9,48,54,40,55,42,38,32,40,81,84,51,77,74,83,63,66,76,61,45,63,70,59,56,92,32,68,74,56,49,52,53,49,52,50,50,44,35,45,54,28,18,33,74,44,57,51,92,61,51,58,47,46,60,72,71,40,29,28,18,36,37,51,48,57,61,63,92,50,83,92,47,81,82,74,82,49,62,52,57,82,74,81,73,83,56,67,48,40,46,33,95,42,70,84,76,28,69,34,36,37,44,37,38,35,58,46,66,74,53,74,95,62,68,78,88,64,84,79,75,50,44,41,68,82,10,60,35,65,45,68,59,54,35,58,50,26,54,74,37,44,18,36,44,30,40,38,49,55,50,68,52,21,52,46,84,58,60,33,90,80,19,43,89,30,43,30,27,34,33,43,35,68,85,67,52,72,66,37,53,48,32,34,48,55,52,78,36,74,34,68,10,52,33,51,44,27,20,34,50,38,71,69,45,56,75,69,52,46,53,37,49,41,53,74,72,70,49,93,82,28,52,70,43,46,49,67,37,50,46,50,78,65,85,127